Protein AF-0000000074736230 (afdb_homodimer)

Foldseek 3Di:
DPPPPVQDDQPLDPDGDDPVLVVLLVPDLQLVLLVLLLLLLVLQLVLVVCCPDPNVVSSVVSPVVSLVSVLVSLVSQPPVLVVLVVQLVVLVVDPDPVLSVLSVVLNVLVSVLSVLVNVVSCCVNPVDPPPPDDPCSQLVSLVSQLVNLVSQLVSLVVVLVVLVVQCPPPPDDSNSVSVNVLSVLVNLLSVLSNLLSCVSNPPPVRDPVSNSVSSNSNSVSSSSVVSVVSSD/DPPCPPQDDQPLDPDGDDPVLVVLLVPDLQLVLLVLLLLLLVLQLVLVVCCPDPNVVSSVVSPVVSLVSVLVSLVSLPPVLVVLVVQLVVLVPDPDPVLSVLSVVLNVLVSVLSVLVNVVSCCVNPVDPPPPDDPCSQLVSLVSQLVNLVSQLVSLVVVLVVLVVQCPPPPDDSNSVSVNVLSVLVNLLSVLSNLLSCVSNPPPVRDPVSNSVSSNSNSVSSSSVVSVVSSD

InterPro domains:
  IPR008733 Peroxisomal biogenesis factor 11 [PF05648] (21-208)

pLDDT: mean 90.38, std 9.72, range [25.88, 97.12]

Structure (mmCIF, N/CA/C/O backbone):
data_AF-0000000074736230-model_v1
#
loop_
_entity.id
_entity.type
_entity.pdbx_description
1 polymer 'Uncharacterized protein'
#
loop_
_atom_site.group_PDB
_atom_site.id
_atom_site.type_symbol
_atom_site.label_atom_id
_atom_site.label_alt_id
_atom_site.label_comp_id
_atom_site.label_asym_id
_atom_site.label_entity_id
_atom_site.label_seq_id
_atom_site.pdbx_PDB_ins_code
_atom_site.Cartn_x
_atom_site.Cartn_y
_atom_site.Cartn_z
_atom_site.occupancy
_atom_site.B_iso_or_equiv
_atom_site.auth_seq_id
_atom_site.auth_comp_id
_atom_site.auth_asym_id
_atom_site.auth_atom_id
_atom_site.pdbx_PDB_model_num
ATOM 1 N N . MET A 1 1 ? 22.922 1.403 36.688 1 25.89 1 MET A N 1
ATOM 2 C CA . MET A 1 1 ? 23.109 0.538 35.531 1 25.89 1 MET A CA 1
ATOM 3 C C . MET A 1 1 ? 21.938 0.658 34.562 1 25.89 1 MET A C 1
ATOM 5 O O . MET A 1 1 ? 20.797 0.348 34.906 1 25.89 1 MET A O 1
ATOM 9 N N . ALA A 1 2 ? 21.734 1.699 33.688 1 33.97 2 ALA A N 1
ATOM 10 C CA . ALA A 1 2 ? 20.641 2 32.781 1 33.97 2 ALA A CA 1
ATOM 11 C C . ALA A 1 2 ? 20.266 0.776 31.953 1 33.97 2 ALA A C 1
ATOM 13 O O . ALA A 1 2 ? 21.156 0.047 31.484 1 33.97 2 ALA A O 1
ATOM 14 N N . SER A 1 3 ? 19.234 0.049 32.156 1 37.53 3 SER A N 1
ATOM 15 C CA . SER A 1 3 ? 18.703 -1.135 31.484 1 37.53 3 SER A CA 1
ATOM 16 C C . SER A 1 3 ? 18.891 -1.046 29.984 1 37.53 3 SER A C 1
ATOM 18 O O . SER A 1 3 ? 18.516 -0.054 29.359 1 37.53 3 SER A O 1
ATOM 20 N N . ALA A 1 4 ? 20.031 -1.473 29.391 1 40.03 4 ALA A N 1
ATOM 21 C CA . ALA A 1 4 ? 20.406 -1.646 28 1 40.03 4 ALA A CA 1
ATOM 22 C C . ALA A 1 4 ? 19.219 -2.092 27.156 1 40.03 4 ALA A C 1
ATOM 24 O O . ALA A 1 4 ? 18.797 -3.248 27.234 1 40.03 4 ALA A O 1
ATOM 25 N N . ALA A 1 5 ? 18.094 -1.515 27.141 1 43.5 5 ALA A N 1
ATOM 26 C CA . ALA A 1 5 ? 16.984 -1.808 26.25 1 43.5 5 ALA A CA 1
ATOM 27 C C . ALA A 1 5 ? 17.484 -2.338 24.906 1 43.5 5 ALA A C 1
ATOM 29 O O . ALA A 1 5 ? 18.266 -1.664 24.219 1 43.5 5 ALA A O 1
ATOM 30 N N . SER A 1 6 ? 17.891 -3.635 24.781 1 48.5 6 SER A N 1
ATOM 31 C CA . SER A 1 6 ? 18.406 -4.371 23.625 1 48.5 6 SER A CA 1
ATOM 32 C C . SER A 1 6 ? 17.859 -3.812 22.328 1 48.5 6 SER A C 1
ATOM 34 O O . SER A 1 6 ? 16.656 -3.826 22.094 1 48.5 6 SER A O 1
ATOM 36 N N . LYS A 1 7 ? 18.359 -2.699 21.875 1 58.31 7 LYS A N 1
ATOM 37 C CA . LYS A 1 7 ? 18.109 -2.074 20.578 1 58.31 7 LYS A CA 1
ATOM 38 C C . LYS A 1 7 ? 17.906 -3.123 19.5 1 58.31 7 LYS A C 1
ATOM 40 O O . LYS A 1 7 ? 18.797 -3.941 19.234 1 58.31 7 LYS A O 1
ATOM 45 N N . ARG A 1 8 ? 16.719 -3.572 19.266 1 71.25 8 ARG A N 1
ATOM 46 C CA . ARG A 1 8 ? 16.359 -4.488 18.188 1 71.25 8 ARG A CA 1
ATOM 47 C C . ARG A 1 8 ? 16.828 -3.961 16.828 1 71.25 8 ARG A C 1
ATOM 49 O O . ARG A 1 8 ? 16.453 -2.859 16.422 1 71.25 8 ARG A O 1
ATOM 56 N N . ARG A 1 9 ? 17.984 -4.539 16.484 1 80.38 9 ARG A N 1
ATOM 57 C CA . ARG A 1 9 ? 18.547 -4.125 15.195 1 80.38 9 ARG A CA 1
ATOM 58 C C . ARG A 1 9 ? 18.062 -5.031 14.07 1 80.38 9 ARG A C 1
ATOM 60 O O . ARG A 1 9 ? 17.781 -6.215 14.289 1 80.38 9 ARG A O 1
ATOM 67 N N . LEU A 1 10 ? 17.797 -4.402 13 1 79.06 10 LEU A N 1
ATOM 68 C CA . LEU A 1 10 ? 17.531 -5.184 11.797 1 79.06 10 LEU A CA 1
ATOM 69 C C . LEU A 1 10 ? 18.781 -5.918 11.344 1 79.06 10 LEU A C 1
ATOM 71 O O . LEU A 1 10 ? 19.859 -5.332 11.289 1 79.06 10 LEU A O 1
ATOM 75 N N . PRO A 1 11 ? 18.594 -7.266 11.094 1 80.12 11 PRO A N 1
ATOM 76 C CA . PRO A 1 11 ? 19.766 -8.016 10.633 1 80.12 11 PRO A CA 1
ATOM 77 C C . PRO A 1 11 ? 20.391 -7.402 9.383 1 80.12 11 PRO A C 1
ATOM 79 O O . PRO A 1 11 ? 19.688 -6.926 8.492 1 80.12 11 PRO A O 1
ATOM 82 N N . LEU A 1 12 ? 21.703 -7.25 9.305 1 80.31 12 LEU A N 1
ATOM 83 C CA . LEU A 1 12 ? 22.5 -6.754 8.188 1 80.31 12 LEU A CA 1
ATOM 84 C C . LEU A 1 12 ? 22.453 -5.23 8.125 1 80.31 12 LEU A C 1
ATOM 86 O O . LEU A 1 12 ? 22.656 -4.641 7.059 1 80.31 12 LEU A O 1
ATOM 90 N N . SER A 1 13 ? 21.938 -4.566 9.164 1 79.12 13 SER A N 1
ATOM 91 C CA . SER A 1 13 ? 21.953 -3.109 9.242 1 79.12 13 SER A CA 1
ATOM 92 C C . SER A 1 13 ? 22.453 -2.633 10.602 1 79.12 13 SER A C 1
ATOM 94 O O . SER A 1 13 ? 22.469 -3.398 11.562 1 79.12 13 SER A O 1
ATOM 96 N N . ASP A 1 14 ? 22.938 -1.407 10.555 1 76.94 14 ASP A N 1
ATOM 97 C CA . ASP A 1 14 ? 23.391 -0.804 11.805 1 76.94 14 ASP A CA 1
ATOM 98 C C . ASP A 1 14 ? 22.312 0.104 12.391 1 76.94 14 ASP A C 1
ATOM 100 O O . ASP A 1 14 ? 22.547 0.807 13.375 1 76.94 14 ASP A O 1
ATOM 104 N N . LYS A 1 15 ? 21.203 0.001 11.781 1 81.62 15 LYS A N 1
ATOM 105 C CA . LYS A 1 15 ? 20.172 0.922 12.25 1 81.62 15 LYS A CA 1
ATOM 106 C C . LYS A 1 15 ? 19.25 0.251 13.266 1 81.62 15 LYS A C 1
ATOM 108 O O . LYS A 1 15 ? 18.922 -0.925 13.125 1 81.62 15 LYS A O 1
ATOM 113 N N . ASP A 1 16 ? 18.938 1.052 14.258 1 81.25 16 ASP A N 1
ATOM 114 C CA . ASP A 1 16 ? 18.047 0.562 15.305 1 81.25 16 ASP A CA 1
ATOM 115 C C . ASP A 1 16 ? 16.578 0.665 14.867 1 81.25 16 ASP A C 1
ATOM 117 O O . ASP A 1 16 ? 16.219 1.573 14.117 1 81.25 16 ASP A O 1
ATOM 121 N N . LEU A 1 17 ? 15.898 -0.298 15.305 1 83.5 17 LEU A N 1
ATOM 122 C CA . LEU A 1 17 ? 14.461 -0.278 15.047 1 83.5 17 LEU A CA 1
ATOM 123 C C . LEU A 1 17 ? 13.734 0.549 16.094 1 83.5 17 LEU A C 1
ATOM 125 O O . LEU A 1 17 ? 13.266 0.009 17.109 1 83.5 17 LEU A O 1
ATOM 129 N N . ASP A 1 18 ? 13.695 1.773 15.867 1 86.62 18 ASP A N 1
ATOM 130 C CA . ASP A 1 18 ? 12.922 2.672 16.734 1 86.62 18 ASP A CA 1
ATOM 131 C C . ASP A 1 18 ? 11.547 2.957 16.125 1 86.62 18 ASP A C 1
ATOM 133 O O . ASP A 1 18 ? 11.156 2.344 15.133 1 86.62 18 ASP A O 1
ATOM 137 N N . LEU A 1 19 ? 10.812 3.682 16.812 1 86.31 19 LEU A N 1
ATOM 138 C CA . LEU A 1 19 ? 9.453 3.996 16.391 1 86.31 19 LEU A CA 1
ATOM 139 C C . LEU A 1 19 ? 9.445 4.684 15.031 1 86.31 19 LEU A C 1
ATOM 141 O O . LEU A 1 19 ? 8.602 4.395 14.188 1 86.31 19 LEU A O 1
ATOM 145 N N . LYS A 1 20 ? 10.391 5.488 14.82 1 87.25 20 LYS A N 1
ATOM 146 C CA . LYS A 1 20 ? 10.492 6.207 13.555 1 87.25 20 LYS A CA 1
ATOM 147 C C . LYS A 1 20 ? 10.805 5.254 12.406 1 87.25 20 LYS A C 1
ATOM 149 O O . LYS A 1 20 ? 10.227 5.371 11.32 1 87.25 20 LYS A O 1
ATOM 154 N N . ALA A 1 21 ? 11.695 4.367 12.703 1 88.5 21 ALA A N 1
ATOM 155 C CA . ALA A 1 21 ? 12.047 3.365 11.703 1 88.5 21 ALA A CA 1
ATOM 156 C C . ALA A 1 21 ? 10.844 2.488 11.367 1 88.5 21 ALA A C 1
ATOM 158 O O . ALA A 1 21 ? 10.594 2.191 10.195 1 88.5 21 ALA A O 1
ATOM 159 N N . ALA A 1 22 ? 10.141 2.111 12.367 1 88.12 22 ALA A N 1
ATOM 160 C CA . ALA A 1 22 ? 8.961 1.277 12.164 1 88.12 22 ALA A CA 1
ATOM 161 C C . ALA A 1 22 ? 7.918 2.002 11.32 1 88.12 22 ALA A C 1
ATOM 163 O O . ALA A 1 22 ? 7.312 1.406 10.43 1 88.12 22 ALA A O 1
ATOM 164 N N . ASN A 1 23 ? 7.738 3.221 11.555 1 88.38 23 ASN A N 1
ATOM 165 C CA . ASN A 1 23 ? 6.77 4.012 10.805 1 88.38 23 ASN A CA 1
ATOM 166 C C . ASN A 1 23 ? 7.18 4.16 9.344 1 88.38 23 ASN A C 1
ATOM 168 O O . ASN A 1 23 ? 6.332 4.117 8.453 1 88.38 23 ASN A O 1
ATOM 172 N N . LYS A 1 24 ? 8.438 4.301 9.141 1 89.38 24 LYS A N 1
ATOM 173 C CA . LYS A 1 24 ? 8.93 4.414 7.77 1 89.38 24 LYS A CA 1
ATOM 174 C C . LYS A 1 24 ? 8.695 3.127 6.988 1 89.38 24 LYS A C 1
ATOM 176 O O . LYS A 1 24 ? 8.273 3.168 5.828 1 89.38 24 LYS A O 1
ATOM 181 N N . ILE A 1 25 ? 8.922 2.064 7.68 1 89.19 25 ILE A N 1
ATOM 182 C CA . ILE A 1 25 ? 8.75 0.761 7.047 1 89.19 25 ILE A CA 1
ATOM 183 C C . ILE A 1 25 ? 7.27 0.525 6.746 1 89.19 25 ILE A C 1
ATOM 185 O O . ILE A 1 25 ? 6.918 0.081 5.652 1 89.19 25 ILE A O 1
ATOM 189 N N . LEU A 1 26 ? 6.488 0.959 7.625 1 87.69 26 LEU A N 1
ATOM 190 C CA . LEU A 1 26 ? 5.055 0.73 7.488 1 87.69 26 LEU A CA 1
ATOM 191 C C . LEU A 1 26 ? 4.445 1.676 6.457 1 87.69 26 LEU A C 1
ATOM 193 O O . LEU A 1 26 ? 3.396 1.383 5.883 1 87.69 26 LEU A O 1
ATOM 197 N N . SER A 1 27 ? 5.094 2.729 6.203 1 89 27 SER A N 1
ATOM 198 C CA . SER A 1 27 ? 4.562 3.725 5.281 1 89 27 SER A CA 1
ATOM 199 C C . SER A 1 27 ? 5.008 3.445 3.848 1 89 27 SER A C 1
ATOM 201 O O . SER A 1 27 ? 4.574 4.125 2.914 1 89 27 SER A O 1
ATOM 203 N N . SER A 1 28 ? 5.812 2.473 3.705 1 91.81 28 SER A N 1
ATOM 204 C CA . SER A 1 28 ? 6.277 2.09 2.375 1 91.81 28 SER A CA 1
ATOM 205 C C . SER A 1 28 ? 5.34 1.07 1.733 1 91.81 28 SER A C 1
ATOM 207 O O . SER A 1 28 ? 5.094 0.004 2.301 1 91.81 28 SER A O 1
ATOM 209 N N . ALA A 1 29 ? 4.891 1.396 0.531 1 92.88 29 ALA A N 1
ATOM 210 C CA . ALA A 1 29 ? 3.982 0.501 -0.179 1 92.88 29 ALA A CA 1
ATOM 211 C C . ALA A 1 29 ? 4.672 -0.812 -0.537 1 92.88 29 ALA A C 1
ATOM 213 O O . ALA A 1 29 ? 4.055 -1.878 -0.497 1 92.88 29 ALA A O 1
ATOM 214 N N . GLN A 1 30 ? 5.895 -0.756 -0.801 1 92.19 30 GLN A N 1
ATOM 215 C CA . GLN A 1 30 ? 6.633 -1.944 -1.221 1 92.19 30 GLN A CA 1
ATOM 216 C C . GLN A 1 30 ? 6.805 -2.922 -0.063 1 92.19 30 GLN A C 1
ATOM 218 O O . GLN A 1 30 ? 6.582 -4.125 -0.219 1 92.19 30 GLN A O 1
ATOM 223 N N . THR A 1 31 ? 7.172 -2.381 1.035 1 93.75 31 THR A N 1
ATOM 224 C CA . THR A 1 31 ? 7.367 -3.256 2.188 1 93.75 31 THR A CA 1
ATOM 225 C C . THR A 1 31 ? 6.047 -3.889 2.611 1 93.75 31 THR A C 1
ATOM 227 O O . THR A 1 31 ? 5.996 -5.078 2.932 1 93.75 31 THR A O 1
ATOM 230 N N . ARG A 1 32 ? 5.02 -3.111 2.529 1 93.38 32 ARG A N 1
ATOM 231 C CA . ARG A 1 32 ? 3.713 -3.629 2.918 1 93.38 32 ARG A CA 1
ATOM 232 C C . ARG A 1 32 ? 3.25 -4.723 1.963 1 93.38 32 ARG A C 1
ATOM 234 O O . ARG A 1 32 ? 2.701 -5.738 2.393 1 93.38 32 ARG A O 1
ATOM 241 N N . GLU A 1 33 ? 3.449 -4.477 0.768 1 95.12 33 GLU A N 1
ATOM 242 C CA . GLU A 1 33 ? 3.066 -5.465 -0.235 1 95.12 33 GLU A CA 1
ATOM 243 C C . GLU A 1 33 ? 3.793 -6.789 -0.01 1 95.12 33 GLU A C 1
ATOM 245 O O . GLU A 1 33 ? 3.191 -7.859 -0.115 1 95.12 33 GLU A O 1
ATOM 250 N N . LYS A 1 34 ? 5.059 -6.742 0.338 1 94.81 34 LYS A N 1
ATOM 251 C CA . LYS A 1 34 ? 5.832 -7.965 0.534 1 94.81 34 LYS A CA 1
ATOM 252 C C . LYS A 1 34 ? 5.441 -8.664 1.834 1 94.81 34 LYS A C 1
ATOM 254 O O . LYS A 1 34 ? 5.496 -9.891 1.926 1 94.81 34 LYS A O 1
ATOM 259 N N . CYS A 1 35 ? 5.039 -7.902 2.777 1 94.25 35 CYS A N 1
ATOM 260 C CA . CYS A 1 35 ? 4.504 -8.5 3.992 1 94.25 35 CYS A CA 1
ATOM 261 C C . CYS A 1 35 ? 3.221 -9.273 3.701 1 94.25 35 CYS A C 1
ATOM 263 O O . CYS A 1 35 ? 3.018 -10.367 4.219 1 94.25 35 CYS A O 1
ATOM 265 N N . LEU A 1 36 ? 2.42 -8.633 2.93 1 95.44 36 LEU A N 1
ATOM 266 C CA . LEU A 1 36 ? 1.19 -9.312 2.539 1 95.44 36 LEU A CA 1
ATOM 267 C C . LEU A 1 36 ? 1.497 -10.586 1.758 1 95.44 36 LEU A C 1
ATOM 269 O O . LEU A 1 36 ? 0.768 -11.578 1.861 1 95.44 36 LEU A O 1
ATOM 273 N N . LYS A 1 37 ? 2.523 -10.508 1.011 1 96.38 37 LYS A N 1
ATOM 274 C CA . LYS A 1 37 ? 2.934 -11.688 0.257 1 96.38 37 LYS A CA 1
ATOM 275 C C . LYS A 1 37 ? 3.326 -12.828 1.193 1 96.38 37 LYS A C 1
ATOM 277 O O . LYS A 1 37 ? 3.021 -13.992 0.924 1 96.38 37 LYS A O 1
ATOM 282 N N . ILE A 1 38 ? 3.969 -12.492 2.223 1 97.12 38 ILE A N 1
ATOM 283 C CA . ILE A 1 38 ? 4.32 -13.5 3.217 1 97.12 38 ILE A CA 1
ATOM 284 C C . ILE A 1 38 ? 3.049 -14.133 3.779 1 97.12 38 ILE A C 1
ATOM 286 O O . ILE A 1 38 ? 2.945 -15.359 3.861 1 97.12 38 ILE A O 1
ATOM 290 N N . LEU A 1 39 ? 2.137 -13.312 4.145 1 96.19 39 LEU A N 1
ATOM 291 C CA . LEU A 1 39 ? 0.884 -13.797 4.711 1 96.19 39 LEU A CA 1
ATOM 292 C C . LEU A 1 39 ? 0.116 -14.633 3.697 1 96.19 39 LEU A C 1
ATOM 294 O O . LEU A 1 39 ? -0.506 -15.641 4.059 1 96.19 39 LEU A O 1
ATOM 298 N N . GLN A 1 40 ? 0.142 -14.195 2.525 1 96.38 40 GLN A N 1
ATOM 299 C CA . GLN A 1 40 ? -0.541 -14.914 1.459 1 96.38 40 GLN A CA 1
ATOM 300 C C . GLN A 1 40 ? -0.015 -16.344 1.339 1 96.38 40 GLN A C 1
ATOM 302 O O . GLN A 1 40 ? -0.794 -17.297 1.343 1 96.38 40 GLN A O 1
ATOM 307 N N . TYR A 1 41 ? 1.267 -16.453 1.25 1 96.81 41 TYR A N 1
ATOM 308 C CA . TYR A 1 41 ? 1.851 -17.766 1.023 1 96.81 41 TYR A CA 1
ATOM 309 C C . TYR A 1 41 ? 1.817 -18.609 2.297 1 96.81 41 TYR A C 1
ATOM 311 O O . 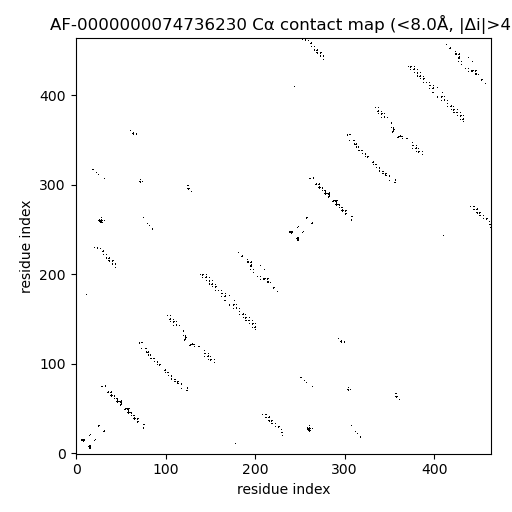TYR A 1 41 ? 1.705 -19.828 2.236 1 96.81 41 TYR A O 1
ATOM 319 N N . ALA A 1 42 ? 1.922 -17.969 3.436 1 97.06 42 ALA A N 1
ATOM 320 C CA . ALA A 1 42 ? 1.712 -18.688 4.688 1 97.06 42 ALA A CA 1
ATOM 321 C C . ALA A 1 42 ? 0.301 -19.266 4.754 1 97.06 42 ALA A C 1
ATOM 323 O O . ALA A 1 42 ? 0.114 -20.422 5.145 1 97.06 42 ALA A O 1
ATOM 324 N N . SER A 1 43 ? -0.624 -18.469 4.402 1 96.81 43 SER A N 1
ATOM 325 C CA . SER A 1 43 ? -2.01 -18.922 4.391 1 96.81 43 SER A CA 1
ATOM 326 C C . SER A 1 43 ? -2.207 -20.062 3.395 1 96.81 43 SER A C 1
ATOM 328 O O . SER A 1 43 ? -2.926 -21.016 3.678 1 96.81 43 SER A O 1
ATOM 330 N N . ARG A 1 44 ? -1.602 -19.875 2.309 1 96.38 44 ARG A N 1
ATOM 331 C CA . ARG A 1 44 ? -1.691 -20.922 1.3 1 96.38 44 ARG A CA 1
ATOM 332 C C . ARG A 1 44 ? -1.079 -22.234 1.809 1 96.38 44 ARG A C 1
ATOM 334 O O . ARG A 1 44 ? -1.596 -23.312 1.533 1 96.38 44 ARG A O 1
ATOM 341 N N . LEU A 1 45 ? 0.024 -22.156 2.475 1 96.81 45 LEU A N 1
ATOM 342 C CA . LEU A 1 45 ? 0.684 -23.328 3.037 1 96.81 45 LEU A CA 1
ATOM 343 C C . LEU A 1 45 ? -0.206 -24 4.074 1 96.81 45 LEU A C 1
ATOM 345 O O . LEU A 1 45 ? -0.38 -25.219 4.043 1 96.81 45 LEU A O 1
ATOM 349 N N . VAL A 1 46 ? -0.759 -23.219 4.961 1 96.44 46 VAL A N 1
ATOM 350 C CA . VAL A 1 46 ? -1.662 -23.766 5.973 1 96.44 46 VAL A CA 1
ATOM 351 C C . VAL A 1 46 ? -2.867 -24.406 5.297 1 96.44 46 VAL A C 1
ATOM 353 O O . VAL A 1 46 ? -3.287 -25.516 5.68 1 96.44 46 VAL A O 1
ATOM 356 N N . GLY A 1 47 ? -3.391 -23.719 4.316 1 95.44 47 GLY A N 1
ATOM 357 C CA . GLY A 1 47 ? -4.488 -24.297 3.561 1 95.44 47 GLY A CA 1
ATOM 358 C C . GLY A 1 47 ? -4.125 -25.625 2.9 1 95.44 47 GLY A C 1
ATOM 359 O O . GLY A 1 47 ? -4.906 -26.578 2.936 1 95.44 47 GLY A O 1
ATOM 360 N N . TYR A 1 48 ? -2.977 -25.656 2.348 1 94.75 48 TYR A N 1
ATOM 361 C CA . TYR A 1 48 ? -2.477 -26.859 1.694 1 94.75 48 TYR A CA 1
ATOM 362 C C . TYR A 1 48 ? -2.42 -28.031 2.672 1 94.75 48 TYR A C 1
ATOM 364 O O . TYR A 1 48 ? -2.836 -29.141 2.342 1 94.75 48 TYR A O 1
ATOM 372 N N . ILE A 1 49 ? -1.985 -27.812 3.836 1 95.38 49 ILE A N 1
ATOM 373 C CA . ILE A 1 49 ? -1.828 -28.844 4.855 1 95.38 49 ILE A CA 1
ATOM 374 C C . ILE A 1 49 ? -3.197 -29.25 5.398 1 95.38 49 ILE A C 1
ATOM 376 O O . ILE A 1 49 ? -3.496 -30.438 5.527 1 95.38 49 ILE A O 1
ATOM 380 N N . LEU A 1 50 ? -4.035 -28.312 5.605 1 95.25 50 LEU A N 1
ATOM 381 C CA . LEU A 1 50 ? -5.316 -28.562 6.25 1 95.25 50 LEU A CA 1
ATOM 382 C C . LEU A 1 50 ? -6.297 -29.203 5.281 1 95.25 50 LEU A C 1
ATOM 384 O O . LEU A 1 50 ? -7.164 -29.984 5.691 1 95.25 50 LEU A O 1
ATOM 388 N N . LEU A 1 51 ? -6.164 -28.875 4.047 1 93.44 51 LEU A N 1
ATOM 389 C CA . LEU A 1 51 ? -7.031 -29.5 3.049 1 93.44 51 LEU A CA 1
ATOM 390 C C . LEU A 1 51 ? -6.75 -30.984 2.932 1 93.44 51 LEU A C 1
ATOM 392 O O . LEU A 1 51 ? -7.609 -31.75 2.484 1 93.44 51 LEU A O 1
ATOM 396 N N . ARG A 1 52 ? -5.586 -31.438 3.295 1 92.62 52 ARG A N 1
ATOM 397 C CA . ARG A 1 52 ? -5.188 -32.844 3.238 1 92.62 52 ARG A CA 1
ATOM 398 C C . ARG A 1 52 ? -5.355 -33.5 4.598 1 92.62 52 ARG A C 1
ATOM 400 O O . ARG A 1 52 ? -4.98 -34.688 4.773 1 92.62 52 ARG A O 1
ATOM 407 N N . SER A 1 53 ? -5.953 -32.75 5.508 1 92.44 53 SER A N 1
ATOM 408 C CA . SER A 1 53 ? -6.234 -33.281 6.844 1 92.44 53 SER A CA 1
ATOM 409 C C . SER A 1 53 ? -7.734 -33.344 7.109 1 92.44 53 SER A C 1
ATOM 411 O O . SER A 1 53 ? -8.539 -33.312 6.176 1 92.44 53 SER A O 1
ATOM 413 N N . SER A 1 54 ? -8.164 -33.469 8.414 1 92 54 SER A N 1
ATOM 414 C CA . SER A 1 54 ? -9.562 -33.594 8.805 1 92 54 SER A CA 1
ATOM 415 C C . SER A 1 54 ? -10.227 -32.25 8.93 1 92 54 SER A C 1
ATOM 417 O O . SER A 1 54 ? -11.445 -32.125 9.055 1 92 54 SER A O 1
ATOM 419 N N . TRP A 1 55 ? -9.438 -31.188 8.852 1 93 55 TRP A N 1
ATOM 420 C CA . TRP A 1 55 ? -9.961 -29.844 9.047 1 93 55 TRP A CA 1
ATOM 421 C C . TRP A 1 55 ? -10.156 -29.141 7.707 1 93 55 TRP A C 1
ATOM 423 O O . TRP A 1 55 ? -9.625 -28.047 7.496 1 93 55 TRP A O 1
ATOM 433 N N . LYS A 1 56 ? -10.961 -29.656 6.871 1 91.94 56 LYS A N 1
ATOM 434 C CA . LYS A 1 56 ? -11.133 -29.203 5.492 1 91.94 56 LYS A CA 1
ATOM 435 C C . LYS A 1 56 ? -11.797 -27.828 5.445 1 91.94 56 LYS A C 1
A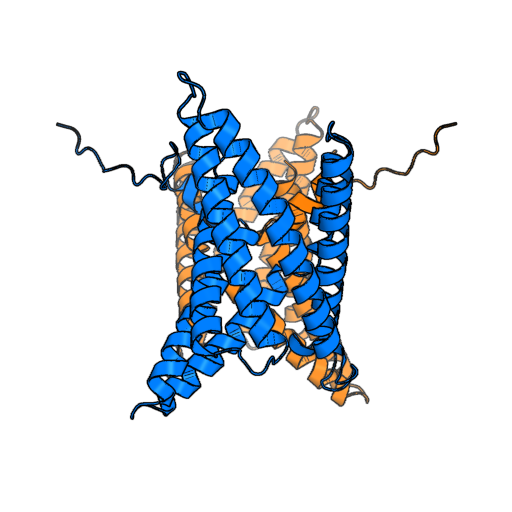TOM 437 O O . LYS A 1 56 ? -11.477 -27 4.586 1 91.94 56 LYS A O 1
ATOM 442 N N . ASP A 1 57 ? -12.648 -27.641 6.375 1 92.06 57 ASP A N 1
ATOM 443 C CA . ASP A 1 57 ? -13.336 -26.344 6.398 1 92.06 57 ASP A CA 1
ATOM 444 C C . ASP A 1 57 ? -12.352 -25.203 6.637 1 92.06 57 ASP A C 1
ATOM 446 O O . ASP A 1 57 ? -12.414 -24.172 5.961 1 92.06 57 ASP A O 1
ATOM 450 N N . TRP A 1 58 ? -11.484 -25.375 7.535 1 93.25 58 TRP A N 1
ATOM 451 C CA . TRP A 1 58 ? -10.445 -24.375 7.797 1 93.25 58 TRP A CA 1
ATOM 452 C C . TRP A 1 58 ? -9.484 -24.266 6.617 1 93.25 58 TRP A C 1
ATOM 454 O O . TRP A 1 58 ? -8.961 -23.188 6.34 1 93.25 58 TRP A O 1
ATOM 464 N N . GLY A 1 59 ? -9.281 -25.359 5.984 1 94.56 59 GLY A N 1
ATOM 465 C CA . GLY A 1 59 ? -8.445 -25.344 4.797 1 94.56 59 GLY A CA 1
ATOM 466 C C . GLY A 1 59 ? -8.992 -24.438 3.701 1 94.56 59 GLY A C 1
ATOM 467 O O . GLY A 1 59 ? -8.258 -23.641 3.123 1 94.56 59 GLY A O 1
ATOM 468 N N . LYS A 1 60 ? -10.258 -24.531 3.5 1 94.38 60 LYS A N 1
ATOM 469 C CA . LYS A 1 60 ? -10.906 -23.703 2.498 1 94.38 60 LYS A CA 1
ATOM 470 C C . LYS A 1 60 ? -10.867 -22.234 2.902 1 94.38 60 LYS A C 1
ATOM 472 O O . LYS A 1 60 ? -10.727 -21.344 2.049 1 94.38 60 LYS A O 1
ATOM 477 N N . HIS A 1 61 ? -10.977 -22.062 4.188 1 95 61 HIS A N 1
ATOM 478 C CA . HIS A 1 61 ? -10.914 -20.703 4.695 1 95 61 HIS A CA 1
ATOM 479 C C . HIS A 1 61 ? -9.555 -20.062 4.395 1 95 61 HIS A C 1
ATOM 481 O O . HIS A 1 61 ? -9.492 -18.938 3.893 1 95 61 HIS A O 1
ATOM 487 N N . PHE A 1 62 ? -8.547 -20.781 4.637 1 95.88 62 PHE A N 1
ATOM 488 C CA . PHE A 1 62 ? -7.207 -20.234 4.43 1 95.88 62 PHE A CA 1
ATOM 489 C C . PHE A 1 62 ? -6.902 -20.109 2.943 1 95.88 62 PHE A C 1
ATOM 491 O O . PHE A 1 62 ? -6.172 -19.203 2.535 1 95.88 62 PHE A O 1
ATOM 498 N N . GLU A 1 63 ? -7.465 -20.891 2.156 1 94.62 63 GLU A N 1
ATOM 499 C CA . GLU A 1 63 ? -7.332 -20.734 0.71 1 94.62 63 GLU A CA 1
ATOM 500 C C . GLU A 1 63 ? -8.016 -19.469 0.225 1 94.62 63 GLU A C 1
ATOM 502 O O . GLU A 1 63 ? -7.469 -18.734 -0.604 1 94.62 63 GLU A O 1
ATOM 507 N N . THR A 1 64 ? -9.148 -19.25 0.77 1 93.19 64 THR A N 1
ATOM 508 C CA . THR A 1 64 ? -9.875 -18.031 0.422 1 93.19 64 THR A CA 1
ATOM 509 C C . THR A 1 64 ? -9.125 -16.797 0.892 1 93.19 64 THR A C 1
ATOM 511 O O . THR A 1 64 ? -9.07 -15.789 0.182 1 93.19 64 THR A O 1
ATOM 514 N N . LEU A 1 65 ? -8.586 -16.906 2.053 1 94.38 65 LEU A N 1
ATOM 515 C CA . LEU A 1 65 ? -7.773 -15.805 2.566 1 94.38 65 LEU A CA 1
ATOM 516 C C . LEU A 1 65 ? -6.586 -15.539 1.65 1 94.38 65 LEU A C 1
ATOM 518 O O . LEU A 1 65 ? -6.277 -14.383 1.352 1 94.38 65 LEU A O 1
ATOM 522 N N . SER A 1 66 ? -5.957 -16.578 1.234 1 95.44 66 SER A N 1
ATOM 523 C CA . SER A 1 66 ? -4.816 -16.438 0.334 1 95.44 66 SER A CA 1
ATOM 524 C C . SER A 1 66 ? -5.215 -15.727 -0.953 1 95.44 66 SER A C 1
ATOM 526 O O . SER A 1 66 ? -4.484 -14.859 -1.437 1 95.44 66 SER A O 1
ATOM 528 N N . LYS A 1 67 ? -6.297 -16 -1.472 1 92.06 67 LYS A N 1
ATOM 529 C CA . LYS A 1 67 ? -6.785 -15.367 -2.693 1 92.06 67 LYS A CA 1
ATOM 530 C C . LYS A 1 67 ? -7.102 -13.898 -2.459 1 92.06 67 LYS A C 1
ATOM 532 O O . LYS A 1 67 ? -6.801 -13.047 -3.303 1 92.06 67 LYS A O 1
ATOM 537 N N . SER A 1 68 ? -7.691 -13.68 -1.372 1 91.19 68 SER A N 1
ATOM 538 C CA . SER A 1 68 ? -8 -12.305 -1.019 1 91.19 68 SER A CA 1
ATOM 539 C C . SER A 1 68 ? -6.73 -11.469 -0.874 1 91.19 68 SER A C 1
ATOM 541 O O . SER A 1 68 ? -6.676 -10.328 -1.329 1 91.19 68 SER A O 1
ATOM 543 N N . LEU A 1 69 ? -5.793 -12.078 -0.238 1 94 69 LEU A N 1
ATOM 544 C CA . LEU A 1 69 ? -4.516 -11.398 -0.054 1 94 69 LEU A CA 1
ATOM 545 C C . LEU A 1 69 ? -3.822 -11.172 -1.393 1 94 69 LEU A C 1
ATOM 547 O O . LEU A 1 69 ? -3.213 -10.117 -1.613 1 94 69 LEU A O 1
ATOM 551 N N . SER A 1 70 ? -3.879 -12.102 -2.281 1 93.81 70 SER A N 1
ATOM 552 C CA . SER A 1 70 ? -3.314 -11.953 -3.619 1 93.81 70 SER A CA 1
ATOM 553 C C . SER A 1 70 ? -3.969 -10.805 -4.375 1 93.81 70 SER A C 1
ATOM 555 O O . SER A 1 70 ? -3.285 -10.023 -5.039 1 93.81 70 SER A O 1
ATOM 557 N N . THR A 1 71 ? -5.211 -10.703 -4.215 1 91.5 71 THR A N 1
ATOM 558 C CA . THR A 1 71 ? -5.945 -9.625 -4.859 1 91.5 71 THR A CA 1
ATOM 559 C C . THR A 1 71 ? -5.551 -8.273 -4.266 1 91.5 71 THR A C 1
ATOM 561 O O . THR A 1 71 ? -5.352 -7.301 -4.996 1 91.5 71 THR A O 1
ATOM 564 N N . ALA A 1 72 ? -5.496 -8.258 -2.982 1 91.94 72 ALA A N 1
ATOM 565 C CA . ALA A 1 72 ? -5.094 -7.031 -2.309 1 91.94 72 ALA A CA 1
ATOM 566 C C . ALA A 1 72 ? -3.715 -6.574 -2.773 1 91.94 72 ALA A C 1
ATOM 568 O O . ALA A 1 72 ? -3.482 -5.383 -2.979 1 91.94 72 ALA A O 1
ATOM 569 N N . ARG A 1 73 ? -2.832 -7.461 -2.93 1 93.12 73 ARG A N 1
ATOM 570 C CA . ARG A 1 73 ? -1.469 -7.148 -3.344 1 93.12 73 ARG A CA 1
ATOM 571 C C . ARG A 1 73 ? -1.453 -6.477 -4.711 1 93.12 73 ARG A C 1
ATOM 573 O O . ARG A 1 73 ? -0.571 -5.664 -5 1 93.12 73 ARG A O 1
ATOM 580 N N . ARG A 1 74 ? -2.363 -6.816 -5.477 1 92.62 74 ARG A N 1
ATOM 581 C CA . ARG A 1 74 ? -2.4 -6.246 -6.82 1 92.62 74 ARG A CA 1
ATOM 582 C C . ARG A 1 74 ? -2.613 -4.734 -6.766 1 92.62 74 ARG A C 1
ATOM 584 O O . ARG A 1 74 ? -2.07 -3.998 -7.594 1 92.62 74 ARG A O 1
ATOM 591 N N . PHE A 1 75 ? -3.299 -4.289 -5.84 1 92.31 75 PHE A N 1
ATOM 592 C CA . PHE A 1 75 ? -3.545 -2.857 -5.703 1 92.31 75 PHE A CA 1
ATOM 593 C C . PHE A 1 75 ? -2.27 -2.123 -5.309 1 92.31 75 PHE A C 1
ATOM 595 O O . PHE A 1 75 ? -2.115 -0.937 -5.602 1 92.31 75 PHE A O 1
ATOM 602 N N . PHE A 1 76 ? -1.397 -2.883 -4.676 1 91.75 76 PHE A N 1
ATOM 603 C CA . PHE A 1 76 ? -0.122 -2.295 -4.285 1 91.75 76 PHE A CA 1
ATOM 604 C C . PHE A 1 76 ? 0.825 -2.215 -5.477 1 91.75 76 PHE A C 1
ATOM 606 O O . PHE A 1 76 ? 1.725 -1.373 -5.504 1 91.75 76 PHE A O 1
ATOM 613 N N . LYS A 1 77 ? 0.526 -2.979 -6.434 1 90.94 77 LYS A N 1
ATOM 614 C CA . LYS A 1 77 ? 1.541 -3.17 -7.465 1 90.94 77 LYS A CA 1
ATOM 615 C C . LYS A 1 77 ? 1.148 -2.465 -8.766 1 90.94 77 LYS A C 1
ATOM 617 O O . LYS A 1 77 ? 1.942 -2.396 -9.703 1 90.94 77 LYS A O 1
ATOM 622 N N . PHE A 1 78 ? 0.01 -1.894 -8.789 1 91.38 78 PHE A N 1
ATOM 623 C CA . PHE A 1 78 ? -0.393 -1.211 -10.016 1 91.38 78 PHE A CA 1
ATOM 624 C C . PHE A 1 78 ? 0.584 -0.093 -10.359 1 91.38 78 PHE A C 1
ATOM 626 O O . PHE A 1 78 ? 1.007 0.661 -9.477 1 91.38 78 PHE A O 1
ATOM 633 N N . PHE A 1 79 ? 1.026 0.01 -11.617 1 89.62 79 PHE A N 1
ATOM 634 C CA . PHE A 1 79 ? 1.863 1.051 -12.203 1 89.62 79 PHE A CA 1
ATOM 635 C C . PHE A 1 79 ? 3.295 0.942 -11.695 1 89.62 79 PHE A C 1
ATOM 637 O O . PHE A 1 79 ? 4.055 1.911 -11.758 1 89.62 79 PHE A O 1
ATOM 644 N N . ARG A 1 80 ? 3.594 -0.137 -11.164 1 89.56 80 ARG A N 1
ATOM 645 C CA . ARG A 1 80 ? 4.949 -0.359 -10.672 1 89.56 80 ARG A CA 1
ATOM 646 C C . ARG A 1 80 ? 5.961 -0.313 -11.812 1 89.56 80 ARG A C 1
ATOM 648 O O . ARG A 1 80 ? 7.16 -0.153 -11.578 1 89.56 80 ARG A O 1
ATOM 655 N N . PHE A 1 81 ? 5.5 -0.457 -13.039 1 91.38 81 PHE A N 1
ATOM 656 C CA . PHE A 1 81 ? 6.406 -0.456 -14.18 1 91.38 81 PHE A CA 1
ATOM 657 C C . PHE A 1 81 ? 7.098 0.895 -14.32 1 91.38 81 PHE A C 1
ATOM 659 O O . PHE A 1 81 ? 8.148 0.997 -14.953 1 91.38 81 PHE A O 1
ATOM 666 N N . ILE A 1 82 ? 6.574 1.917 -13.711 1 89.81 82 ILE A N 1
ATOM 667 C CA . ILE A 1 82 ? 7.129 3.264 -13.805 1 89.81 82 ILE A CA 1
ATOM 668 C C . ILE A 1 82 ? 8.492 3.307 -13.117 1 89.81 82 ILE A C 1
ATOM 670 O O . ILE A 1 82 ? 9.391 4.039 -13.547 1 89.81 82 ILE A O 1
ATOM 674 N N . LYS A 1 83 ? 8.633 2.545 -12.109 1 88.38 83 LYS A N 1
ATOM 675 C CA . LYS A 1 83 ? 9.898 2.52 -11.375 1 88.38 83 LYS A CA 1
ATOM 676 C C . LYS A 1 83 ? 11.047 2.057 -12.273 1 88.38 83 LYS A C 1
ATOM 678 O O . LYS A 1 83 ? 12.188 2.492 -12.102 1 88.38 83 LYS A O 1
ATOM 683 N N . HIS A 1 84 ? 10.781 1.251 -13.258 1 91.06 84 HIS A N 1
ATOM 684 C CA . HIS A 1 84 ? 11.82 0.652 -14.094 1 91.06 84 HIS A CA 1
ATOM 685 C C . HIS A 1 84 ? 12.422 1.68 -15.039 1 91.06 84 HIS A C 1
ATOM 687 O O . HIS A 1 84 ? 13.516 1.471 -15.57 1 91.06 84 HIS A O 1
ATOM 693 N N . PHE A 1 85 ? 11.758 2.773 -15.188 1 89.62 85 PHE A N 1
ATOM 694 C CA . PHE A 1 85 ? 12.32 3.818 -16.031 1 89.62 85 PHE A CA 1
ATOM 695 C C . PHE A 1 85 ? 13.492 4.504 -15.336 1 89.62 85 PHE A C 1
ATOM 697 O O . PHE A 1 85 ? 14.406 4.996 -16 1 89.62 85 PHE A O 1
ATOM 704 N N . GLU A 1 86 ? 13.414 4.5 -14.109 1 88.19 86 GLU A N 1
ATOM 705 C CA . GLU A 1 86 ? 14.578 4.977 -13.375 1 88.19 86 GLU A CA 1
ATOM 706 C C . GLU A 1 86 ? 15.742 3.996 -13.492 1 88.19 86 GLU A C 1
ATOM 708 O O . GLU A 1 86 ? 16.906 4.41 -13.578 1 88.19 86 GLU A O 1
ATOM 713 N N . ASP A 1 87 ? 15.406 2.779 -13.547 1 89.56 87 ASP A N 1
ATOM 714 C CA . ASP A 1 87 ? 16.438 1.75 -13.688 1 89.56 87 ASP A CA 1
ATOM 715 C C . ASP A 1 87 ? 17.109 1.838 -15.055 1 89.56 87 ASP A C 1
ATOM 717 O O . ASP A 1 87 ? 18.281 1.484 -15.195 1 89.56 87 ASP A O 1
ATOM 721 N N . LEU A 1 88 ? 16.359 2.293 -16.016 1 90.25 88 LEU A N 1
ATOM 722 C CA . LEU A 1 88 ? 16.906 2.477 -17.359 1 90.25 88 LEU A CA 1
ATOM 723 C C . LEU A 1 88 ? 18.016 3.512 -17.359 1 90.25 88 LEU A C 1
ATOM 725 O O . LEU A 1 88 ? 19.062 3.316 -18 1 90.25 88 LEU A O 1
ATOM 729 N N . ALA A 1 89 ? 17.812 4.562 -16.656 1 87.12 89 ALA A N 1
ATOM 730 C CA . ALA A 1 89 ? 18.828 5.613 -16.547 1 87.12 89 ALA A CA 1
ATOM 731 C C . ALA A 1 89 ? 20.078 5.09 -15.867 1 87.12 89 ALA A C 1
ATOM 733 O O . ALA A 1 89 ? 21.203 5.414 -16.281 1 87.12 89 ALA A O 1
ATOM 734 N N . GLU A 1 90 ? 19.844 4.281 -14.938 1 87.88 90 GLU A N 1
ATOM 735 C CA . GLU A 1 90 ? 20.969 3.699 -14.234 1 87.88 90 GLU A CA 1
ATOM 736 C C . GLU A 1 90 ? 21.734 2.721 -15.117 1 87.88 90 GLU A C 1
ATOM 738 O O . GLU A 1 90 ? 22.969 2.646 -15.062 1 87.88 90 GLU A O 1
ATOM 743 N N . ALA A 1 91 ? 21.016 1.92 -15.859 1 91.19 91 ALA A N 1
ATOM 744 C CA . ALA A 1 91 ? 21.641 0.981 -16.781 1 91.19 91 ALA A CA 1
ATOM 745 C C . ALA A 1 91 ? 22.531 1.714 -17.797 1 91.19 91 ALA A C 1
ATOM 747 O O . ALA A 1 91 ? 23.547 1.19 -18.234 1 91.19 91 ALA A O 1
ATOM 748 N N . GLY A 1 92 ? 22.109 2.873 -18.156 1 91.12 92 GLY A N 1
ATOM 749 C CA . GLY A 1 92 ? 22.891 3.674 -19.094 1 91.12 92 GLY A CA 1
ATOM 750 C C . GLY A 1 92 ? 24.234 4.102 -18.547 1 91.12 92 GLY A C 1
ATOM 751 O O . GLY A 1 92 ? 25.156 4.383 -19.312 1 91.12 92 GLY A O 1
ATOM 752 N N . GLU A 1 93 ? 24.391 4.109 -17.281 1 91.81 93 GLU A N 1
ATOM 753 C CA . GLU A 1 93 ? 25.625 4.551 -16.625 1 91.81 93 GLU A CA 1
ATOM 754 C C . GLU A 1 93 ? 26.609 3.395 -16.469 1 91.81 93 GLU A C 1
ATOM 756 O O . GLU A 1 93 ? 27.766 3.604 -16.094 1 91.81 93 GLU A O 1
ATOM 761 N N . GLU A 1 94 ? 26.172 2.221 -16.797 1 91.75 94 GLU A N 1
ATOM 762 C CA . GLU A 1 94 ? 27.047 1.053 -16.672 1 91.75 94 GLU A CA 1
ATOM 763 C C . GLU A 1 94 ? 28.188 1.099 -17.688 1 91.75 94 GLU A C 1
ATOM 765 O O . GLU A 1 94 ? 27.953 1.371 -18.859 1 91.75 94 GLU A O 1
ATOM 770 N N . LYS A 1 95 ? 29.391 0.854 -17.312 1 91.94 95 LYS A N 1
ATOM 771 C CA . LYS A 1 95 ? 30.594 0.999 -18.125 1 91.94 95 LYS A CA 1
ATOM 772 C C . LYS A 1 95 ? 30.812 -0.237 -19 1 91.94 95 LYS A C 1
ATOM 774 O O . LYS A 1 95 ? 31.281 -0.128 -20.125 1 91.94 95 LYS A O 1
ATOM 779 N N . ASP A 1 96 ? 30.547 -1.433 -18.484 1 93.44 96 ASP A N 1
ATOM 780 C CA . ASP A 1 96 ? 30.703 -2.666 -19.234 1 93.44 96 ASP A CA 1
ATOM 781 C C . ASP A 1 96 ? 29.594 -2.828 -20.266 1 93.44 96 ASP A C 1
ATOM 783 O O . ASP A 1 96 ? 28.438 -3.021 -19.906 1 93.44 96 ASP A O 1
ATOM 787 N N . PRO A 1 97 ? 29.938 -2.785 -21.516 1 93.94 97 PRO A N 1
ATOM 788 C CA . PRO A 1 97 ? 28.906 -2.824 -22.547 1 93.94 97 PRO A CA 1
ATOM 789 C C . PRO A 1 97 ? 28.094 -4.117 -22.531 1 93.94 97 PRO A C 1
ATOM 791 O O . PRO A 1 97 ? 26.891 -4.102 -22.797 1 93.94 97 PRO A O 1
ATOM 794 N N . THR A 1 98 ? 28.688 -5.227 -22.328 1 93.25 98 THR A N 1
ATOM 795 C CA . THR A 1 98 ? 27.969 -6.496 -22.297 1 93.25 98 THR A CA 1
ATOM 796 C C . THR A 1 98 ? 26.969 -6.527 -21.156 1 93.25 98 THR A C 1
ATOM 798 O O . THR A 1 98 ? 25.812 -6.91 -21.344 1 93.25 98 THR A O 1
ATOM 801 N N . PHE A 1 99 ? 27.453 -6.129 -20.031 1 93.81 99 PHE A N 1
ATOM 802 C CA . PHE A 1 99 ? 26.562 -6.109 -18.875 1 93.81 99 PHE A CA 1
ATOM 803 C C . PHE A 1 99 ? 25.484 -5.043 -19.047 1 93.81 99 PHE A C 1
ATOM 805 O O . PHE A 1 99 ? 24.359 -5.227 -18.609 1 93.81 99 PHE A O 1
ATOM 812 N N . GLN A 1 100 ? 25.781 -3.965 -19.719 1 95 100 GLN A N 1
ATOM 813 C CA . GLN A 1 100 ? 24.797 -2.916 -19.984 1 95 100 GLN A CA 1
ATOM 814 C C . GLN A 1 100 ? 23.641 -3.451 -20.828 1 95 100 GLN A C 1
ATOM 816 O O . GLN A 1 100 ? 22.484 -3.152 -20.547 1 95 100 GLN A O 1
ATOM 821 N N . LYS A 1 101 ? 23.984 -4.215 -21.797 1 95.06 101 LYS A N 1
ATOM 822 C CA . LYS A 1 101 ? 22.938 -4.82 -22.625 1 95.06 101 LYS A CA 1
ATOM 823 C C . LYS A 1 101 ? 22.062 -5.75 -21.812 1 95.06 101 LYS A C 1
ATOM 825 O O . LYS A 1 101 ? 20.844 -5.812 -22.016 1 95.06 101 LYS A O 1
ATOM 830 N N . MET A 1 102 ? 22.672 -6.441 -20.906 1 94.75 102 MET A N 1
ATOM 831 C CA . MET A 1 102 ? 21.922 -7.352 -20.062 1 94.75 102 MET A CA 1
ATOM 832 C C . MET A 1 102 ? 20.984 -6.574 -19.125 1 94.75 102 MET A C 1
ATOM 834 O O . MET A 1 102 ? 19.875 -7.012 -18.859 1 94.75 102 MET A O 1
ATOM 838 N N . LEU A 1 103 ? 21.484 -5.457 -18.703 1 94.56 103 LEU A N 1
ATOM 839 C CA . LEU A 1 103 ? 20.656 -4.621 -17.828 1 94.56 103 LEU A CA 1
ATOM 840 C C . LEU A 1 103 ? 19.469 -4.047 -18.594 1 94.56 103 LEU A C 1
ATOM 842 O O . LEU A 1 103 ? 18.359 -3.969 -18.062 1 94.56 103 LEU A O 1
ATOM 846 N N . TYR A 1 104 ? 19.703 -3.662 -19.828 1 95.56 104 TYR A N 1
ATOM 847 C CA . TYR A 1 104 ? 18.609 -3.184 -20.656 1 95.56 104 TYR A CA 1
ATOM 848 C C . TYR A 1 104 ? 17.578 -4.281 -20.875 1 95.56 104 TYR A C 1
ATOM 850 O O . TYR A 1 104 ? 16.375 -4.023 -20.828 1 95.56 104 TYR A O 1
ATOM 858 N N . LEU A 1 105 ? 18.062 -5.438 -21.078 1 95.38 105 LEU A N 1
ATOM 859 C CA . LEU A 1 105 ? 17.172 -6.574 -21.25 1 95.38 105 LEU A CA 1
ATOM 860 C C . LEU A 1 105 ? 16.359 -6.832 -19.984 1 95.38 105 LEU A C 1
ATOM 862 O O . LEU A 1 105 ? 15.172 -7.145 -20.047 1 95.38 105 LEU A O 1
ATOM 866 N N . ASP A 1 106 ? 17.031 -6.746 -18.938 1 95.5 106 ASP A N 1
ATOM 867 C CA . ASP A 1 106 ? 16.375 -6.926 -17.641 1 95.5 106 ASP A CA 1
ATOM 868 C C . ASP A 1 106 ? 15.25 -5.902 -17.438 1 95.5 106 ASP A C 1
ATOM 870 O O . ASP A 1 106 ? 14.141 -6.258 -17.062 1 95.5 106 ASP A O 1
ATOM 874 N N . VAL A 1 107 ? 15.531 -4.652 -17.75 1 95.5 107 VAL A N 1
ATOM 875 C CA . VAL A 1 107 ? 14.547 -3.584 -17.594 1 95.5 107 VAL A CA 1
ATOM 876 C C . VAL A 1 107 ? 13.375 -3.824 -18.547 1 95.5 107 VAL A C 1
ATOM 878 O O . VAL A 1 107 ? 12.211 -3.703 -18.156 1 95.5 107 VAL A O 1
ATOM 881 N N . ALA A 1 108 ? 13.656 -4.184 -19.734 1 95.81 108 ALA A N 1
ATOM 882 C CA . ALA A 1 108 ? 12.617 -4.457 -20.719 1 95.81 108 ALA A CA 1
ATOM 883 C C . ALA A 1 108 ? 11.719 -5.605 -20.266 1 95.81 108 ALA A C 1
ATOM 885 O O . ALA A 1 108 ? 10.492 -5.512 -20.359 1 95.81 108 ALA A O 1
ATOM 886 N N . ALA A 1 109 ? 12.336 -6.629 -19.812 1 96.06 109 ALA A N 1
ATOM 887 C CA . ALA A 1 109 ? 11.578 -7.789 -19.344 1 96.06 109 ALA A CA 1
ATOM 888 C C . ALA A 1 109 ? 10.695 -7.422 -18.156 1 96.06 109 ALA A C 1
ATOM 890 O O . ALA A 1 109 ? 9.555 -7.887 -18.062 1 96.06 109 ALA A O 1
ATOM 891 N N . ASN A 1 110 ? 11.195 -6.668 -17.344 1 95.38 110 ASN A N 1
ATOM 892 C CA . ASN A 1 110 ? 10.43 -6.238 -16.172 1 95.38 110 ASN A CA 1
ATOM 893 C C . ASN A 1 110 ? 9.227 -5.395 -16.578 1 95.38 110 ASN A C 1
ATOM 895 O O . ASN A 1 110 ? 8.125 -5.594 -16.062 1 95.38 110 ASN A O 1
ATOM 899 N N . VAL A 1 111 ? 9.43 -4.488 -17.438 1 95.88 111 VAL A N 1
ATOM 900 C CA . VAL A 1 111 ? 8.352 -3.619 -17.891 1 95.88 111 VAL A CA 1
ATOM 901 C C . VAL A 1 111 ? 7.254 -4.453 -18.547 1 95.88 111 VAL A C 1
ATOM 903 O O . VAL A 1 111 ? 6.07 -4.305 -18.219 1 95.88 111 VAL A O 1
ATOM 906 N N . VAL A 1 112 ? 7.664 -5.328 -19.375 1 95.75 112 VAL A N 1
ATOM 907 C CA . VAL A 1 112 ? 6.699 -6.152 -20.094 1 95.75 112 VAL A CA 1
ATOM 908 C C . VAL A 1 112 ? 5.93 -7.027 -19.109 1 95.75 112 VAL A C 1
ATOM 910 O O . VAL A 1 112 ? 4.703 -7.129 -19.188 1 95.75 112 VAL A O 1
ATOM 913 N N . ALA A 1 113 ? 6.609 -7.633 -18.25 1 95 113 ALA A N 1
ATOM 914 C CA . ALA A 1 113 ? 5.969 -8.508 -17.281 1 95 113 ALA A CA 1
ATOM 915 C C . ALA A 1 113 ? 5.012 -7.723 -16.391 1 95 113 ALA A C 1
ATOM 917 O O . ALA A 1 113 ? 3.896 -8.172 -16.109 1 95 113 ALA A O 1
ATOM 918 N N . ASP A 1 114 ? 5.422 -6.586 -15.969 1 94.75 114 ASP A N 1
ATOM 919 C CA . ASP A 1 114 ? 4.594 -5.773 -15.086 1 94.75 114 ASP A CA 1
ATOM 920 C C . ASP A 1 114 ? 3.354 -5.262 -15.812 1 94.75 114 ASP A C 1
ATOM 922 O O . ASP A 1 114 ? 2.252 -5.285 -15.266 1 94.75 114 ASP A O 1
ATOM 926 N N . VAL A 1 115 ? 3.52 -4.797 -16.984 1 95.56 115 VAL A N 1
ATOM 927 C CA . VAL A 1 115 ? 2.395 -4.285 -17.766 1 95.56 115 VAL A CA 1
ATOM 928 C C . VAL A 1 115 ? 1.407 -5.414 -18.047 1 95.56 115 VAL A C 1
ATOM 930 O O . VAL A 1 115 ? 0.192 -5.223 -17.953 1 95.56 115 VAL A O 1
ATOM 933 N N . SER A 1 116 ? 1.967 -6.531 -18.406 1 94.88 116 SER A N 1
ATOM 934 C CA . SER A 1 116 ? 1.107 -7.684 -18.656 1 94.88 116 SER A CA 1
ATOM 935 C C . SER A 1 116 ? 0.328 -8.07 -17.406 1 94.88 116 SER A C 1
ATOM 937 O O . SER A 1 116 ? -0.859 -8.398 -17.484 1 94.88 116 SER A O 1
ATOM 939 N N . GLU A 1 117 ? 0.988 -8.078 -16.375 1 92.88 117 GLU A N 1
ATOM 940 C CA . GLU A 1 117 ? 0.325 -8.406 -15.117 1 92.88 117 GLU A CA 1
ATOM 941 C C . GLU A 1 117 ? -0.752 -7.387 -14.773 1 92.88 117 GLU A C 1
ATOM 943 O O . GLU A 1 117 ? -1.826 -7.746 -14.289 1 92.88 117 GLU A O 1
ATOM 948 N N . ASP A 1 118 ? -0.461 -6.121 -14.922 1 94.38 118 ASP A N 1
ATOM 949 C CA . ASP A 1 118 ? -1.453 -5.082 -14.672 1 94.38 118 ASP A CA 1
ATOM 950 C C . ASP A 1 118 ? -2.697 -5.293 -15.531 1 94.38 118 ASP A C 1
ATOM 952 O O . ASP A 1 118 ? -3.822 -5.191 -15.039 1 94.38 118 ASP A O 1
ATOM 956 N N . TRP A 1 119 ? -2.438 -5.664 -16.688 1 94 119 TRP A N 1
ATOM 957 C CA . TRP A 1 119 ? -3.533 -5.871 -17.625 1 94 119 TRP A CA 1
ATOM 958 C C . TRP A 1 119 ? -4.414 -7.035 -17.188 1 94 119 TRP A C 1
ATOM 960 O O . TRP A 1 119 ? -5.641 -6.906 -17.125 1 94 119 TRP A O 1
ATOM 970 N N . THR A 1 120 ? -3.818 -8.055 -16.891 1 92 120 THR A N 1
ATOM 971 C CA . THR A 1 120 ? -4.566 -9.25 -16.531 1 92 120 THR A CA 1
ATOM 972 C C . THR A 1 120 ? -5.262 -9.07 -15.18 1 92 120 THR A C 1
ATOM 974 O O . THR A 1 120 ? -6.309 -9.672 -14.93 1 92 120 THR A O 1
ATOM 977 N N . SER A 1 121 ? -4.73 -8.242 -14.367 1 92.12 121 SER A N 1
ATOM 978 C CA . SER A 1 121 ? -5.266 -8.07 -13.016 1 92.12 121 SER A CA 1
ATOM 979 C C . SER A 1 121 ? -6.516 -7.199 -13.023 1 92.12 121 SER A C 1
ATOM 981 O O . SER A 1 121 ? -7.262 -7.168 -12.047 1 92.12 121 SER A O 1
ATOM 983 N N . LEU A 1 122 ? -6.852 -6.512 -14.062 1 92.06 122 LEU A N 1
ATOM 984 C CA . LEU A 1 122 ? -8 -5.617 -14.133 1 92.06 122 LEU A CA 1
ATOM 985 C C . LEU A 1 122 ? -9.305 -6.387 -13.922 1 92.06 122 LEU A C 1
ATOM 987 O O . LEU A 1 122 ? -10.234 -5.875 -13.305 1 92.06 122 LEU A O 1
ATOM 991 N N . GLU A 1 123 ? -9.336 -7.559 -14.375 1 90.75 123 GLU A N 1
ATOM 992 C CA . GLU A 1 123 ? -10.516 -8.398 -14.18 1 90.75 123 GLU A CA 1
ATOM 993 C C . GLU A 1 123 ? -10.57 -8.945 -12.758 1 90.75 123 GLU A C 1
ATOM 995 O O . GLU A 1 123 ? -11.648 -9.023 -12.164 1 90.75 123 GLU A O 1
ATOM 1000 N N . LYS A 1 124 ? -9.453 -9.297 -12.266 1 87.44 124 LYS A N 1
ATOM 1001 C CA . LYS A 1 124 ? -9.375 -9.883 -10.93 1 87.44 124 LYS A CA 1
ATOM 1002 C C . LYS A 1 124 ? -9.797 -8.875 -9.859 1 87.44 124 LYS A C 1
ATOM 1004 O O . LYS A 1 124 ? -10.461 -9.234 -8.891 1 87.44 124 LYS A O 1
ATOM 1009 N N . VAL A 1 125 ? -9.43 -7.625 -10.07 1 89.5 125 VAL A N 1
ATOM 1010 C CA . VAL A 1 125 ? -9.719 -6.602 -9.07 1 89.5 125 VAL A CA 1
ATOM 1011 C C . VAL A 1 125 ? -11.125 -6.051 -9.289 1 89.5 125 VAL A C 1
ATOM 1013 O O . VAL A 1 125 ? -11.633 -5.277 -8.477 1 89.5 125 VAL A O 1
ATOM 1016 N N . GLY A 1 126 ? -11.758 -6.395 -10.398 1 88.25 126 GLY A N 1
ATOM 1017 C CA . GLY A 1 126 ? -13.156 -6.062 -10.617 1 88.25 126 GLY A CA 1
ATOM 1018 C C . GLY A 1 126 ? -13.336 -4.812 -11.461 1 88.25 126 GLY A C 1
ATOM 1019 O O . GLY A 1 126 ? -14.453 -4.305 -11.594 1 88.25 126 GLY A O 1
ATOM 1020 N N . VAL A 1 127 ? -12.305 -4.266 -11.938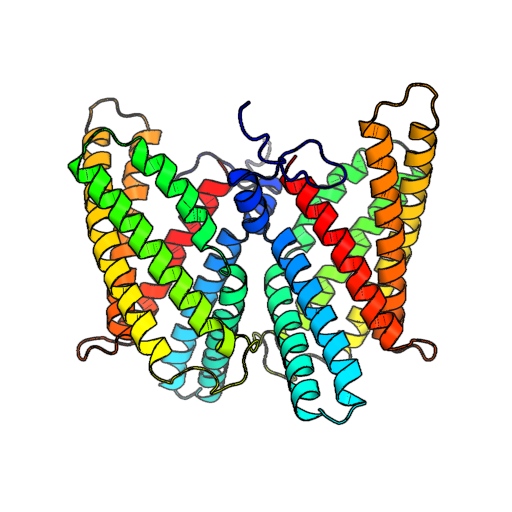 1 89.94 127 VAL A N 1
ATOM 1021 C CA . VAL A 1 127 ? -12.43 -3.104 -12.805 1 89.94 127 VAL A CA 1
ATOM 1022 C C . VAL A 1 127 ? -13.133 -3.504 -14.102 1 89.94 127 VAL A C 1
ATOM 1024 O O . VAL A 1 127 ? -14.023 -2.799 -14.578 1 89.94 127 VAL A O 1
ATOM 1027 N N . LEU A 1 128 ? -12.719 -4.648 -14.555 1 92.75 128 LEU A N 1
ATOM 1028 C CA . LEU A 1 128 ? -13.391 -5.234 -15.711 1 92.75 128 LEU A CA 1
ATOM 1029 C C . LEU A 1 128 ? -14.297 -6.383 -15.289 1 92.75 128 LEU A C 1
ATOM 1031 O O . LEU A 1 128 ? -13.977 -7.121 -14.352 1 92.75 128 LEU A O 1
ATOM 1035 N N . LYS A 1 129 ? -15.336 -6.488 -16 1 90.88 129 LYS A N 1
ATOM 1036 C CA . LYS A 1 129 ? -16.234 -7.609 -15.734 1 90.88 129 LYS A CA 1
ATOM 1037 C C . LYS A 1 129 ? -15.562 -8.938 -16.047 1 90.88 129 LYS A C 1
ATOM 1039 O O . LYS A 1 129 ? -14.719 -9.016 -16.953 1 90.88 129 LYS A O 1
ATOM 1044 N N . LYS A 1 130 ? -16 -9.859 -15.266 1 86.56 130 LYS A N 1
ATOM 1045 C CA . LYS A 1 130 ? -15.469 -11.203 -15.492 1 86.56 130 LYS A CA 1
ATOM 1046 C C . LYS A 1 130 ? -15.75 -11.672 -16.922 1 86.56 130 LYS A C 1
ATOM 1048 O O . LYS A 1 130 ? -16.859 -11.531 -17.422 1 86.56 130 LYS A O 1
ATOM 1053 N N . GLY A 1 131 ? -14.758 -12.109 -17.625 1 87.5 131 GLY A N 1
ATOM 1054 C CA . GLY A 1 131 ? -14.93 -12.625 -18.984 1 87.5 131 GLY A CA 1
ATOM 1055 C C . GLY A 1 131 ? -14.625 -11.594 -20.047 1 87.5 131 GLY A C 1
ATOM 1056 O O . GLY A 1 131 ? -14.742 -11.883 -21.25 1 87.5 131 GLY A O 1
ATOM 1057 N N . SER A 1 132 ? -14.297 -10.398 -19.734 1 89.5 132 SER A N 1
ATOM 1058 C CA . SER A 1 132 ? -13.992 -9.359 -20.703 1 89.5 132 SER A CA 1
ATOM 1059 C C . SER A 1 132 ? -12.68 -9.641 -21.422 1 89.5 132 SER A C 1
ATOM 1061 O O . SER A 1 132 ? -12.523 -9.305 -22.609 1 89.5 132 SER A O 1
ATOM 1063 N N . LEU A 1 133 ? -11.766 -10.25 -20.703 1 90.38 133 LEU A N 1
ATOM 1064 C CA . LEU A 1 133 ? -10.469 -10.555 -21.297 1 90.38 133 LEU A CA 1
ATOM 1065 C C . LEU A 1 133 ? -10.438 -11.984 -21.828 1 90.38 133 LEU A C 1
ATOM 1067 O O . LEU A 1 133 ? -11.117 -12.867 -21.297 1 90.38 133 LEU A O 1
ATOM 1071 N N . HIS A 1 134 ? -9.648 -12.164 -22.844 1 89.88 134 HIS A N 1
ATOM 1072 C CA . HIS A 1 134 ? -9.492 -13.492 -23.422 1 89.88 134 HIS A CA 1
ATOM 1073 C C . HIS A 1 134 ? -8.93 -14.469 -22.406 1 89.88 134 HIS A C 1
ATOM 1075 O O . HIS A 1 134 ? -8.047 -14.109 -21.625 1 89.88 134 HIS A O 1
ATOM 1081 N N . PRO A 1 135 ? -9.414 -15.664 -22.375 1 84.56 135 PRO A N 1
ATOM 1082 C CA . PRO A 1 135 ? -9.008 -16.656 -21.375 1 84.56 135 PRO A CA 1
ATOM 1083 C C . PRO A 1 135 ? -7.508 -16.953 -21.422 1 84.56 135 PRO A C 1
ATOM 1085 O O . PRO A 1 135 ? -6.93 -17.391 -20.438 1 84.56 135 PRO A O 1
ATOM 1088 N N . ARG A 1 136 ? -6.773 -16.609 -22.484 1 87.88 136 ARG A N 1
ATOM 1089 C CA . ARG A 1 136 ? -5.359 -16.938 -22.609 1 87.88 136 ARG A CA 1
ATOM 1090 C C . ARG A 1 136 ? -4.484 -15.781 -22.141 1 87.88 136 ARG A C 1
ATOM 1092 O O . ARG A 1 136 ? -3.256 -15.883 -22.156 1 87.88 136 ARG A O 1
ATOM 1099 N N . THR A 1 137 ? -5.121 -14.734 -21.766 1 89.25 137 THR A N 1
ATOM 1100 C CA . THR A 1 137 ? -4.352 -13.57 -21.344 1 89.25 137 THR A CA 1
ATOM 1101 C C . THR A 1 137 ? -3.492 -13.898 -20.125 1 89.25 137 THR A C 1
ATOM 1103 O O . THR A 1 137 ? -2.338 -13.477 -20.047 1 89.25 137 THR A O 1
ATOM 1106 N N . GLU A 1 138 ? -4.047 -14.633 -19.266 1 88 138 GLU A N 1
ATOM 1107 C CA . GLU A 1 138 ? -3.303 -15.016 -18.062 1 88 138 GLU A CA 1
ATOM 1108 C C . GLU A 1 138 ? -2.148 -15.953 -18.422 1 88 138 GLU A C 1
ATOM 1110 O O . GLU A 1 138 ? -1.081 -15.891 -17.797 1 88 138 GLU A O 1
ATOM 1115 N N . TYR A 1 139 ? -2.428 -16.734 -19.344 1 88.81 139 TYR A N 1
ATOM 1116 C CA . TYR A 1 139 ? -1.4 -17.656 -19.812 1 88.81 139 TYR A CA 1
ATOM 1117 C C . TYR A 1 139 ? -0.197 -16.906 -20.359 1 88.81 139 TYR A C 1
ATOM 1119 O O . TYR A 1 139 ? 0.946 -17.203 -20 1 88.81 139 TYR A O 1
ATOM 1127 N N . TYR A 1 140 ? -0.395 -15.984 -21.172 1 90.25 140 TYR A N 1
ATOM 1128 C CA . TYR A 1 140 ? 0.682 -15.203 -21.766 1 90.25 140 TYR A CA 1
ATOM 1129 C C . TYR A 1 140 ? 1.409 -14.383 -20.703 1 90.25 140 TYR A C 1
ATOM 1131 O O . TYR A 1 140 ? 2.627 -14.203 -20.781 1 90.25 140 TYR A O 1
ATOM 1139 N N . ALA A 1 141 ? 0.655 -13.883 -19.766 1 92.75 141 ALA A N 1
ATOM 1140 C CA . ALA A 1 141 ? 1.283 -13.125 -18.688 1 92.75 141 ALA A CA 1
ATOM 1141 C C . ALA A 1 141 ? 2.232 -14.008 -17.891 1 92.75 141 ALA A C 1
ATOM 1143 O O . ALA A 1 141 ? 3.307 -13.562 -17.469 1 92.75 141 ALA A O 1
ATOM 1144 N N . ASN A 1 142 ? 1.887 -15.227 -17.688 1 92.81 142 ASN A N 1
ATOM 1145 C CA . ASN A 1 142 ? 2.734 -16.172 -16.969 1 92.81 142 ASN A CA 1
ATOM 1146 C C . ASN A 1 142 ? 4.016 -16.484 -17.734 1 92.81 142 ASN A C 1
ATOM 1148 O O . ASN A 1 142 ? 5.078 -16.656 -17.125 1 92.81 142 ASN A O 1
ATOM 1152 N N . TRP A 1 143 ? 3.875 -16.5 -19 1 93.69 143 TRP A N 1
ATOM 1153 C CA . TRP A 1 143 ? 5.062 -16.75 -19.812 1 93.69 143 TRP A CA 1
ATOM 1154 C C . TRP A 1 143 ? 6.004 -15.547 -19.766 1 93.69 143 TRP A C 1
ATOM 1156 O O . TRP A 1 143 ? 7.227 -15.703 -19.766 1 93.69 143 TRP A O 1
ATOM 1166 N N . CYS A 1 144 ? 5.438 -14.422 -19.781 1 94.5 144 CYS A N 1
ATOM 1167 C CA . CYS A 1 144 ? 6.266 -13.234 -19.625 1 94.5 144 CYS A CA 1
ATOM 1168 C C . CYS A 1 144 ? 7 -13.25 -18.281 1 94.5 144 CYS A C 1
ATOM 1170 O O . CYS A 1 144 ? 8.164 -12.867 -18.203 1 94.5 144 CYS A O 1
ATOM 1172 N N . GLN A 1 145 ? 6.363 -13.719 -17.312 1 94.38 145 GLN A N 1
ATOM 1173 C CA . GLN A 1 145 ? 6.973 -13.812 -15.992 1 94.38 145 GLN A CA 1
ATOM 1174 C C . GLN A 1 145 ? 8.094 -14.844 -15.977 1 94.38 145 GLN A C 1
ATOM 1176 O O . GLN A 1 145 ? 9.086 -14.68 -15.266 1 94.38 145 GLN A O 1
ATOM 1181 N N . LEU A 1 146 ? 7.895 -15.883 -16.672 1 95.38 146 LEU A N 1
ATOM 1182 C CA . LEU A 1 146 ? 8.93 -16.906 -16.75 1 95.38 146 LEU A CA 1
ATOM 1183 C C . LEU A 1 146 ? 10.18 -16.359 -17.438 1 95.38 146 LEU A C 1
ATOM 1185 O O . LEU A 1 146 ? 11.297 -16.547 -16.938 1 95.38 146 LEU A O 1
ATOM 1189 N N . VAL A 1 147 ? 9.992 -15.703 -18.516 1 95.81 147 VAL A N 1
ATOM 1190 C CA . VAL A 1 147 ? 11.109 -15.086 -19.219 1 95.81 147 VAL A CA 1
ATOM 1191 C C . VAL A 1 147 ? 11.836 -14.117 -18.297 1 95.81 147 VAL A C 1
ATOM 1193 O O . VAL A 1 147 ? 13.062 -14.117 -18.234 1 95.81 147 VAL A O 1
ATOM 1196 N N . LEU A 1 148 ? 11.062 -13.352 -17.609 1 96.25 148 LEU A N 1
ATOM 1197 C CA . LEU A 1 148 ? 11.633 -12.398 -16.672 1 96.25 148 LEU A CA 1
ATOM 1198 C C . LEU A 1 148 ? 12.453 -13.125 -15.609 1 96.25 148 LEU A C 1
ATOM 1200 O O . LEU A 1 148 ? 13.562 -12.695 -15.273 1 96.25 148 LEU A O 1
ATOM 1204 N N . ALA A 1 149 ? 11.906 -14.188 -15.125 1 95.75 149 ALA A N 1
ATOM 1205 C CA . ALA A 1 149 ? 12.594 -14.938 -14.07 1 95.75 149 ALA A CA 1
ATOM 1206 C C . ALA A 1 149 ? 13.945 -15.453 -14.555 1 95.75 149 ALA A C 1
ATOM 1208 O O . ALA A 1 149 ? 14.93 -15.414 -13.812 1 95.75 149 ALA A O 1
ATOM 1209 N N . VAL A 1 150 ? 13.992 -15.898 -15.719 1 96.38 150 VAL A N 1
ATOM 1210 C CA . VAL A 1 150 ? 15.234 -16.406 -16.281 1 96.38 150 VAL A CA 1
ATOM 1211 C C . VAL A 1 150 ? 16.25 -15.273 -16.422 1 96.38 150 VAL A C 1
ATOM 1213 O O . VAL A 1 150 ? 17.406 -15.414 -16 1 96.38 150 VAL A O 1
ATOM 1216 N N . VAL A 1 151 ? 15.828 -14.211 -16.953 1 96.31 151 VAL A N 1
ATOM 1217 C CA . VAL A 1 151 ? 16.719 -13.062 -17.172 1 96.31 151 VAL A CA 1
ATOM 1218 C C . VAL A 1 151 ? 17.234 -12.562 -15.82 1 96.31 151 VAL A C 1
ATOM 1220 O O . VAL A 1 151 ? 18.422 -12.273 -15.68 1 96.31 151 VAL A O 1
ATOM 1223 N N . GLU A 1 152 ? 16.344 -12.508 -14.875 1 95.62 152 GLU A N 1
ATOM 1224 C CA . GLU A 1 152 ? 16.719 -12.008 -13.562 1 95.62 152 GLU A CA 1
ATOM 1225 C C . GLU A 1 152 ? 17.75 -12.922 -12.891 1 95.62 152 GLU A C 1
ATOM 1227 O O . GLU A 1 152 ? 18.656 -12.445 -12.203 1 95.62 152 GLU A O 1
ATOM 1232 N N . VAL A 1 153 ? 17.562 -14.148 -13.094 1 96.06 153 VAL A N 1
ATOM 1233 C CA . VAL A 1 153 ? 18.5 -15.102 -12.5 1 96.06 153 VAL A CA 1
ATOM 1234 C C . VAL A 1 153 ? 19.891 -14.898 -13.102 1 96.06 153 VAL A C 1
ATOM 1236 O O . VAL A 1 153 ? 20.891 -14.875 -12.375 1 96.06 153 VAL A O 1
ATOM 1239 N N . VAL A 1 154 ? 20.016 -14.695 -14.344 1 95.94 154 VAL A N 1
ATOM 1240 C CA . VAL A 1 154 ? 21.281 -14.531 -15.023 1 95.94 154 VAL A CA 1
ATOM 1241 C C . VAL A 1 154 ? 21.938 -13.219 -14.594 1 95.94 154 VAL A C 1
ATOM 1243 O O . VAL A 1 154 ? 23.109 -13.203 -14.219 1 95.94 154 VAL A O 1
ATOM 1246 N N . VAL A 1 155 ? 21.188 -12.203 -14.594 1 95.38 155 VAL A N 1
ATOM 1247 C CA . VAL A 1 155 ? 21.719 -10.883 -14.266 1 95.38 155 VAL A CA 1
ATOM 1248 C C . VAL A 1 155 ? 22.156 -10.852 -12.805 1 95.38 155 VAL A C 1
ATOM 1250 O O . VAL A 1 155 ? 23.219 -10.312 -12.484 1 95.38 155 VAL A O 1
ATOM 1253 N N . THR A 1 156 ? 21.375 -11.445 -11.953 1 94.69 156 THR A N 1
ATOM 1254 C CA . THR A 1 156 ? 21.688 -11.398 -10.531 1 94.69 156 THR A CA 1
ATOM 1255 C C . THR A 1 156 ? 22.875 -12.297 -10.211 1 94.69 156 THR A C 1
ATOM 1257 O O . THR A 1 156 ? 23.641 -12.016 -9.281 1 94.69 156 THR A O 1
ATOM 1260 N N . LYS A 1 157 ? 23.016 -13.344 -10.969 1 95.81 157 LYS A N 1
ATOM 1261 C CA . LYS A 1 157 ? 24.203 -14.164 -10.789 1 95.81 157 LYS A CA 1
ATOM 1262 C C . LYS A 1 157 ? 25.469 -13.367 -11.086 1 95.81 157 LYS A C 1
ATOM 1264 O O . LYS A 1 157 ? 26.453 -13.438 -10.336 1 95.81 157 LYS A O 1
ATOM 1269 N N . ILE A 1 158 ? 25.453 -12.648 -12.109 1 94.56 158 ILE A N 1
ATOM 1270 C CA . ILE A 1 158 ? 26.594 -11.828 -12.484 1 94.56 158 ILE A CA 1
ATOM 1271 C C . ILE A 1 158 ? 26.844 -10.781 -11.398 1 94.56 158 ILE A C 1
ATOM 1273 O O . ILE A 1 158 ? 28 -10.555 -11.008 1 94.56 158 ILE A O 1
ATOM 1277 N N . LYS A 1 159 ? 25.781 -10.156 -10.914 1 93.25 159 LYS A N 1
ATOM 1278 C CA . LYS A 1 159 ? 25.906 -9.156 -9.859 1 93.25 159 LYS A CA 1
ATOM 1279 C C . LYS A 1 159 ? 26.5 -9.773 -8.586 1 93.25 159 LYS A C 1
ATOM 1281 O O . LYS A 1 159 ? 27.328 -9.156 -7.922 1 93.25 159 LYS A O 1
ATOM 1286 N N . ALA A 1 160 ? 26.016 -10.938 -8.273 1 94.69 160 ALA A N 1
ATOM 1287 C CA . ALA A 1 160 ? 26.516 -11.625 -7.082 1 94.69 160 ALA A CA 1
ATOM 1288 C C . ALA A 1 160 ? 27.984 -11.977 -7.223 1 94.69 160 ALA A C 1
ATOM 1290 O O . ALA A 1 160 ? 28.75 -11.859 -6.262 1 94.69 160 ALA A O 1
ATOM 1291 N N . ASP A 1 161 ? 28.422 -12.391 -8.391 1 95 161 ASP A N 1
ATOM 1292 C CA . ASP A 1 161 ? 29.812 -12.727 -8.641 1 95 161 ASP A CA 1
ATOM 1293 C C . ASP A 1 161 ? 30.703 -11.484 -8.555 1 95 161 ASP A C 1
ATOM 1295 O O . ASP A 1 161 ? 31.797 -11.531 -7.977 1 95 161 ASP A O 1
ATOM 1299 N N . ARG A 1 162 ? 30.219 -10.445 -9.07 1 92.25 162 ARG A N 1
ATOM 1300 C CA . ARG A 1 162 ? 30.969 -9.188 -9 1 92.25 162 ARG A CA 1
ATOM 1301 C C . ARG A 1 162 ? 31.109 -8.711 -7.562 1 92.25 162 ARG A C 1
ATOM 1303 O O . ARG A 1 162 ? 32.156 -8.203 -7.168 1 92.25 162 ARG A O 1
ATOM 1310 N N . ALA A 1 163 ? 30.062 -8.836 -6.816 1 92.62 163 ALA A N 1
ATOM 1311 C CA . ALA A 1 163 ? 30.094 -8.43 -5.414 1 92.62 163 ALA A CA 1
ATOM 1312 C C . ALA A 1 163 ? 31.031 -9.312 -4.609 1 92.62 163 ALA A C 1
ATOM 1314 O O . ALA A 1 163 ? 31.734 -8.836 -3.709 1 92.62 163 ALA A O 1
ATOM 1315 N N . SER A 1 164 ? 31.062 -10.57 -4.922 1 93.5 164 SER A N 1
ATOM 1316 C CA . SER A 1 164 ? 31.969 -11.5 -4.242 1 93.5 164 SER A CA 1
ATOM 1317 C C . SER A 1 164 ? 33.438 -11.18 -4.535 1 93.5 164 SER A C 1
ATOM 1319 O O . SER A 1 164 ? 34.281 -11.297 -3.658 1 93.5 164 SER A O 1
ATOM 1321 N N . GLU A 1 165 ? 33.688 -10.789 -5.695 1 93.25 165 GLU A N 1
ATOM 1322 C CA . GLU A 1 165 ? 35.031 -10.414 -6.078 1 93.25 165 GLU A CA 1
ATOM 1323 C C . GLU A 1 165 ? 35.5 -9.172 -5.324 1 93.25 165 GLU A C 1
ATOM 1325 O O . GLU A 1 165 ? 36.656 -9.094 -4.883 1 93.25 165 GLU A O 1
ATOM 1330 N N . LYS A 1 166 ? 34.625 -8.242 -5.207 1 91.12 166 LYS A N 1
ATOM 1331 C CA . LYS A 1 166 ? 34.969 -7.016 -4.48 1 91.12 166 LYS A CA 1
ATOM 1332 C C . LYS A 1 166 ? 35.188 -7.301 -2.994 1 91.12 166 LYS A C 1
ATOM 1334 O O . LYS A 1 166 ? 36 -6.66 -2.348 1 91.12 166 LYS A O 1
ATOM 1339 N N . ALA A 1 167 ? 34.438 -8.219 -2.475 1 92.56 167 ALA A N 1
ATOM 1340 C CA . ALA A 1 167 ? 34.469 -8.539 -1.05 1 92.56 167 ALA A CA 1
ATOM 1341 C C . ALA A 1 167 ? 35.688 -9.391 -0.723 1 92.56 167 ALA A C 1
ATOM 1343 O O . ALA A 1 167 ? 36.094 -9.477 0.437 1 92.56 167 ALA A O 1
ATOM 1344 N N . SER A 1 168 ? 36.281 -10.102 -1.618 1 91.06 168 SER A N 1
ATOM 1345 C CA . SER A 1 168 ? 37.438 -10.977 -1.413 1 91.06 168 SER A CA 1
ATOM 1346 C C . SER A 1 168 ? 38.719 -10.172 -1.243 1 91.06 168 SER A C 1
ATOM 1348 O O . SER A 1 168 ? 39.75 -10.703 -0.819 1 91.06 168 SER A O 1
ATOM 1350 N N . LYS A 1 169 ? 38.656 -8.922 -1.319 1 90.88 169 LYS A N 1
ATOM 1351 C CA . LYS A 1 169 ? 39.844 -8.094 -1.102 1 90.88 169 LYS A CA 1
ATOM 1352 C C . LYS A 1 169 ? 40.156 -7.984 0.385 1 90.88 169 LYS A C 1
ATOM 1354 O O . LYS A 1 169 ? 39.25 -7.945 1.223 1 90.88 169 LYS A O 1
ATOM 1359 N N . PRO A 1 170 ? 41.406 -8.164 0.933 1 86 170 PRO A N 1
ATOM 1360 C CA . PRO A 1 170 ? 41.812 -8.281 2.332 1 86 170 PRO A CA 1
ATOM 1361 C C . PRO A 1 170 ? 41.281 -7.16 3.209 1 86 170 PRO A C 1
ATOM 1363 O O . PRO A 1 170 ? 40.875 -7.398 4.352 1 86 170 PRO A O 1
ATOM 1366 N N . ASP A 1 171 ? 40.969 -5.98 2.838 1 87.94 171 ASP A N 1
ATOM 1367 C CA . ASP A 1 171 ? 40.531 -4.871 3.672 1 87.94 171 ASP A CA 1
ATOM 1368 C C . ASP A 1 171 ? 39.125 -4.406 3.26 1 87.94 171 ASP A C 1
ATOM 1370 O O . ASP A 1 171 ? 38.844 -3.211 3.305 1 87.94 171 ASP A O 1
ATOM 1374 N N . ALA A 1 172 ? 38.375 -5.461 3.072 1 88.38 172 ALA A N 1
ATOM 1375 C CA . ALA A 1 172 ? 37.031 -5.02 2.631 1 88.38 172 ALA A CA 1
ATOM 1376 C C . ALA A 1 172 ? 36.188 -4.562 3.812 1 88.38 172 ALA A C 1
ATOM 1378 O O . ALA A 1 172 ? 36.094 -5.262 4.82 1 88.38 172 ALA A O 1
ATOM 1379 N N . PRO A 1 173 ? 35.688 -3.385 3.791 1 91.44 173 PRO A N 1
ATOM 1380 C CA . PRO A 1 173 ? 34.844 -2.863 4.859 1 91.44 173 PRO A CA 1
ATOM 1381 C C . PRO A 1 173 ? 33.594 -3.705 5.07 1 91.44 173 PRO A C 1
ATOM 1383 O O . PRO A 1 173 ? 33.219 -4.492 4.195 1 91.44 173 PRO A O 1
ATOM 1386 N N . VAL A 1 174 ? 33.031 -3.695 6.203 1 89.88 174 VAL A N 1
ATOM 1387 C CA . VAL A 1 174 ? 31.844 -4.457 6.602 1 89.88 174 VAL A CA 1
ATOM 1388 C C . VAL A 1 174 ? 30.688 -4.168 5.637 1 89.88 174 VAL A C 1
ATOM 1390 O O . VAL A 1 174 ? 29.891 -5.055 5.328 1 89.88 174 VAL A O 1
ATOM 1393 N N . GLU A 1 175 ? 30.672 -3.016 5.168 1 88.62 175 GLU A N 1
ATOM 1394 C CA . GLU A 1 175 ? 29.594 -2.623 4.246 1 88.62 175 GLU A CA 1
ATOM 1395 C C . GLU A 1 175 ? 29.672 -3.426 2.951 1 88.62 175 GLU A C 1
ATOM 1397 O O . GLU A 1 175 ? 28.641 -3.805 2.396 1 88.62 175 GLU A O 1
ATOM 1402 N N . VAL A 1 176 ? 30.859 -3.717 2.553 1 91.38 176 VAL A N 1
ATOM 1403 C CA . VAL A 1 176 ? 31.047 -4.473 1.32 1 91.38 176 VAL A CA 1
ATOM 1404 C C . VAL A 1 176 ? 30.656 -5.934 1.546 1 91.38 176 VAL A C 1
ATOM 1406 O O . VAL A 1 176 ? 30.078 -6.57 0.664 1 91.38 176 VAL A O 1
ATOM 1409 N N . GLN A 1 177 ? 30.906 -6.434 2.68 1 90.94 177 GLN A N 1
ATOM 1410 C CA . GLN A 1 177 ? 30.516 -7.801 3.02 1 90.94 177 GLN A CA 1
ATOM 1411 C C . GLN A 1 177 ? 29 -7.934 3.096 1 90.94 177 GLN A C 1
ATOM 1413 O O . GLN A 1 177 ? 28.438 -8.953 2.689 1 90.94 177 GLN A O 1
ATOM 1418 N N . ARG A 1 178 ? 28.391 -6.918 3.662 1 90.81 178 ARG A N 1
ATOM 1419 C CA . ARG A 1 178 ? 26.938 -6.926 3.74 1 90.81 178 ARG A CA 1
ATOM 1420 C C . ARG A 1 178 ? 26.312 -6.879 2.348 1 90.81 178 ARG A C 1
ATOM 1422 O O . ARG A 1 178 ? 25.281 -7.52 2.098 1 90.81 178 ARG A O 1
ATOM 1429 N N . LYS A 1 179 ? 26.953 -6.188 1.538 1 90.5 179 LYS A N 1
ATOM 1430 C CA . LYS A 1 179 ? 26.453 -6.105 0.168 1 90.5 179 LYS A CA 1
ATOM 1431 C C . LYS A 1 179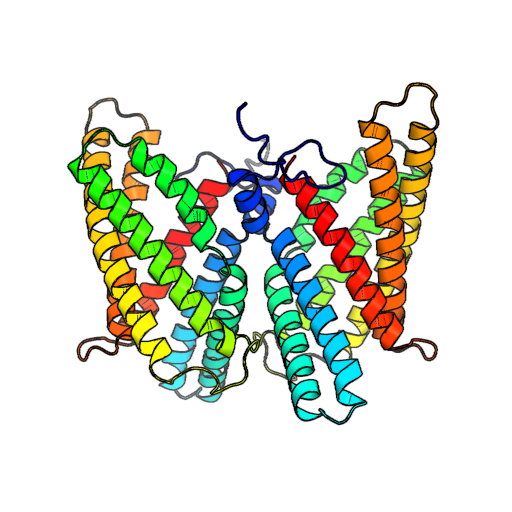 ? 26.578 -7.449 -0.543 1 90.5 179 LYS A C 1
ATOM 1433 O O . LYS A 1 179 ? 25.703 -7.82 -1.332 1 90.5 179 LYS A O 1
ATOM 1438 N N . LYS A 1 180 ? 27.625 -8.109 -0.287 1 93.25 180 LYS A N 1
ATOM 1439 C CA . LYS A 1 180 ? 27.797 -9.445 -0.848 1 93.25 180 LYS A CA 1
ATOM 1440 C C . LYS A 1 180 ? 26.719 -10.398 -0.351 1 93.25 180 LYS A C 1
ATOM 1442 O O . LYS A 1 180 ? 26.109 -11.109 -1.144 1 93.25 180 LYS A O 1
ATOM 1447 N N . THR A 1 181 ? 26.453 -10.414 0.917 1 93.81 181 THR A N 1
ATOM 1448 C CA . THR A 1 181 ? 25.438 -11.289 1.498 1 93.81 181 THR A CA 1
ATOM 1449 C C . THR A 1 181 ? 24.062 -10.969 0.922 1 93.81 181 THR A C 1
ATOM 1451 O O . THR A 1 181 ? 23.297 -11.883 0.594 1 93.81 181 THR A O 1
ATOM 1454 N N . MET A 1 182 ? 23.844 -9.711 0.785 1 93.31 182 MET A N 1
ATOM 1455 C CA . MET A 1 182 ? 22.547 -9.32 0.229 1 93.31 182 MET A CA 1
ATOM 1456 C C . MET A 1 182 ? 22.422 -9.758 -1.226 1 93.31 182 MET A C 1
ATOM 1458 O O . MET A 1 182 ? 21.344 -10.164 -1.669 1 93.31 182 MET A O 1
ATOM 1462 N N . ALA A 1 183 ? 23.453 -9.68 -1.939 1 93.88 183 ALA A N 1
ATOM 1463 C CA . ALA A 1 183 ? 23.438 -10.117 -3.334 1 93.88 183 ALA A CA 1
ATOM 1464 C C . ALA A 1 183 ? 23.203 -11.617 -3.441 1 93.88 183 ALA A C 1
ATOM 1466 O O . ALA A 1 183 ? 22.5 -12.078 -4.344 1 93.88 183 ALA A O 1
ATOM 1467 N N . GLN A 1 184 ? 23.734 -12.375 -2.564 1 95.06 184 GLN A N 1
ATOM 1468 C CA . GLN A 1 184 ? 23.531 -13.82 -2.545 1 95.06 184 GLN A CA 1
ATOM 1469 C C . GLN A 1 184 ? 22.094 -14.172 -2.174 1 95.06 184 GLN A C 1
ATOM 1471 O O . GLN A 1 184 ? 21.5 -15.094 -2.742 1 95.06 184 GLN A O 1
ATOM 1476 N N . LEU A 1 185 ? 21.641 -13.461 -1.263 1 95.06 185 LEU A N 1
ATOM 1477 C CA . LEU A 1 185 ? 20.25 -13.68 -0.878 1 95.06 185 LEU A CA 1
ATOM 1478 C C . LEU A 1 185 ? 19.297 -13.328 -2.025 1 95.06 185 LEU A C 1
ATOM 1480 O O . LEU A 1 185 ? 18.297 -14.016 -2.246 1 95.06 185 LEU A O 1
ATOM 1484 N N . GLU A 1 186 ? 19.641 -12.344 -2.699 1 94.81 186 GLU A N 1
ATOM 1485 C CA . GLU A 1 186 ? 18.828 -11.961 -3.852 1 94.81 186 GLU A CA 1
ATOM 1486 C C . GLU A 1 186 ? 18.875 -13.023 -4.941 1 94.81 186 GLU A C 1
ATOM 1488 O O . GLU A 1 186 ? 17.875 -13.281 -5.609 1 94.81 186 GLU A O 1
ATOM 1493 N N . PHE A 1 187 ? 20.078 -13.562 -5.113 1 95.94 187 PHE A N 1
ATOM 1494 C CA . PHE A 1 187 ? 20.203 -14.648 -6.078 1 95.94 187 PHE A CA 1
ATOM 1495 C C . PHE A 1 187 ? 19.297 -15.812 -5.707 1 95.94 187 PHE A C 1
ATOM 1497 O O . PHE A 1 187 ? 18.578 -16.359 -6.559 1 95.94 187 PHE A O 1
ATOM 1504 N N . SER A 1 188 ? 19.297 -16.156 -4.508 1 96.38 188 SER A N 1
ATOM 1505 C CA . SER A 1 188 ? 18.453 -17.25 -4.035 1 96.38 188 SER A CA 1
ATOM 1506 C C . SER A 1 188 ? 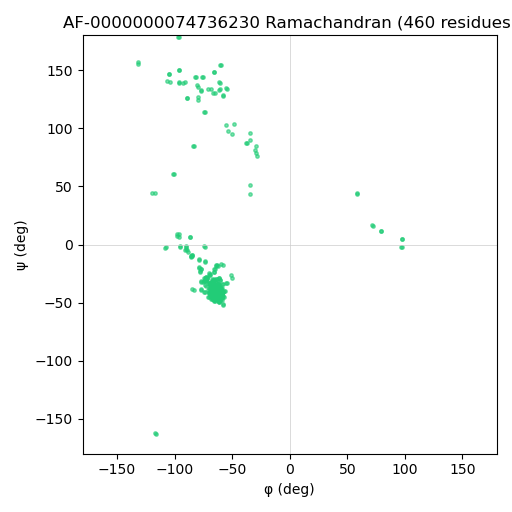16.969 -16.906 -4.219 1 96.38 188 SER A C 1
ATOM 1508 O O . SER A 1 188 ? 16.172 -17.781 -4.52 1 96.38 188 SER A O 1
ATOM 1510 N N . LYS A 1 189 ? 16.688 -15.695 -4.012 1 96.06 189 LYS A N 1
ATOM 1511 C CA . LYS A 1 189 ? 15.312 -15.25 -4.199 1 96.06 189 LYS A CA 1
ATOM 1512 C C . LYS A 1 189 ? 14.867 -15.43 -5.648 1 96.06 189 LYS A C 1
ATOM 1514 O O . LYS A 1 189 ? 13.758 -15.898 -5.906 1 96.06 189 LYS A O 1
ATOM 1519 N N . PHE A 1 190 ? 15.695 -15.07 -6.555 1 96.25 190 PHE A N 1
ATOM 1520 C CA . PHE A 1 190 ? 15.32 -15.133 -7.961 1 96.25 190 PHE A CA 1
ATOM 1521 C C . PHE A 1 190 ? 15.281 -16.578 -8.445 1 96.25 190 PHE A C 1
ATOM 1523 O O . PHE A 1 190 ? 14.5 -16.922 -9.336 1 96.25 190 PHE A O 1
ATOM 1530 N N . VAL A 1 191 ? 16.062 -17.406 -7.848 1 96 191 VAL A N 1
ATOM 1531 C CA . VAL A 1 191 ? 15.953 -18.844 -8.133 1 96 191 VAL A CA 1
ATOM 1532 C C . VAL A 1 191 ? 14.594 -19.359 -7.668 1 96 191 VAL A C 1
ATOM 1534 O O . VAL A 1 191 ? 13.945 -20.141 -8.367 1 96 191 VAL A O 1
ATOM 1537 N N . ALA A 1 192 ? 14.234 -18.938 -6.562 1 95.75 192 ALA A N 1
ATOM 1538 C CA . ALA A 1 192 ? 12.914 -19.312 -6.062 1 95.75 192 ALA A CA 1
ATOM 1539 C C . ALA A 1 192 ? 11.812 -18.781 -6.98 1 95.75 192 ALA A C 1
ATOM 1541 O O . ALA A 1 192 ? 10.812 -19.469 -7.203 1 95.75 192 ALA A O 1
ATOM 1542 N N . ASP A 1 193 ? 12 -17.594 -7.461 1 94.94 193 ASP A N 1
ATOM 1543 C CA . ASP A 1 193 ? 11.016 -17.031 -8.383 1 94.94 193 ASP A CA 1
ATOM 1544 C C . ASP A 1 193 ? 10.914 -17.859 -9.656 1 94.94 193 ASP A C 1
ATOM 1546 O O . ASP A 1 193 ? 9.844 -17.969 -10.25 1 94.94 193 ASP A O 1
ATOM 1550 N N . LEU A 1 194 ? 12.008 -18.375 -10.023 1 94.25 194 LEU A N 1
ATOM 1551 C CA . LEU A 1 194 ? 12.016 -19.234 -11.203 1 94.25 194 LEU A CA 1
ATOM 1552 C C . LEU A 1 194 ? 11.219 -20.516 -10.945 1 94.25 194 LEU A C 1
ATOM 1554 O O . LEU A 1 194 ? 10.43 -20.938 -11.789 1 94.25 194 LEU A O 1
ATOM 1558 N N . ILE A 1 195 ? 11.391 -21.125 -9.836 1 93.94 195 ILE A N 1
ATOM 1559 C CA . ILE A 1 195 ? 10.641 -22.312 -9.461 1 93.94 195 ILE A CA 1
ATOM 1560 C C . ILE A 1 195 ? 9.148 -22 -9.445 1 93.94 195 ILE A C 1
ATOM 1562 O O . ILE A 1 195 ? 8.336 -22.781 -9.961 1 93.94 195 ILE A O 1
ATOM 1566 N N . LYS A 1 196 ? 8.852 -20.875 -8.883 1 93.31 196 LYS A N 1
ATOM 1567 C CA . LYS A 1 196 ? 7.457 -20.453 -8.852 1 93.31 196 LYS A CA 1
ATOM 1568 C C . LYS A 1 196 ? 6.895 -20.312 -10.258 1 93.31 196 LYS A C 1
ATOM 1570 O O . LYS A 1 196 ? 5.742 -20.672 -10.516 1 93.31 196 LYS A O 1
ATOM 1575 N N . ALA A 1 197 ? 7.719 -19.75 -11.141 1 92 197 ALA A N 1
ATOM 1576 C CA . ALA A 1 197 ? 7.273 -19.5 -12.508 1 92 197 ALA A CA 1
ATOM 1577 C C . ALA A 1 197 ? 7 -20.812 -13.242 1 92 197 ALA A C 1
ATOM 1579 O O . ALA A 1 197 ? 6.125 -20.875 -14.109 1 92 197 ALA A O 1
ATOM 1580 N N . PHE A 1 198 ? 7.688 -21.859 -12.922 1 92 198 PHE A N 1
ATOM 1581 C CA . PHE A 1 198 ? 7.445 -23.172 -13.516 1 92 198 PHE A CA 1
ATOM 1582 C C . PHE A 1 198 ? 6.055 -23.688 -13.156 1 92 198 PHE A C 1
ATOM 1584 O O . PHE A 1 198 ? 5.367 -24.266 -14 1 92 198 PHE A O 1
ATOM 1591 N N . TRP A 1 199 ? 5.742 -23.438 -11.992 1 90 199 TRP A N 1
ATOM 1592 C CA . TRP A 1 199 ? 4.426 -23.875 -11.539 1 90 199 TRP A CA 1
ATOM 1593 C C . TRP A 1 199 ? 3.32 -23.062 -12.195 1 90 199 TRP A C 1
ATOM 1595 O O . TRP A 1 199 ? 2.307 -23.609 -12.625 1 90 199 TRP A O 1
ATOM 1605 N N . ASP A 1 200 ? 3.539 -21.781 -12.297 1 88.69 200 ASP A N 1
ATOM 1606 C CA . ASP A 1 200 ? 2.525 -20.891 -12.859 1 88.69 200 ASP A CA 1
ATOM 1607 C C . ASP A 1 200 ? 2.287 -21.188 -14.336 1 88.69 200 ASP A C 1
ATOM 1609 O O . ASP A 1 200 ? 1.175 -21.016 -14.836 1 88.69 200 ASP A O 1
ATOM 1613 N N . CYS A 1 201 ? 3.324 -21.656 -14.977 1 87.56 201 CYS A N 1
ATOM 1614 C CA . CYS A 1 201 ? 3.193 -22.016 -16.391 1 87.56 201 CYS A CA 1
ATOM 1615 C C . CYS A 1 201 ? 2.705 -23.453 -16.547 1 87.56 201 CYS A C 1
ATOM 1617 O O . CYS A 1 201 ? 2.674 -23.984 -17.656 1 87.56 201 CYS A O 1
ATOM 1619 N N . GLU A 1 202 ? 2.361 -24.094 -15.508 1 87.38 202 GLU A N 1
ATOM 1620 C CA . GLU A 1 202 ? 1.775 -25.422 -15.477 1 87.38 202 GLU A CA 1
ATOM 1621 C C . GLU A 1 202 ? 2.691 -26.453 -16.141 1 87.38 202 GLU A C 1
ATOM 1623 O O . GLU A 1 202 ? 2.24 -27.25 -16.969 1 87.38 202 GLU A O 1
ATOM 1628 N N . LEU A 1 203 ? 3.867 -26.312 -15.805 1 85.31 203 LEU A N 1
ATOM 1629 C CA . LEU A 1 203 ? 4.789 -27.312 -16.312 1 85.31 203 LEU A CA 1
ATOM 1630 C C . LEU A 1 203 ? 4.648 -28.625 -15.555 1 85.31 203 LEU A C 1
ATOM 1632 O O . LEU A 1 203 ? 4.375 -28.625 -14.352 1 85.31 203 LEU A O 1
ATOM 1636 N N . SER A 1 204 ? 4.777 -29.719 -16.172 1 86.69 204 SER A N 1
ATOM 1637 C CA . SER A 1 204 ? 4.43 -31.047 -15.672 1 86.69 204 SER A CA 1
ATOM 1638 C C . SER A 1 204 ? 5.285 -31.422 -14.469 1 86.69 204 SER A C 1
ATOM 1640 O O . SER A 1 204 ? 4.832 -32.156 -13.578 1 86.69 204 SER A O 1
ATOM 1642 N N . PHE A 1 205 ? 6.434 -30.953 -14.383 1 86.5 205 PHE A N 1
ATOM 1643 C CA . PHE A 1 205 ? 7.32 -31.359 -13.297 1 86.5 205 PHE A CA 1
ATOM 1644 C C . PHE A 1 205 ? 7.16 -30.453 -12.086 1 86.5 205 PHE A C 1
ATOM 1646 O O . PHE A 1 205 ? 7.742 -30.703 -11.031 1 86.5 205 PHE A O 1
ATOM 1653 N N . ALA A 1 206 ? 6.344 -29.5 -12.18 1 83.44 206 ALA A N 1
ATOM 1654 C CA . ALA A 1 206 ? 6.242 -28.5 -11.117 1 83.44 206 ALA A CA 1
ATOM 1655 C C . ALA A 1 206 ? 5.383 -29.016 -9.969 1 83.44 206 ALA A C 1
ATOM 1657 O O . ALA A 1 206 ? 4.391 -29.719 -10.188 1 83.44 206 ALA A O 1
ATOM 1658 N N . SER A 1 207 ? 5.82 -28.781 -8.727 1 90.56 207 SER A N 1
ATOM 1659 C CA . SER A 1 207 ? 5.133 -29.188 -7.5 1 90.56 207 SER A CA 1
ATOM 1660 C C . SER A 1 207 ? 4.488 -27.984 -6.809 1 90.56 207 SER A C 1
ATOM 1662 O O . SER A 1 207 ? 5.078 -26.906 -6.754 1 90.56 207 SER A O 1
ATOM 1664 N N . GLU A 1 208 ? 3.297 -28.25 -6.297 1 90.69 208 GLU A N 1
ATOM 1665 C CA . GLU A 1 208 ? 2.566 -27.172 -5.617 1 90.69 208 GLU A CA 1
ATOM 1666 C C . GLU A 1 208 ? 3.271 -26.766 -4.328 1 90.69 208 GLU A C 1
ATOM 1668 O O . GLU A 1 208 ? 3.354 -25.578 -4.012 1 90.69 208 GLU A O 1
ATOM 1673 N N . LEU A 1 209 ? 3.709 -27.75 -3.635 1 92.25 209 LEU A N 1
ATOM 1674 C CA . LEU A 1 209 ? 4.402 -27.453 -2.385 1 92.25 209 LEU A CA 1
ATOM 1675 C C . LEU A 1 209 ? 5.672 -26.656 -2.645 1 92.25 209 LEU A C 1
ATOM 1677 O O . LEU A 1 209 ? 5.973 -25.703 -1.915 1 92.25 209 LEU A O 1
ATOM 1681 N N . ALA A 1 210 ? 6.391 -27.016 -3.68 1 92.94 210 ALA A N 1
ATOM 1682 C CA . ALA A 1 210 ? 7.594 -26.281 -4.051 1 92.94 210 ALA A CA 1
ATOM 1683 C C . ALA A 1 210 ? 7.262 -24.844 -4.422 1 92.94 210 ALA A C 1
ATOM 1685 O O . ALA A 1 210 ? 8.016 -23.922 -4.094 1 92.94 210 ALA A O 1
ATOM 1686 N N . PHE A 1 211 ? 6.195 -24.703 -5.094 1 93.62 211 PHE A N 1
ATOM 1687 C CA . PHE A 1 211 ? 5.711 -23.375 -5.457 1 93.62 211 PHE A CA 1
ATOM 1688 C C . PHE A 1 211 ? 5.461 -22.531 -4.211 1 93.62 211 PHE A C 1
ATOM 1690 O O . PHE A 1 211 ? 5.934 -21.391 -4.121 1 93.62 211 PHE A O 1
ATOM 1697 N N . ILE A 1 212 ? 4.777 -23.078 -3.205 1 95.62 212 ILE A N 1
ATOM 1698 C CA . ILE A 1 212 ? 4.398 -22.359 -1.998 1 95.62 212 ILE A CA 1
ATOM 1699 C C . ILE A 1 212 ? 5.648 -22 -1.192 1 95.62 212 ILE A C 1
ATOM 1701 O O . ILE A 1 212 ? 5.816 -20.859 -0.767 1 95.62 212 ILE A O 1
ATOM 1705 N N . LEU A 1 213 ? 6.496 -22.922 -1.022 1 95.88 213 LEU A N 1
ATOM 1706 C CA . LEU A 1 213 ? 7.695 -22.703 -0.219 1 95.88 213 LEU A CA 1
ATOM 1707 C C . LEU A 1 213 ? 8.633 -21.719 -0.9 1 95.88 213 LEU A C 1
ATOM 1709 O O . LEU A 1 213 ? 9.273 -20.891 -0.233 1 95.88 213 LEU A O 1
ATOM 1713 N N . SER A 1 214 ? 8.734 -21.844 -2.203 1 96.06 214 SER A N 1
ATOM 1714 C CA . SER A 1 214 ? 9.547 -20.875 -2.943 1 96.06 214 SER A CA 1
ATOM 1715 C C . SER A 1 214 ? 8.969 -19.469 -2.838 1 96.06 214 SER A C 1
ATOM 1717 O O . SER A 1 214 ? 9.719 -18.5 -2.725 1 96.06 214 SER A O 1
ATOM 1719 N N . GLY A 1 215 ? 7.668 -19.375 -2.895 1 95.5 215 GLY A N 1
ATOM 1720 C CA . GLY A 1 215 ? 7.02 -18.078 -2.729 1 95.5 215 GLY A CA 1
ATOM 1721 C C . GLY A 1 215 ? 7.262 -17.469 -1.364 1 95.5 215 GLY A C 1
ATOM 1722 O O . GLY A 1 215 ? 7.527 -16.266 -1.257 1 95.5 215 GLY A O 1
ATOM 1723 N N . LEU A 1 216 ? 7.191 -18.297 -0.383 1 96.5 216 LEU A N 1
ATOM 1724 C CA . LEU A 1 216 ? 7.426 -17.828 0.979 1 96.5 216 LEU A CA 1
ATOM 1725 C C . LEU A 1 216 ? 8.867 -17.375 1.16 1 96.5 216 LEU A C 1
ATOM 1727 O O . LEU A 1 216 ? 9.125 -16.328 1.751 1 96.5 216 LEU A O 1
ATOM 1731 N N . TRP A 1 217 ? 9.727 -18.141 0.649 1 96.81 217 TRP A N 1
ATOM 1732 C CA . TRP A 1 217 ? 11.148 -17.797 0.731 1 96.81 217 TRP A CA 1
ATOM 1733 C C . TRP A 1 217 ? 11.43 -16.484 0.03 1 96.81 217 TRP A C 1
ATOM 1735 O O . TRP A 1 217 ? 12.07 -15.594 0.6 1 96.81 217 TRP A O 1
ATOM 1745 N N . ALA A 1 218 ? 10.984 -16.328 -1.135 1 96.5 218 ALA A N 1
ATOM 1746 C CA . ALA A 1 218 ? 11.195 -15.109 -1.906 1 96.5 218 ALA A CA 1
ATOM 1747 C C . ALA A 1 218 ? 10.602 -13.898 -1.194 1 96.5 218 ALA A C 1
ATOM 1749 O O . ALA A 1 218 ? 11.203 -12.82 -1.183 1 96.5 218 ALA A O 1
ATOM 1750 N N . ALA A 1 219 ? 9.469 -14.117 -0.599 1 96.31 219 ALA A N 1
ATOM 1751 C CA . ALA A 1 219 ? 8.797 -13.031 0.1 1 96.31 219 ALA A CA 1
ATOM 1752 C C . ALA A 1 219 ? 9.594 -12.586 1.323 1 96.31 219 ALA A C 1
ATOM 1754 O O . ALA A 1 219 ? 9.695 -11.391 1.604 1 96.31 219 ALA A O 1
ATOM 1755 N N . LEU A 1 220 ? 10.141 -13.492 2 1 95.88 220 LEU A N 1
ATOM 1756 C CA . LEU A 1 220 ? 10.914 -13.188 3.199 1 95.88 220 LEU A CA 1
ATOM 1757 C C . LEU A 1 220 ? 12.156 -12.375 2.854 1 95.88 220 LEU A C 1
ATOM 1759 O O . LEU A 1 220 ? 12.43 -11.359 3.492 1 95.88 220 LEU A O 1
ATOM 1763 N N . ILE A 1 221 ? 12.781 -12.773 1.87 1 95.62 221 ILE A N 1
ATOM 1764 C CA . ILE A 1 221 ? 14.008 -12.094 1.464 1 95.62 221 ILE A CA 1
ATOM 1765 C C . ILE A 1 221 ? 13.664 -10.703 0.927 1 95.62 221 ILE A C 1
ATOM 1767 O O . ILE A 1 221 ? 14.344 -9.727 1.251 1 95.62 221 ILE A O 1
ATOM 1771 N N . SER A 1 222 ? 12.672 -10.664 0.14 1 94.5 222 SER A N 1
ATOM 1772 C CA . SER A 1 222 ? 12.289 -9.383 -0.448 1 94.5 222 SER A CA 1
ATOM 1773 C C . SER A 1 222 ? 11.852 -8.391 0.623 1 94.5 222 SER A C 1
ATOM 1775 O O . SER A 1 222 ? 12.117 -7.191 0.517 1 94.5 222 SER A O 1
ATOM 1777 N N . THR A 1 223 ? 11.141 -8.859 1.57 1 93.69 223 THR A N 1
ATOM 1778 C CA . THR A 1 223 ? 10.711 -7.98 2.65 1 93.69 223 THR A CA 1
ATOM 1779 C C . THR A 1 223 ? 11.906 -7.41 3.396 1 93.69 223 THR A C 1
ATOM 1781 O O . THR A 1 223 ? 11.945 -6.215 3.695 1 93.69 223 THR A O 1
ATOM 1784 N N . HIS A 1 224 ? 12.805 -8.266 3.658 1 92.62 224 HIS A N 1
ATOM 1785 C CA . HIS A 1 224 ? 14.008 -7.812 4.344 1 92.62 224 HIS A CA 1
ATOM 1786 C C . HIS A 1 224 ? 14.773 -6.793 3.506 1 92.62 224 HIS A C 1
ATOM 1788 O O . HIS A 1 224 ? 15.242 -5.777 4.023 1 92.62 224 HIS A O 1
ATOM 1794 N N . LYS A 1 225 ? 14.859 -7.031 2.303 1 92.88 225 LYS A N 1
ATOM 1795 C CA . LYS A 1 225 ? 15.578 -6.141 1.394 1 92.88 225 LYS A CA 1
ATOM 1796 C C . LYS A 1 225 ? 14.938 -4.758 1.355 1 92.88 225 LYS A C 1
ATOM 1798 O O . LYS A 1 225 ? 15.625 -3.742 1.482 1 92.88 225 LYS A O 1
ATOM 1803 N N . TYR A 1 226 ? 13.648 -4.727 1.236 1 91.94 226 TYR A N 1
ATOM 1804 C CA . TYR A 1 226 ? 12.961 -3.443 1.121 1 91.94 226 TYR A CA 1
ATOM 1805 C C . TYR A 1 226 ? 12.945 -2.711 2.457 1 91.94 226 TYR A C 1
ATOM 1807 O O . TYR A 1 226 ? 12.992 -1.479 2.496 1 91.94 226 TYR A O 1
ATOM 1815 N N . ALA A 1 227 ? 12.906 -3.494 3.514 1 91.25 227 ALA A N 1
ATOM 1816 C CA . ALA A 1 227 ? 13.008 -2.865 4.828 1 91.25 227 ALA A CA 1
ATOM 1817 C C . ALA A 1 227 ? 14.352 -2.164 5 1 91.25 227 ALA A C 1
ATOM 1819 O O . ALA A 1 227 ? 14.414 -1.047 5.516 1 91.25 227 ALA A O 1
ATOM 1820 N N . LEU A 1 228 ? 15.383 -2.787 4.504 1 91.12 228 LEU A N 1
ATOM 1821 C CA . LEU A 1 228 ? 16.719 -2.199 4.582 1 91.12 228 LEU A CA 1
ATOM 1822 C C . LEU A 1 228 ? 16.828 -0.965 3.691 1 91.12 228 LEU A C 1
ATOM 1824 O O . LEU A 1 228 ? 17.469 0.02 4.062 1 91.12 228 LEU A O 1
ATOM 1828 N N . ARG A 1 229 ? 16.172 -1.023 2.615 1 89.12 229 ARG A N 1
ATOM 1829 C CA . ARG A 1 229 ? 16.234 0.084 1.666 1 89.12 229 ARG A CA 1
ATOM 1830 C C . ARG A 1 229 ? 15.516 1.315 2.217 1 89.12 229 ARG A C 1
ATOM 1832 O O . ARG A 1 229 ? 15.984 2.443 2.029 1 89.12 229 ARG A O 1
ATOM 1839 N N . VAL A 1 230 ? 14.477 1.125 2.871 1 88.38 230 VAL A N 1
ATOM 1840 C CA . VAL A 1 230 ? 13.688 2.23 3.402 1 88.38 230 VAL A CA 1
ATOM 1841 C C . VAL A 1 230 ? 14.43 2.889 4.562 1 88.38 230 VAL A C 1
ATOM 1843 O O . VAL A 1 230 ? 14.289 4.09 4.793 1 88.38 230 VAL A O 1
ATOM 1846 N N . LEU A 1 231 ? 15.258 2.117 5.277 1 87.69 231 LEU A N 1
ATOM 1847 C CA . LEU A 1 231 ? 15.961 2.637 6.449 1 87.69 231 LEU A CA 1
ATOM 1848 C C . LEU A 1 231 ? 17.25 3.334 6.047 1 87.69 231 LEU A C 1
ATOM 1850 O O . LEU A 1 231 ? 17.906 3.967 6.879 1 87.69 231 LEU A O 1
ATOM 1854 N N . LYS A 1 232 ? 17.656 3.227 4.883 1 81.75 232 LYS A N 1
ATOM 1855 C CA . LYS A 1 232 ? 18.844 3.955 4.426 1 81.75 232 LYS A CA 1
ATOM 1856 C C . LYS A 1 232 ? 18.531 5.438 4.238 1 81.75 232 LYS A C 1
ATOM 1858 O O . LYS A 1 232 ? 17.438 5.801 3.814 1 81.75 232 LYS A O 1
ATOM 1863 N N . MET B 1 1 ? 15.641 27.484 -29.422 1 25.88 1 MET B N 1
ATOM 1864 C CA . MET B 1 1 ? 14.578 27.766 -28.453 1 25.88 1 MET B CA 1
ATOM 1865 C C . MET B 1 1 ? 14.117 26.5 -27.766 1 25.88 1 MET B C 1
ATOM 1867 O O . MET B 1 1 ? 13.633 25.562 -28.422 1 25.88 1 MET B O 1
ATOM 1871 N N . ALA B 1 2 ? 14.828 25.922 -26.766 1 35.16 2 ALA B N 1
ATOM 1872 C CA . ALA B 1 2 ? 14.609 24.641 -26.078 1 35.16 2 ALA B CA 1
ATOM 1873 C C . ALA B 1 2 ? 13.156 24.516 -25.609 1 35.16 2 ALA B C 1
ATOM 1875 O O . ALA B 1 2 ? 12.602 25.453 -25.031 1 35.16 2 ALA B O 1
ATOM 1876 N N . SER B 1 3 ? 12.258 23.922 -26.297 1 38.44 3 SER B N 1
ATOM 1877 C CA . SER B 1 3 ? 10.836 23.734 -26.031 1 38.44 3 SER B CA 1
ATOM 1878 C C . SER B 1 3 ? 10.57 23.562 -24.531 1 38.44 3 SER B C 1
ATOM 1880 O O . SER B 1 3 ? 11.234 22.781 -23.859 1 38.44 3 SER B O 1
ATOM 1882 N N . ALA B 1 4 ? 10.203 24.625 -23.766 1 37.88 4 ALA B N 1
ATOM 1883 C CA . ALA B 1 4 ? 9.719 24.766 -22.391 1 37.88 4 ALA B CA 1
ATOM 1884 C C . ALA B 1 4 ? 8.844 23.578 -22 1 37.88 4 ALA B C 1
ATOM 1886 O O . ALA B 1 4 ? 7.66 23.531 -22.328 1 37.88 4 ALA B O 1
ATOM 1887 N N . ALA B 1 5 ? 9.094 22.375 -22.25 1 44.19 5 ALA B N 1
ATOM 1888 C CA . ALA B 1 5 ? 8.281 21.281 -21.734 1 44.19 5 ALA B CA 1
ATOM 1889 C C . ALA B 1 5 ? 7.672 21.641 -20.391 1 44.19 5 ALA B C 1
ATOM 1891 O O . ALA B 1 5 ? 8.391 21.906 -19.422 1 44.19 5 ALA B O 1
ATOM 1892 N N . SER B 1 6 ? 6.582 22.375 -20.375 1 50.5 6 SER B N 1
ATOM 1893 C CA . SER B 1 6 ? 5.793 22.875 -19.25 1 50.5 6 SER B CA 1
ATOM 1894 C C . SER B 1 6 ? 5.883 21.922 -18.047 1 50.5 6 SER B C 1
ATOM 1896 O O . SER B 1 6 ? 5.562 20.75 -18.156 1 50.5 6 SER B O 1
ATOM 1898 N N . LYS B 1 7 ? 6.84 22.031 -17.266 1 58.44 7 LYS B N 1
ATOM 1899 C CA . LYS B 1 7 ? 7.062 21.438 -15.953 1 58.44 7 LYS B CA 1
ATOM 1900 C C . LYS B 1 7 ? 5.762 21.375 -15.156 1 58.44 7 LYS B C 1
ATOM 1902 O O . LYS B 1 7 ? 5.148 22.406 -14.867 1 58.44 7 LYS B O 1
ATOM 1907 N N . ARG B 1 8 ? 4.977 20.328 -15.305 1 69.94 8 ARG B N 1
ATOM 1908 C CA . ARG B 1 8 ? 3.777 20.125 -14.5 1 69.94 8 ARG B CA 1
ATOM 1909 C C . ARG B 1 8 ? 4.105 20.156 -13.008 1 69.94 8 ARG B C 1
ATOM 1911 O O . ARG B 1 8 ? 4.969 19.406 -12.539 1 69.94 8 ARG B O 1
ATOM 1918 N N . ARG B 1 9 ? 3.77 21.266 -12.453 1 78.88 9 ARG B N 1
ATOM 1919 C CA . ARG B 1 9 ? 3.994 21.422 -11.016 1 78.88 9 ARG B CA 1
ATOM 1920 C C . ARG B 1 9 ? 2.76 21.016 -10.219 1 78.88 9 ARG B C 1
ATOM 1922 O O . ARG B 1 9 ? 1.633 21.141 -10.703 1 78.88 9 ARG B O 1
ATOM 1929 N N . LEU B 1 10 ? 3.062 20.359 -9.18 1 78.38 10 LEU B N 1
ATOM 1930 C CA . LEU B 1 10 ? 1.977 20.109 -8.234 1 78.38 10 LEU B CA 1
ATOM 1931 C C . LEU B 1 10 ? 1.469 21.406 -7.633 1 78.38 10 LEU B C 1
ATOM 1933 O O . LEU B 1 10 ? 2.262 22.266 -7.23 1 78.38 10 LEU B O 1
ATOM 1937 N N . PRO B 1 11 ? 0.07 21.562 -7.68 1 80.12 11 PRO B N 1
ATOM 1938 C CA . PRO B 1 11 ? -0.468 22.781 -7.086 1 80.12 11 PRO B CA 1
ATOM 1939 C C . PRO B 1 11 ? -0.036 22.984 -5.633 1 80.12 11 PRO B C 1
ATOM 1941 O O . PRO B 1 11 ? 0.034 22 -4.875 1 80.12 11 PRO B O 1
ATOM 1944 N N . LEU B 1 12 ? 0.399 24.156 -5.215 1 80 12 LEU B N 1
ATOM 1945 C CA . LEU B 1 12 ? 0.798 24.562 -3.869 1 80 12 LEU B CA 1
ATOM 1946 C C . LEU B 1 12 ? 2.211 24.078 -3.555 1 80 12 LEU B C 1
ATOM 1948 O O . LEU B 1 12 ? 2.564 23.891 -2.387 1 80 12 LEU B O 1
ATOM 1952 N N . SER B 1 13 ? 2.945 23.594 -4.566 1 78.56 13 SER B N 1
ATOM 1953 C CA . SER B 1 13 ? 4.344 23.219 -4.383 1 78.56 13 SER B CA 1
ATOM 1954 C C . SER B 1 13 ? 5.227 23.812 -5.469 1 78.56 13 SER B C 1
ATOM 1956 O O . SER B 1 13 ? 4.73 24.219 -6.523 1 78.56 13 SER B O 1
ATOM 1958 N N . ASP B 1 14 ? 6.488 23.953 -5.105 1 76.62 14 ASP B N 1
ATOM 1959 C CA . ASP B 1 14 ? 7.457 24.438 -6.086 1 76.62 14 ASP B CA 1
ATOM 1960 C C . ASP B 1 14 ? 8.195 23.266 -6.742 1 76.62 14 ASP B C 1
ATOM 1962 O O . ASP B 1 14 ? 9.133 23.484 -7.516 1 76.62 14 ASP B O 1
ATOM 1966 N N . LYS B 1 15 ? 7.699 22.141 -6.453 1 81 15 LYS B N 1
ATOM 1967 C CA . LYS B 1 15 ? 8.438 20.984 -6.98 1 81 15 LYS B CA 1
ATOM 1968 C C . LYS B 1 15 ? 7.828 20.5 -8.289 1 81 15 LYS B C 1
ATOM 1970 O O . LYS B 1 15 ? 6.602 20.484 -8.438 1 81 15 LYS B O 1
ATOM 1975 N N . ASP B 1 16 ? 8.758 20.172 -9.164 1 81.31 16 ASP B N 1
ATOM 1976 C CA . ASP B 1 16 ? 8.328 19.656 -10.461 1 81.31 16 ASP B CA 1
ATOM 1977 C C . ASP B 1 16 ? 8 18.156 -10.367 1 81.31 16 ASP B C 1
ATOM 1979 O O . ASP B 1 16 ? 8.602 17.438 -9.578 1 81.31 16 ASP B O 1
ATOM 1983 N N . LEU B 1 17 ? 7.035 17.859 -11.102 1 83.56 17 LEU B N 1
ATOM 1984 C CA . LEU B 1 17 ? 6.676 16.438 -11.195 1 83.56 17 LEU B CA 1
ATOM 1985 C C . LEU B 1 17 ? 7.547 15.727 -12.219 1 83.56 17 LEU B C 1
ATOM 1987 O O . LEU B 1 17 ? 7.172 15.617 -13.391 1 83.56 17 LEU B O 1
ATOM 1991 N N . ASP B 1 18 ? 8.648 15.328 -11.789 1 86.25 18 ASP B N 1
ATOM 1992 C CA . ASP B 1 18 ? 9.531 14.516 -12.617 1 86.25 18 ASP B CA 1
ATOM 1993 C C . ASP B 1 18 ? 9.344 13.023 -12.32 1 86.25 18 ASP B C 1
ATOM 1995 O O . ASP B 1 18 ? 8.438 12.648 -11.578 1 86.25 18 ASP B O 1
ATOM 1999 N N . LEU B 1 19 ? 10.039 12.266 -13.008 1 86.12 19 LEU B N 1
ATOM 2000 C CA . LEU B 1 19 ? 9.93 10.82 -12.875 1 86.12 19 LEU B CA 1
ATOM 2001 C C . LEU B 1 19 ? 10.25 10.375 -11.453 1 86.12 19 LEU B C 1
ATOM 2003 O O . LEU B 1 19 ? 9.586 9.492 -10.906 1 86.12 19 LEU B O 1
ATOM 2007 N N . LYS B 1 20 ? 11.172 11.008 -10.891 1 87.12 20 LYS B N 1
ATOM 2008 C CA . LYS B 1 20 ? 11.57 10.68 -9.523 1 87.12 20 LYS B CA 1
ATOM 2009 C C . LYS B 1 20 ? 10.461 11.023 -8.531 1 87.12 20 LYS B C 1
ATOM 2011 O O . LYS B 1 20 ? 10.188 10.25 -7.613 1 87.12 20 LYS B O 1
ATOM 2016 N N . ALA B 1 21 ? 9.898 12.156 -8.766 1 88.31 21 ALA B N 1
ATOM 2017 C CA . ALA B 1 21 ? 8.789 12.57 -7.91 1 88.31 21 ALA B CA 1
ATOM 2018 C C . ALA B 1 21 ? 7.605 11.609 -8.039 1 88.31 21 ALA B C 1
ATOM 2020 O O . ALA B 1 21 ? 6.988 11.242 -7.039 1 88.31 21 ALA B O 1
ATOM 2021 N N . ALA B 1 22 ? 7.34 11.242 -9.242 1 88 22 ALA B N 1
ATOM 2022 C CA . ALA B 1 22 ? 6.238 10.312 -9.484 1 88 22 ALA B CA 1
ATOM 2023 C C . ALA B 1 22 ? 6.484 8.969 -8.797 1 88 22 ALA B C 1
ATOM 2025 O O . ALA B 1 22 ? 5.574 8.398 -8.195 1 88 22 ALA B O 1
ATOM 2026 N N . ASN B 1 23 ? 7.641 8.516 -8.836 1 88.19 23 ASN B N 1
ATOM 2027 C CA . ASN B 1 23 ? 7.992 7.25 -8.203 1 88.19 23 ASN B CA 1
ATOM 2028 C C . ASN B 1 23 ? 7.871 7.328 -6.684 1 88.19 23 ASN B C 1
ATOM 2030 O O . ASN B 1 23 ? 7.422 6.375 -6.043 1 88.19 23 ASN B O 1
ATOM 2034 N N . LYS B 1 24 ? 8.25 8.43 -6.156 1 89.31 24 LYS B N 1
ATOM 2035 C CA . LYS B 1 24 ? 8.141 8.617 -4.715 1 89.31 24 LYS B CA 1
ATOM 2036 C C . LYS B 1 24 ? 6.684 8.602 -4.266 1 89.31 24 LYS B C 1
ATOM 2038 O O . LYS B 1 24 ? 6.348 7.977 -3.254 1 89.31 24 LYS B O 1
ATOM 2043 N N . ILE B 1 25 ? 5.895 9.227 -5.07 1 89.06 25 ILE B N 1
ATOM 2044 C CA . ILE B 1 25 ? 4.473 9.305 -4.754 1 89.06 25 ILE B CA 1
ATOM 2045 C C . ILE B 1 25 ? 3.846 7.918 -4.867 1 89.06 25 ILE B C 1
ATOM 2047 O O . ILE B 1 25 ? 3.086 7.5 -3.99 1 89.06 25 ILE B O 1
ATOM 2051 N N . LEU B 1 26 ? 4.293 7.227 -5.805 1 87.62 26 LEU B N 1
ATOM 2052 C CA . LEU B 1 26 ? 3.721 5.91 -6.07 1 87.62 26 LEU B CA 1
ATOM 2053 C C . LEU B 1 26 ? 4.227 4.887 -5.059 1 87.62 26 LEU B C 1
ATOM 2055 O O . LEU B 1 26 ? 3.574 3.865 -4.824 1 87.62 26 LEU B O 1
ATOM 2059 N N . SER B 1 27 ? 5.293 5.164 -4.461 1 89 27 SER B N 1
ATOM 2060 C CA . SER B 1 27 ? 5.891 4.215 -3.527 1 89 27 SER B CA 1
ATOM 2061 C C . SER B 1 27 ? 5.387 4.449 -2.107 1 89 27 SER B C 1
ATOM 2063 O O . SER B 1 27 ? 5.711 3.686 -1.195 1 89 27 SER B O 1
ATOM 2065 N N . SER B 1 28 ? 4.625 5.453 -1.953 1 91.88 28 SER B N 1
ATOM 2066 C CA . SER B 1 28 ? 4.059 5.754 -0.643 1 91.88 28 SER B CA 1
ATOM 2067 C C . SER B 1 28 ? 2.727 5.035 -0.439 1 91.88 28 SER B C 1
ATOM 2069 O O . SER B 1 28 ? 1.796 5.207 -1.229 1 91.88 28 SER B O 1
ATOM 2071 N N . ALA B 1 29 ? 2.643 4.297 0.661 1 92.81 29 ALA B N 1
ATOM 2072 C CA . ALA B 1 29 ? 1.42 3.553 0.958 1 92.81 29 ALA B CA 1
ATOM 2073 C C . ALA B 1 29 ? 0.254 4.5 1.222 1 92.81 29 ALA B C 1
ATOM 2075 O O . ALA B 1 29 ? -0.882 4.219 0.833 1 92.81 29 ALA B O 1
ATOM 2076 N N . GLN B 1 30 ? 0.513 5.59 1.787 1 92.19 30 GLN B N 1
ATOM 2077 C CA . GLN B 1 30 ? -0.542 6.531 2.145 1 92.19 30 GLN B CA 1
ATOM 2078 C C . GLN B 1 30 ? -1.145 7.18 0.901 1 92.19 30 GLN B C 1
ATOM 2080 O O . GLN B 1 30 ? -2.367 7.27 0.772 1 92.19 30 GLN B O 1
ATOM 2085 N N . THR B 1 31 ? -0.284 7.574 0.038 1 93.56 31 THR B N 1
ATOM 2086 C CA . THR B 1 31 ? -0.787 8.211 -1.174 1 93.56 31 THR B CA 1
ATOM 2087 C C . THR B 1 31 ? -1.583 7.219 -2.016 1 93.56 31 THR B C 1
ATOM 2089 O O . THR B 1 31 ? -2.635 7.562 -2.561 1 93.56 31 THR B O 1
ATOM 2092 N N . ARG B 1 32 ? -1.105 6.027 -2.033 1 93.44 32 ARG B N 1
ATOM 2093 C CA . ARG B 1 32 ? -1.799 5.012 -2.814 1 93.44 32 ARG B CA 1
ATOM 2094 C C . ARG B 1 32 ? -3.166 4.699 -2.217 1 93.44 32 ARG B C 1
ATOM 2096 O O . ARG B 1 32 ? -4.148 4.539 -2.947 1 93.44 32 ARG B O 1
ATOM 2103 N N . GLU B 1 33 ? -3.178 4.59 -0.996 1 95.06 33 GLU B N 1
ATOM 2104 C CA . GLU B 1 33 ? -4.441 4.32 -0.315 1 95.06 33 GLU B CA 1
ATOM 2105 C C . GLU B 1 33 ? -5.465 5.414 -0.6 1 95.06 33 GLU B C 1
ATOM 2107 O O . GLU B 1 33 ? -6.641 5.129 -0.838 1 95.06 33 GLU B O 1
ATOM 2112 N N . LYS B 1 34 ? -5.039 6.66 -0.613 1 94.81 34 LYS B N 1
ATOM 2113 C CA . LYS B 1 34 ? -5.961 7.77 -0.843 1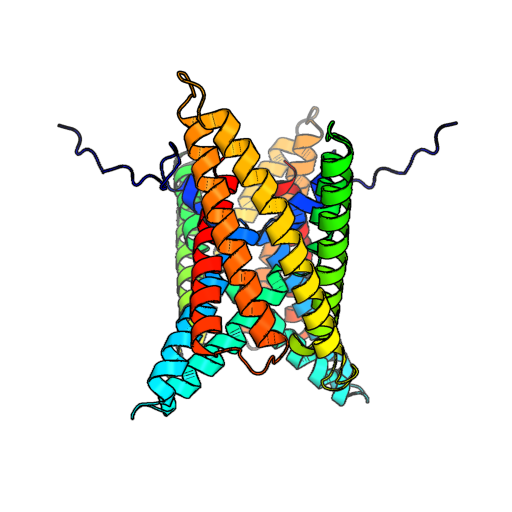 94.81 34 LYS B CA 1
ATOM 2114 C C . LYS B 1 34 ? -6.398 7.824 -2.303 1 94.81 34 LYS B C 1
ATOM 2116 O O . LYS B 1 34 ? -7.523 8.234 -2.604 1 94.81 34 LYS B O 1
ATOM 2121 N N . CYS B 1 35 ? -5.562 7.398 -3.156 1 94.19 35 CYS B N 1
ATOM 2122 C CA . CYS B 1 35 ? -5.961 7.281 -4.555 1 94.19 35 CYS B CA 1
ATOM 2123 C C . CYS B 1 35 ? -7.051 6.227 -4.723 1 94.19 35 CYS B C 1
ATOM 2125 O O . CYS B 1 35 ? -8.008 6.434 -5.465 1 94.19 35 CYS B O 1
ATOM 2127 N N . LEU B 1 36 ? -6.824 5.152 -4.051 1 95.44 36 LEU B N 1
ATOM 2128 C CA . LEU B 1 36 ? -7.844 4.109 -4.098 1 95.44 36 LEU B CA 1
ATOM 2129 C C . LEU B 1 36 ? -9.164 4.609 -3.514 1 95.44 36 LEU B C 1
ATOM 2131 O O . LEU B 1 36 ? -10.234 4.215 -3.967 1 95.44 36 LEU B O 1
ATOM 2135 N N . LYS B 1 37 ? -9.031 5.422 -2.547 1 96.31 37 LYS B N 1
ATOM 2136 C CA . LYS B 1 37 ? -10.227 6.004 -1.946 1 96.31 37 LYS B CA 1
ATOM 2137 C C . LYS B 1 37 ? -10.984 6.859 -2.953 1 96.31 37 LYS B C 1
ATOM 2139 O O . LYS B 1 37 ? -12.219 6.844 -2.982 1 96.31 37 LYS B O 1
ATOM 2144 N N . ILE B 1 38 ? -10.281 7.555 -3.725 1 97.06 38 ILE B N 1
ATOM 2145 C CA . ILE B 1 38 ? -10.914 8.352 -4.773 1 97.06 38 ILE B CA 1
ATOM 2146 C C . ILE B 1 38 ? -11.672 7.43 -5.73 1 97.06 38 ILE B C 1
ATOM 2148 O O . ILE B 1 38 ? -12.836 7.684 -6.059 1 97.06 38 ILE B O 1
ATOM 2152 N N . LEU B 1 39 ? -11.023 6.402 -6.145 1 96.06 39 LEU B N 1
ATOM 2153 C CA . LEU B 1 39 ? -11.633 5.461 -7.074 1 96.06 39 LEU B CA 1
ATOM 2154 C C . LEU B 1 39 ? -12.844 4.781 -6.441 1 96.06 39 LEU B C 1
ATOM 2156 O O . LEU B 1 39 ? -13.844 4.535 -7.117 1 96.06 39 LEU B O 1
ATOM 2160 N N . GLN B 1 40 ? -12.695 4.473 -5.238 1 96.38 40 GLN B N 1
ATOM 2161 C CA . GLN B 1 40 ? -13.789 3.836 -4.512 1 96.38 40 GLN B CA 1
ATOM 2162 C C . GLN B 1 40 ? -15.047 4.703 -4.539 1 96.38 40 GLN B C 1
ATOM 2164 O O . GLN B 1 40 ? -16.125 4.23 -4.898 1 96.38 40 GLN B O 1
ATOM 2169 N N . TYR B 1 41 ? -14.875 5.934 -4.156 1 96.69 41 TYR B N 1
ATOM 2170 C CA . TYR B 1 41 ? -16.047 6.809 -4.043 1 96.69 41 TYR B CA 1
ATOM 2171 C C . TYR B 1 41 ? -16.531 7.234 -5.422 1 96.69 41 TYR B C 1
ATOM 2173 O O . TYR B 1 41 ? -17.734 7.449 -5.617 1 96.69 41 TYR B O 1
ATOM 2181 N N . ALA B 1 42 ? -15.633 7.359 -6.371 1 96.88 42 ALA B N 1
ATOM 2182 C CA . ALA B 1 42 ? -16.062 7.586 -7.746 1 96.88 42 ALA B CA 1
ATOM 2183 C C . ALA B 1 42 ? -16.922 6.426 -8.25 1 96.88 42 ALA B C 1
ATOM 2185 O O . ALA B 1 42 ? -17.953 6.641 -8.883 1 96.88 42 ALA B O 1
ATOM 2186 N N . SER B 1 43 ? -16.453 5.273 -7.98 1 96.75 43 SER B N 1
ATOM 2187 C CA . SER B 1 43 ? -17.203 4.086 -8.383 1 96.75 43 SER B CA 1
ATOM 2188 C C . SER B 1 43 ? -18.562 4.031 -7.691 1 96.75 43 SER B C 1
ATOM 2190 O O . SER B 1 43 ? -19.562 3.664 -8.312 1 96.75 43 SER B O 1
ATOM 2192 N N . ARG B 1 44 ? -18.516 4.355 -6.48 1 96.31 44 ARG B N 1
ATOM 2193 C CA . ARG B 1 44 ? -19.766 4.375 -5.738 1 96.31 44 ARG B CA 1
ATOM 2194 C C . ARG B 1 44 ? -20.734 5.402 -6.316 1 96.31 44 ARG B C 1
ATOM 2196 O O . ARG B 1 44 ? -21.953 5.164 -6.379 1 96.31 44 ARG B O 1
ATOM 2203 N N . LEU B 1 45 ? -20.25 6.543 -6.668 1 96.62 45 LEU B N 1
ATOM 2204 C CA . LEU B 1 45 ? -21.062 7.59 -7.266 1 96.62 45 LEU B CA 1
ATOM 2205 C C . LEU B 1 45 ? -21.656 7.125 -8.594 1 96.62 45 LEU B C 1
ATOM 2207 O O . LEU B 1 45 ? -22.859 7.293 -8.828 1 96.62 45 LEU B O 1
ATOM 2211 N N . VAL B 1 46 ? -20.844 6.547 -9.43 1 96.31 46 VAL B N 1
ATOM 2212 C CA . VAL B 1 46 ? -21.312 6.027 -10.703 1 96.31 46 VAL B CA 1
ATOM 2213 C C . VAL B 1 46 ? -22.359 4.941 -10.469 1 96.31 46 VAL B C 1
ATOM 2215 O O . VAL B 1 46 ? -23.406 4.918 -11.141 1 96.31 46 VAL B O 1
ATOM 2218 N N . GLY B 1 47 ? -22.062 4.082 -9.531 1 95.31 47 GLY B N 1
ATOM 2219 C CA . GLY B 1 47 ? -23.047 3.068 -9.18 1 95.31 47 GLY B CA 1
ATOM 2220 C C . GLY B 1 47 ? -24.375 3.652 -8.719 1 95.31 47 GLY B C 1
ATOM 2221 O O . GLY B 1 47 ? -25.438 3.182 -9.117 1 95.31 47 GLY B O 1
ATOM 2222 N N . TYR B 1 48 ? -24.281 4.652 -7.918 1 94.5 48 TYR B N 1
ATOM 2223 C CA . TYR B 1 48 ? -25.453 5.336 -7.398 1 94.5 48 TYR B CA 1
ATOM 2224 C C . TYR B 1 48 ? -26.312 5.891 -8.531 1 94.5 48 TYR B C 1
ATOM 2226 O O . TYR B 1 48 ? -27.531 5.742 -8.531 1 94.5 48 TYR B O 1
ATOM 2234 N N . ILE B 1 49 ? -25.734 6.449 -9.5 1 95.25 49 ILE B N 1
ATOM 2235 C CA . ILE B 1 49 ? -26.422 7.07 -10.625 1 95.25 49 ILE B CA 1
ATOM 2236 C C . ILE B 1 49 ? -26.984 5.988 -11.547 1 95.25 49 ILE B C 1
ATOM 2238 O O . ILE B 1 49 ? -28.141 6.059 -11.961 1 95.25 49 ILE B O 1
ATOM 2242 N N . LEU B 1 50 ? -26.234 4.977 -11.758 1 95.12 50 LEU B N 1
ATOM 2243 C CA . LEU B 1 50 ? -26.609 3.953 -12.727 1 95.12 50 LEU B CA 1
ATOM 2244 C C . LEU B 1 50 ? -27.688 3.033 -12.156 1 95.12 50 LEU B C 1
ATOM 2246 O O . LEU B 1 50 ? -28.516 2.506 -12.898 1 95.12 50 LEU B O 1
ATOM 2250 N N . LEU B 1 51 ? -27.641 2.838 -10.891 1 93.25 51 LEU B N 1
ATOM 2251 C CA . LEU B 1 51 ? -28.656 2.008 -10.266 1 93.25 51 LEU B CA 1
ATOM 2252 C C . LEU B 1 51 ? -30.031 2.664 -10.367 1 93.25 51 LEU B C 1
ATOM 2254 O O . LEU B 1 51 ? -31.062 1.982 -10.289 1 93.25 51 LEU B O 1
ATOM 2258 N N . ARG B 1 52 ? -30.109 3.947 -10.508 1 92.44 52 ARG B N 1
ATOM 2259 C CA . ARG B 1 52 ? -31.344 4.703 -10.625 1 92.44 52 ARG B CA 1
ATOM 2260 C C . ARG B 1 52 ? -31.688 4.973 -12.086 1 92.44 52 ARG B C 1
ATOM 2262 O O . ARG B 1 52 ? -32.656 5.668 -12.383 1 92.44 52 ARG B O 1
ATOM 2269 N N . SER B 1 53 ? -30.906 4.367 -12.961 1 92.25 53 SER B N 1
ATOM 2270 C CA . SER B 1 53 ? -31.141 4.488 -14.398 1 92.25 53 SER B CA 1
ATOM 2271 C C . SER B 1 53 ? -31.469 3.135 -15.016 1 92.25 53 SER B C 1
ATOM 2273 O O . SER B 1 53 ? -31.844 2.197 -14.312 1 92.25 53 SER B O 1
ATOM 2275 N N . SER B 1 54 ? -31.359 2.99 -16.406 1 91.69 54 SER B N 1
ATOM 2276 C CA . SER B 1 54 ? -31.703 1.771 -17.125 1 91.69 54 SER B CA 1
ATOM 2277 C C . SER B 1 54 ? -30.531 0.795 -17.141 1 91.69 54 SER B C 1
ATOM 2279 O O . SER B 1 54 ? -30.688 -0.365 -17.531 1 91.69 54 SER B O 1
ATOM 2281 N N . TRP B 1 55 ? -29.391 1.241 -16.703 1 92.81 55 TRP B N 1
ATOM 2282 C CA . TRP B 1 55 ? -28.203 0.408 -16.75 1 92.81 55 TRP B CA 1
ATOM 2283 C C . TRP B 1 55 ? -27.906 -0.208 -15.383 1 92.81 55 TRP B C 1
ATOM 2285 O O . TRP B 1 55 ? -26.797 -0.049 -14.852 1 92.81 55 TRP B O 1
ATOM 2295 N N . LYS B 1 56 ? -28.781 -0.973 -14.875 1 91.44 56 LYS B N 1
ATOM 2296 C CA . LYS B 1 56 ? -28.734 -1.51 -13.523 1 91.44 56 LYS B CA 1
ATOM 2297 C C . LYS B 1 56 ? -27.609 -2.523 -13.375 1 91.44 56 LYS B C 1
ATOM 2299 O O . LYS B 1 56 ? -26.969 -2.594 -12.32 1 91.44 56 LYS B O 1
ATOM 2304 N N . ASP B 1 57 ? -27.375 -3.219 -14.422 1 92 57 ASP B N 1
ATOM 2305 C CA . ASP B 1 57 ? -26.312 -4.219 -14.367 1 92 57 ASP B CA 1
ATOM 2306 C C . ASP B 1 57 ? -24.953 -3.561 -14.148 1 92 57 ASP B C 1
ATOM 2308 O O . ASP B 1 57 ? -24.156 -4.02 -13.328 1 92 57 ASP B O 1
ATOM 2312 N N . TRP B 1 58 ? -24.688 -2.521 -14.82 1 93.12 58 TRP B N 1
ATOM 2313 C CA . TRP B 1 58 ? -23.453 -1.769 -14.641 1 93.12 58 TRP B CA 1
ATOM 2314 C C . TRP B 1 58 ? -23.422 -1.105 -13.266 1 93.12 58 TRP B C 1
ATOM 2316 O O . TRP B 1 58 ? -22.344 -0.949 -12.68 1 93.12 58 TRP B O 1
ATOM 2326 N N . GLY B 1 59 ? -24.562 -0.736 -12.82 1 94.38 59 GLY B N 1
ATOM 2327 C CA . GLY B 1 59 ? -24.641 -0.17 -11.484 1 94.38 59 GLY B CA 1
ATOM 2328 C C . GLY B 1 59 ? -24.188 -1.132 -10.406 1 94.38 59 GLY B C 1
ATOM 2329 O O . GLY B 1 59 ? -23.391 -0.761 -9.531 1 94.38 59 GLY B O 1
ATOM 2330 N N . LYS B 1 60 ? -24.609 -2.32 -10.539 1 94.31 60 LYS B N 1
ATOM 2331 C CA . LYS B 1 60 ? -24.203 -3.346 -9.578 1 94.31 60 LYS B CA 1
ATOM 2332 C C . LYS B 1 60 ? -22.703 -3.641 -9.68 1 94.31 60 LYS B C 1
ATOM 2334 O O . LYS B 1 60 ? -22.062 -3.906 -8.672 1 94.31 60 LYS B O 1
ATOM 2339 N N . HIS B 1 61 ? -22.266 -3.553 -10.906 1 94.94 61 HIS B N 1
ATOM 2340 C CA . HIS B 1 61 ? -20.844 -3.779 -11.117 1 94.94 61 HIS B CA 1
ATOM 2341 C C . HIS B 1 61 ? -20 -2.732 -10.391 1 94.94 61 HIS B C 1
ATOM 2343 O O . HIS B 1 61 ? -19.047 -3.074 -9.695 1 94.94 61 HIS B O 1
ATOM 2349 N N . PHE B 1 62 ? -20.391 -1.541 -10.516 1 95.75 62 PHE B N 1
ATOM 2350 C CA . PHE B 1 62 ? -19.625 -0.462 -9.898 1 95.75 62 PHE B CA 1
ATOM 2351 C C . PHE B 1 62 ? -19.781 -0.481 -8.383 1 95.75 62 PHE B C 1
ATOM 2353 O O . PHE B 1 62 ? -18.859 -0.111 -7.652 1 95.75 62 PHE B O 1
ATOM 2360 N N . GLU B 1 63 ? -20.844 -0.939 -7.914 1 94.5 63 GLU B N 1
ATOM 2361 C CA . GLU B 1 63 ? -21.016 -1.118 -6.473 1 94.5 63 GLU B CA 1
ATOM 2362 C C . GLU B 1 63 ? -20.094 -2.205 -5.938 1 94.5 63 GLU B C 1
ATOM 2364 O O . GLU B 1 63 ? -19.484 -2.039 -4.883 1 94.5 63 GLU B O 1
ATOM 2369 N N . THR B 1 64 ? -20.016 -3.227 -6.684 1 93.25 64 THR B N 1
ATOM 2370 C CA . THR B 1 64 ? -19.125 -4.316 -6.305 1 93.25 64 THR B CA 1
ATOM 2371 C C . THR B 1 64 ? -17.656 -3.861 -6.348 1 93.25 64 THR B C 1
ATOM 2373 O O . THR B 1 64 ? -16.875 -4.219 -5.473 1 93.25 64 THR B O 1
ATOM 2376 N N . LEU B 1 65 ? -17.375 -3.111 -7.344 1 94.31 65 LEU B N 1
ATOM 2377 C CA . LEU B 1 65 ? -16.031 -2.553 -7.438 1 94.31 65 LEU B CA 1
ATOM 2378 C C . LEU B 1 65 ? -15.719 -1.673 -6.23 1 94.31 65 LEU B C 1
ATOM 2380 O O . LEU B 1 65 ? -14.625 -1.756 -5.66 1 94.31 65 LEU B O 1
ATOM 2384 N N . SER B 1 66 ? -16.672 -0.863 -5.883 1 95.38 66 SER B N 1
ATOM 2385 C CA . SER B 1 66 ? -16.484 0.012 -4.73 1 95.38 66 SER B CA 1
ATOM 2386 C C . SER B 1 66 ? -16.219 -0.792 -3.465 1 95.38 66 SER B C 1
ATOM 2388 O O . SER B 1 66 ? -15.344 -0.429 -2.67 1 95.38 66 SER B O 1
ATOM 2390 N N . LYS B 1 67 ? -16.828 -1.838 -3.281 1 92.06 67 LYS B N 1
ATOM 2391 C CA . LYS B 1 67 ? -16.641 -2.691 -2.113 1 92.06 67 LYS B CA 1
ATOM 2392 C C . LYS B 1 67 ? -15.266 -3.355 -2.143 1 92.06 67 LYS B C 1
ATOM 2394 O O . LYS B 1 67 ? -14.602 -3.465 -1.109 1 92.06 67 LYS B O 1
ATOM 2399 N N . SER B 1 68 ? -14.938 -3.775 -3.281 1 91.25 68 SER B N 1
ATOM 2400 C CA . SER B 1 68 ? -13.617 -4.383 -3.438 1 91.25 68 SER B CA 1
ATOM 2401 C C . SER B 1 68 ? -12.508 -3.385 -3.117 1 91.25 68 SER B C 1
ATOM 2403 O O . SER B 1 68 ? -11.523 -3.73 -2.461 1 91.25 68 SER B O 1
ATOM 2405 N N . LEU B 1 69 ? -12.719 -2.219 -3.611 1 94.06 69 LEU B N 1
ATOM 2406 C CA . LEU B 1 69 ? -11.734 -1.167 -3.357 1 94.06 69 LEU B CA 1
ATOM 2407 C C . LEU B 1 69 ? -11.688 -0.818 -1.873 1 94.06 69 LEU B C 1
ATOM 2409 O O . LEU B 1 69 ? -10.609 -0.571 -1.325 1 94.06 69 LEU B O 1
ATOM 2413 N N . SER B 1 70 ? -12.797 -0.775 -1.212 1 93.88 70 SER B N 1
ATOM 2414 C CA . SER B 1 70 ? -12.852 -0.528 0.225 1 93.88 70 SER B CA 1
ATOM 2415 C C . SER B 1 70 ? -12.094 -1.604 1 1 93.88 70 SER B C 1
ATOM 2417 O O . SER B 1 70 ? -11.359 -1.297 1.938 1 93.88 70 SER B O 1
ATOM 2419 N N . THR B 1 71 ? -12.242 -2.777 0.559 1 91.69 71 THR B N 1
ATOM 2420 C CA . THR B 1 71 ? -11.539 -3.885 1.198 1 91.69 71 THR B CA 1
ATOM 2421 C C . THR B 1 71 ? -10.031 -3.777 0.972 1 91.69 71 THR B C 1
ATOM 2423 O O . THR B 1 71 ? -9.242 -3.994 1.895 1 91.69 71 THR B O 1
ATOM 2426 N N . ALA B 1 72 ? -9.695 -3.496 -0.237 1 92 72 ALA B N 1
ATOM 2427 C CA . ALA B 1 72 ? -8.281 -3.33 -0.56 1 92 72 ALA B CA 1
ATOM 2428 C C . ALA B 1 72 ? -7.652 -2.236 0.297 1 92 72 ALA B C 1
ATOM 2430 O O . ALA B 1 72 ? -6.52 -2.383 0.766 1 92 72 ALA B O 1
ATOM 2431 N N . ARG B 1 73 ? -8.328 -1.19 0.494 1 93.19 73 ARG B N 1
ATOM 2432 C CA . ARG B 1 73 ? -7.82 -0.065 1.271 1 93.19 73 ARG B CA 1
ATOM 2433 C C . ARG B 1 73 ? -7.504 -0.487 2.703 1 93.19 73 ARG B C 1
ATOM 2435 O O . ARG B 1 73 ? -6.609 0.074 3.338 1 93.19 73 ARG B O 1
ATOM 2442 N N . ARG B 1 74 ? -8.211 -1.404 3.156 1 92.75 74 ARG B N 1
ATOM 2443 C CA . ARG B 1 74 ? -8 -1.844 4.531 1 92.75 74 ARG B CA 1
ATOM 2444 C C . ARG B 1 74 ? -6.617 -2.453 4.707 1 92.75 74 ARG B C 1
ATOM 2446 O O . ARG B 1 74 ? -5.992 -2.297 5.758 1 92.75 74 ARG B O 1
ATOM 2453 N N . PHE B 1 75 ? -6.125 -3.045 3.738 1 92.44 75 PHE B N 1
ATOM 2454 C CA . PHE B 1 75 ? -4.797 -3.646 3.812 1 92.44 75 PHE B CA 1
ATOM 2455 C C . PHE B 1 75 ? -3.719 -2.572 3.879 1 92.44 75 PHE B C 1
ATOM 2457 O O . PHE B 1 75 ? -2.631 -2.811 4.406 1 92.44 75 PHE B O 1
ATOM 2464 N N . PHE B 1 76 ? -4.086 -1.427 3.357 1 91.81 76 PHE B N 1
ATOM 2465 C CA . PHE B 1 76 ? -3.146 -0.312 3.396 1 91.81 76 PHE B CA 1
ATOM 2466 C C . PHE B 1 76 ? -3.143 0.343 4.773 1 91.81 76 PHE B C 1
ATOM 2468 O O . PHE B 1 76 ? -2.15 0.956 5.172 1 91.81 76 PHE B O 1
ATOM 2475 N N . LYS B 1 77 ? -4.184 0.097 5.473 1 90.88 77 LYS B N 1
ATOM 2476 C CA . LYS B 1 77 ? -4.379 0.917 6.664 1 90.88 77 LYS B CA 1
ATOM 2477 C C . LYS B 1 77 ? -4.113 0.115 7.934 1 90.88 77 LYS B C 1
ATOM 2479 O O . LYS B 1 77 ? -4.09 0.672 9.031 1 90.88 77 LYS B O 1
ATOM 2484 N N . PHE B 1 78 ? -3.818 -1.12 7.793 1 91.44 78 PHE B N 1
ATOM 2485 C CA . PHE B 1 78 ? -3.561 -1.914 8.992 1 91.44 78 PHE B CA 1
ATOM 2486 C C . PHE B 1 78 ? -2.361 -1.366 9.758 1 91.44 78 PHE B C 1
ATOM 2488 O O . PHE B 1 78 ? -1.342 -1.018 9.156 1 91.44 78 PHE B O 1
ATOM 2495 N N . PHE B 1 79 ? -2.471 -1.196 11.078 1 89.62 79 PHE B N 1
ATOM 2496 C CA . PHE B 1 79 ? -1.435 -0.804 12.023 1 89.62 79 PHE B CA 1
ATOM 2497 C C . PHE B 1 79 ? -1.08 0.669 11.859 1 89.62 79 PHE B C 1
ATOM 2499 O O . PHE B 1 79 ? -0.012 1.108 12.289 1 89.62 79 PHE B O 1
ATOM 2506 N N . ARG B 1 80 ? -1.895 1.343 11.211 1 89.56 80 ARG B N 1
ATOM 2507 C CA . ARG B 1 80 ? -1.667 2.771 11.023 1 89.56 80 ARG B CA 1
ATOM 2508 C C . ARG B 1 80 ? -1.673 3.51 12.359 1 89.56 80 ARG B C 1
ATOM 2510 O O . ARG B 1 80 ? -1.188 4.637 12.453 1 89.56 80 ARG B O 1
ATOM 2517 N N . PHE B 1 81 ? -2.229 2.896 13.406 1 91.56 81 PHE B N 1
ATOM 2518 C CA . PHE B 1 81 ? -2.301 3.551 14.711 1 91.56 81 PHE B CA 1
ATOM 2519 C C . PHE B 1 81 ? -0.904 3.803 15.266 1 91.56 81 PHE B C 1
ATOM 2521 O O . PHE B 1 81 ? -0.722 4.652 16.141 1 91.56 81 PHE B O 1
ATOM 2528 N N . ILE B 1 82 ? 0.084 3.139 14.742 1 90.06 82 ILE B N 1
ATOM 2529 C CA . ILE B 1 82 ? 1.456 3.275 15.219 1 90.06 82 ILE B CA 1
ATOM 2530 C C . ILE B 1 82 ? 1.978 4.676 14.891 1 90.06 82 ILE B C 1
ATOM 2532 O O . ILE B 1 82 ? 2.768 5.238 15.656 1 90.06 82 ILE B O 1
ATOM 2536 N N . LYS B 1 83 ? 1.538 5.199 13.836 1 88.62 83 LYS B N 1
ATOM 2537 C CA . LYS B 1 83 ? 1.98 6.531 13.43 1 88.62 83 LYS B CA 1
ATOM 2538 C C . LYS B 1 83 ? 1.593 7.578 14.469 1 88.62 83 LYS B C 1
ATOM 2540 O O . LYS B 1 83 ? 2.305 8.562 14.664 1 88.62 83 LYS B O 1
ATOM 2545 N N . HIS B 1 84 ? 0.515 7.379 15.211 1 91.25 84 HIS B N 1
ATOM 2546 C CA . HIS B 1 84 ? -0.01 8.375 16.141 1 91.25 84 HIS B CA 1
ATOM 2547 C C . HIS B 1 84 ? 0.867 8.484 17.375 1 91.25 84 HIS B C 1
ATOM 2549 O O . HIS B 1 84 ? 0.791 9.469 18.109 1 91.25 84 HIS B O 1
ATOM 2555 N N . PHE B 1 85 ? 1.72 7.52 17.547 1 89.94 85 PHE B N 1
ATOM 2556 C CA . PHE B 1 85 ? 2.629 7.602 18.688 1 89.94 85 PHE B CA 1
ATOM 2557 C C . PHE B 1 85 ? 3.715 8.641 18.438 1 89.94 85 PHE B C 1
ATOM 2559 O O . PHE B 1 85 ? 4.227 9.25 19.375 1 89.94 85 PHE B O 1
ATOM 2566 N N . GLU B 1 86 ? 3.982 8.789 17.25 1 88.75 86 GLU B N 1
ATOM 2567 C CA . GLU B 1 86 ? 4.875 9.898 16.922 1 88.75 86 GLU B CA 1
ATOM 2568 C C . GLU B 1 86 ? 4.188 11.242 17.141 1 88.75 86 GLU B C 1
ATOM 2570 O O . GLU B 1 86 ? 4.824 12.203 17.578 1 88.75 86 GLU B O 1
ATOM 2575 N N . ASP B 1 87 ? 2.947 11.258 16.891 1 89.75 87 ASP B N 1
ATOM 2576 C CA . ASP B 1 87 ? 2.174 12.477 17.094 1 89.75 87 ASP B CA 1
ATOM 2577 C C . ASP B 1 87 ? 2.086 12.836 18.578 1 89.75 87 ASP B C 1
ATOM 2579 O O . ASP B 1 87 ? 1.986 14.016 18.922 1 89.75 87 ASP B O 1
ATOM 2583 N N . LEU B 1 88 ? 2.111 11.82 19.391 1 90.31 88 LEU B N 1
ATOM 2584 C CA . LEU B 1 88 ? 2.092 12.039 20.828 1 90.31 88 LEU B CA 1
ATOM 2585 C C . LEU B 1 88 ? 3.33 12.805 21.281 1 90.31 88 LEU B C 1
ATOM 2587 O O . LEU B 1 88 ? 3.232 13.719 22.109 1 90.31 88 LEU B O 1
ATOM 2591 N N . ALA B 1 89 ? 4.43 12.438 20.75 1 87.44 89 ALA B N 1
ATOM 2592 C CA . ALA B 1 89 ? 5.676 13.117 21.094 1 87.44 89 ALA B CA 1
ATOM 2593 C C . ALA B 1 89 ? 5.641 14.578 20.656 1 87.44 89 ALA B C 1
ATOM 2595 O O . ALA B 1 89 ? 6.098 15.461 21.375 1 87.44 89 ALA B O 1
ATOM 2596 N N . GLU B 1 90 ? 5.047 14.742 19.562 1 87.88 90 GLU B N 1
ATOM 2597 C CA . GLU B 1 90 ? 4.93 16.109 19.047 1 87.88 90 GLU B CA 1
ATOM 2598 C C . GLU B 1 90 ? 3.967 16.938 19.906 1 87.88 90 GLU B C 1
ATOM 2600 O O . GLU B 1 90 ? 4.195 18.125 20.125 1 87.88 90 GLU B O 1
ATOM 2605 N N . ALA B 1 91 ? 2.873 16.359 20.312 1 91.06 91 ALA B N 1
ATOM 2606 C CA . ALA B 1 91 ? 1.907 17.031 21.172 1 91.06 91 ALA B CA 1
ATOM 2607 C C . ALA B 1 91 ? 2.553 17.469 22.484 1 91.06 91 ALA B C 1
ATOM 2609 O O . ALA B 1 91 ? 2.189 18.5 23.047 1 91.06 91 ALA B O 1
ATOM 2610 N N . GLY B 1 92 ? 3.459 16.688 22.922 1 91.06 92 GLY B N 1
ATOM 2611 C CA . GLY B 1 92 ? 4.164 17.031 24.156 1 91.06 92 GLY B CA 1
ATOM 2612 C C . GLY B 1 92 ? 5.004 18.281 24.031 1 91.06 92 GLY B C 1
ATOM 2613 O O . GLY B 1 92 ? 5.285 18.938 25.047 1 91.06 92 GLY B O 1
ATOM 2614 N N . GLU B 1 93 ? 5.352 18.672 22.859 1 91.88 93 GLU B N 1
ATOM 2615 C CA . GLU B 1 93 ? 6.203 19.844 22.625 1 91.88 93 GLU B CA 1
ATOM 2616 C C . GLU B 1 93 ? 5.371 21.109 22.484 1 91.88 93 GLU B C 1
ATOM 2618 O O . GLU B 1 93 ? 5.922 22.219 22.453 1 91.88 93 GLU B O 1
ATOM 2623 N N . GLU B 1 94 ? 4.078 20.969 22.5 1 91.75 94 GLU B N 1
ATOM 2624 C CA . GLU B 1 94 ? 3.203 22.141 22.359 1 91.75 94 GLU B CA 1
ATOM 2625 C C . GLU B 1 94 ? 3.256 23 23.609 1 91.75 94 GLU B C 1
ATOM 2627 O O . GLU B 1 94 ? 3.176 22.5 24.734 1 91.75 94 GLU B O 1
ATOM 2632 N N . LYS B 1 95 ? 3.383 24.281 23.516 1 91.94 95 LYS B N 1
ATOM 2633 C CA . LYS B 1 95 ? 3.59 25.219 24.609 1 91.94 95 LYS B CA 1
ATOM 2634 C C . LYS B 1 95 ? 2.264 25.625 25.25 1 91.94 95 LYS B C 1
ATOM 2636 O O . LYS B 1 95 ? 2.193 25.812 26.469 1 91.94 95 LYS B O 1
ATOM 2641 N N . ASP B 1 96 ? 1.211 25.797 24.453 1 93.44 96 ASP B N 1
ATOM 2642 C CA . ASP B 1 96 ? -0.103 26.156 24.984 1 93.44 96 ASP B CA 1
ATOM 2643 C C . ASP B 1 96 ? -0.758 24.953 25.672 1 93.44 96 ASP B C 1
ATOM 2645 O O . ASP B 1 96 ? -1.109 23.969 25.016 1 93.44 96 ASP B O 1
ATOM 2649 N N . PRO B 1 97 ? -0.941 25.031 26.938 1 93.94 97 PRO B N 1
ATOM 2650 C CA . PRO B 1 97 ? -1.464 23.875 27.672 1 93.94 97 PRO B CA 1
ATOM 2651 C C . PRO B 1 97 ? -2.859 23.469 27.219 1 93.94 97 PRO B C 1
ATOM 2653 O O . PRO B 1 97 ? -3.178 22.266 27.188 1 93.94 97 PRO B O 1
ATOM 2656 N N . THR B 1 98 ? -3.73 24.375 26.969 1 93.12 98 THR B N 1
ATOM 2657 C CA . THR B 1 98 ? -5.082 24.047 26.531 1 93.12 98 THR B CA 1
ATOM 2658 C C . THR B 1 98 ? -5.051 23.328 25.188 1 93.12 98 THR B C 1
ATOM 2660 O O . THR B 1 98 ? -5.719 22.297 25.016 1 93.12 98 THR B O 1
ATOM 2663 N N . PHE B 1 99 ? -4.289 23.859 24.312 1 93.75 99 PHE B N 1
ATOM 2664 C CA . PHE B 1 99 ? -4.188 23.234 23 1 93.75 99 PHE B CA 1
ATOM 2665 C C . PHE B 1 99 ? -3.463 21.891 23.109 1 93.75 99 PHE B C 1
ATOM 2667 O O . PHE B 1 99 ? -3.783 20.953 22.375 1 93.75 99 PHE B O 1
ATOM 2674 N N . GLN B 1 100 ? -2.545 21.75 24 1 95.06 100 GLN B N 1
ATOM 2675 C CA . GLN B 1 100 ? -1.846 20.484 24.234 1 95.06 100 GLN B CA 1
ATOM 2676 C C . GLN B 1 100 ? -2.816 19.391 24.656 1 95.06 100 GLN B C 1
ATOM 2678 O O . GLN B 1 100 ? -2.73 18.25 24.156 1 95.06 100 GLN B O 1
ATOM 2683 N N . LYS B 1 101 ? -3.695 19.734 25.531 1 95.06 101 LYS B N 1
ATOM 2684 C CA . LYS B 1 101 ? -4.699 18.766 25.953 1 95.06 101 LYS B CA 1
ATOM 2685 C C . LYS B 1 101 ? -5.582 18.344 24.781 1 95.06 101 LYS B C 1
ATOM 2687 O O . LYS B 1 101 ? -5.969 17.172 24.672 1 95.06 101 LYS B O 1
ATOM 2692 N N . MET B 1 102 ? -5.871 19.281 23.953 1 94.62 102 MET B N 1
ATOM 2693 C CA . MET B 1 102 ? -6.691 18.969 22.781 1 94.62 102 MET B CA 1
ATOM 2694 C C . MET B 1 102 ? -5.949 18.047 21.828 1 94.62 102 MET B C 1
ATOM 2696 O O . MET B 1 102 ? -6.551 17.156 21.219 1 94.62 102 MET B O 1
ATOM 2700 N N . LEU B 1 103 ? -4.684 18.281 21.734 1 94.5 103 LEU B N 1
ATOM 2701 C CA . LEU B 1 103 ? -3.873 17.438 20.875 1 94.5 103 LEU B CA 1
ATOM 2702 C C . LEU B 1 103 ? -3.791 16.016 21.406 1 94.5 103 LEU B C 1
ATOM 2704 O O . LEU B 1 103 ? -3.84 15.047 20.656 1 94.5 103 LEU B O 1
ATOM 2708 N N . TYR B 1 104 ? -3.664 15.906 22.703 1 95.62 104 TYR B N 1
ATOM 2709 C CA . TYR B 1 104 ? -3.67 14.586 23.312 1 95.62 104 TYR B CA 1
ATOM 2710 C C . TYR B 1 104 ? -4.996 13.875 23.078 1 95.62 104 TYR B C 1
ATOM 2712 O O . TYR B 1 104 ? -5.02 12.68 22.781 1 95.62 104 TYR B O 1
ATOM 2720 N N . LEU B 1 105 ? -6.027 14.617 23.172 1 95.31 105 LEU B N 1
ATOM 2721 C CA . LEU B 1 105 ? -7.348 14.055 22.906 1 95.31 105 LEU B CA 1
ATOM 2722 C C . LEU B 1 105 ? -7.465 13.609 21.453 1 95.31 105 LEU B C 1
ATOM 2724 O O . LEU B 1 105 ? -8.055 12.562 21.172 1 95.31 105 LEU B O 1
ATOM 2728 N N . ASP B 1 106 ? -6.969 14.398 20.641 1 95.44 106 ASP B N 1
ATOM 2729 C CA . ASP B 1 106 ? -6.977 14.078 19.219 1 95.44 106 ASP B CA 1
ATOM 2730 C C . ASP B 1 106 ? -6.219 12.773 18.938 1 95.44 106 ASP B C 1
ATOM 2732 O O . ASP B 1 106 ? -6.719 11.898 18.234 1 95.44 106 ASP B O 1
ATOM 2736 N N . VAL B 1 107 ? -5.062 12.633 19.531 1 95.5 107 VAL B N 1
ATOM 2737 C CA . VAL B 1 107 ? -4.246 11.438 19.344 1 95.5 107 VAL B CA 1
ATOM 2738 C C . VAL B 1 107 ? -4.969 10.227 19.922 1 95.5 107 VAL B C 1
ATOM 2740 O O . VAL B 1 107 ? -5.027 9.172 19.297 1 95.5 107 VAL B O 1
ATOM 2743 N N . ALA B 1 108 ? -5.512 10.375 21.062 1 95.81 108 ALA B N 1
ATOM 2744 C CA . ALA B 1 108 ? -6.246 9.289 21.703 1 95.81 108 ALA B CA 1
ATOM 2745 C C . ALA B 1 108 ? -7.43 8.844 20.844 1 95.81 108 ALA B C 1
ATOM 2747 O O . ALA B 1 108 ? -7.645 7.648 20.641 1 95.81 108 ALA B O 1
ATOM 2748 N N . ALA B 1 109 ? -8.148 9.781 20.375 1 95.94 109 ALA B N 1
ATOM 2749 C CA . ALA B 1 109 ? -9.305 9.477 19.531 1 95.94 109 ALA B CA 1
ATOM 2750 C C . ALA B 1 109 ? -8.875 8.766 18.25 1 95.94 109 ALA B C 1
ATOM 2752 O O . ALA B 1 109 ? -9.547 7.836 17.797 1 95.94 109 ALA B O 1
ATOM 2753 N N . ASN B 1 110 ? -7.844 9.188 17.719 1 95.38 110 ASN B N 1
ATOM 2754 C CA . ASN B 1 110 ? -7.332 8.562 16.516 1 95.38 110 ASN B CA 1
ATOM 2755 C C . ASN B 1 110 ? -6.914 7.117 16.766 1 95.38 110 ASN B C 1
ATOM 2757 O O . ASN B 1 110 ? -7.23 6.23 15.969 1 95.38 110 ASN B O 1
ATOM 2761 N N . VAL B 1 111 ? -6.219 6.906 17.797 1 95.88 111 VAL B N 1
ATOM 2762 C CA . VAL B 1 111 ? -5.754 5.562 18.125 1 95.88 111 VAL B CA 1
ATOM 2763 C C . VAL B 1 111 ? -6.953 4.637 18.328 1 95.88 111 VAL B C 1
ATOM 2765 O O . VAL B 1 111 ? -7.004 3.541 17.766 1 95.88 111 VAL B O 1
ATOM 2768 N N . VAL B 1 112 ? -7.883 5.102 19.062 1 95.75 112 VAL B N 1
ATOM 2769 C CA . VAL B 1 112 ? -9.055 4.285 19.375 1 95.75 112 VAL B CA 1
ATOM 2770 C C . VAL B 1 112 ? -9.82 3.986 18.078 1 95.75 112 VAL B C 1
ATOM 2772 O O . VAL B 1 112 ? -10.219 2.844 17.844 1 95.75 112 VAL B O 1
ATOM 2775 N N . ALA B 1 113 ? -10.016 4.945 17.328 1 95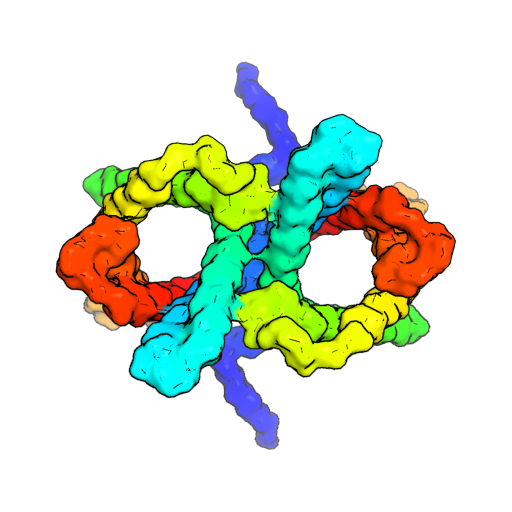.06 113 ALA B N 1
ATOM 2776 C CA . ALA B 1 113 ? -10.75 4.77 16.078 1 95.06 113 ALA B CA 1
ATOM 2777 C C . ALA B 1 113 ? -10.023 3.816 15.141 1 95.06 113 ALA B C 1
ATOM 2779 O O . ALA B 1 113 ? -10.641 2.938 14.531 1 95.06 113 ALA B O 1
ATOM 2780 N N . ASP B 1 114 ? -8.75 3.969 15.047 1 94.81 114 ASP B N 1
ATOM 2781 C CA . ASP B 1 114 ? -7.961 3.123 14.156 1 94.81 114 ASP B CA 1
ATOM 2782 C C . ASP B 1 114 ? -7.938 1.679 14.648 1 94.81 114 ASP B C 1
ATOM 2784 O O . ASP B 1 114 ? -8.078 0.745 13.859 1 94.81 114 ASP B O 1
ATOM 2788 N N . VAL B 1 115 ? -7.758 1.489 15.891 1 95.62 115 VAL B N 1
ATOM 2789 C CA . VAL B 1 115 ? -7.723 0.145 16.453 1 95.62 115 VAL B CA 1
ATOM 2790 C C . VAL B 1 115 ? -9.086 -0.525 16.281 1 95.62 115 VAL B C 1
ATOM 2792 O O . VAL B 1 115 ? -9.156 -1.707 15.938 1 95.62 115 VAL B O 1
ATOM 2795 N N . SER B 1 116 ? -10.086 0.242 16.547 1 94.88 116 SER B N 1
ATOM 2796 C CA . SER B 1 116 ? -11.43 -0.295 16.359 1 94.88 116 SER B CA 1
ATOM 2797 C C . SER B 1 116 ? -11.68 -0.691 14.906 1 94.88 116 SER B C 1
ATOM 2799 O O . SER B 1 116 ? -12.273 -1.734 14.633 1 94.88 116 SER B O 1
ATOM 2801 N N . GLU B 1 117 ? -11.281 0.117 14.086 1 92.88 117 GLU B N 1
ATOM 2802 C CA . GLU B 1 117 ? -11.445 -0.188 12.664 1 92.88 117 GLU B CA 1
ATOM 2803 C C . GLU B 1 117 ? -10.641 -1.427 12.273 1 92.88 117 GLU B C 1
ATOM 2805 O O . GLU B 1 117 ? -11.109 -2.254 11.492 1 92.88 117 GLU B O 1
ATOM 2810 N N . ASP B 1 118 ? -9.422 -1.525 12.719 1 94.44 118 ASP B N 1
ATOM 2811 C CA . ASP B 1 118 ? -8.602 -2.703 12.438 1 94.44 118 ASP B CA 1
ATOM 2812 C C . ASP B 1 118 ? -9.297 -3.977 12.922 1 94.44 118 ASP B C 1
ATOM 2814 O O . ASP B 1 118 ? -9.344 -4.977 12.211 1 94.44 118 ASP B O 1
ATOM 2818 N N . TRP B 1 119 ? -9.859 -3.826 14.008 1 94.12 119 TRP B N 1
ATOM 2819 C CA . TRP B 1 119 ? -10.531 -4.977 14.609 1 94.12 119 TRP B CA 1
ATOM 2820 C C . TRP B 1 119 ? -11.727 -5.41 13.773 1 94.12 119 TRP B C 1
ATOM 2822 O O . TRP B 1 119 ? -11.867 -6.59 13.445 1 94.12 119 TRP B O 1
ATOM 2832 N N . THR B 1 120 ? -12.477 -4.52 13.43 1 92.06 120 THR B N 1
ATOM 2833 C CA . THR B 1 120 ? -13.688 -4.828 12.688 1 92.06 120 THR B CA 1
ATOM 2834 C C . THR B 1 120 ? -13.352 -5.289 11.266 1 92.06 120 THR B C 1
ATOM 2836 O O . THR B 1 120 ? -14.094 -6.074 10.672 1 92.06 120 THR B O 1
ATOM 2839 N N . SER B 1 121 ? -12.25 -4.867 10.773 1 92.19 121 SER B N 1
ATOM 2840 C CA . SER B 1 121 ? -11.883 -5.176 9.398 1 92.19 121 SER B CA 1
ATOM 2841 C C . SER B 1 121 ? -11.344 -6.598 9.266 1 92.19 121 SER B C 1
ATOM 2843 O O . SER B 1 121 ? -11.242 -7.133 8.164 1 92.19 121 SER B O 1
ATOM 2845 N N . LEU B 1 122 ? -11.023 -7.281 10.32 1 92.19 122 LEU B N 1
ATOM 2846 C CA . LEU B 1 122 ? -10.461 -8.625 10.281 1 92.19 122 LEU B CA 1
ATOM 2847 C C . LEU B 1 122 ? -11.43 -9.602 9.625 1 92.19 122 LEU B C 1
ATOM 2849 O O . LEU B 1 122 ? -11.016 -10.516 8.906 1 92.19 122 LEU B O 1
ATOM 2853 N N . GLU B 1 123 ? -12.656 -9.391 9.828 1 90.81 123 GLU B N 1
ATOM 2854 C CA . GLU B 1 123 ? -13.672 -10.242 9.211 1 90.81 123 GLU B CA 1
ATOM 2855 C C . GLU B 1 123 ? -13.859 -9.891 7.742 1 90.81 123 GLU B C 1
ATOM 2857 O O . GLU B 1 123 ? -14.039 -10.773 6.902 1 90.81 123 GLU B O 1
ATOM 2862 N N . LYS B 1 124 ? -13.805 -8.648 7.477 1 87.56 124 LYS B N 1
ATOM 2863 C CA . LYS B 1 124 ? -14.023 -8.172 6.113 1 87.56 124 LYS B CA 1
ATOM 2864 C C . LYS B 1 124 ? -12.914 -8.648 5.18 1 87.56 124 LYS B C 1
ATOM 2866 O O . LYS B 1 124 ? -13.18 -9 4.027 1 87.56 124 LYS B O 1
ATOM 2871 N N . VAL B 1 125 ? -11.703 -8.68 5.703 1 89.75 125 VAL B N 1
ATOM 2872 C CA . VAL B 1 125 ? -10.57 -9.055 4.867 1 89.75 125 VAL B CA 1
ATOM 2873 C C . VAL B 1 125 ? -10.422 -10.57 4.84 1 89.75 125 VAL B C 1
ATOM 2875 O O . VAL B 1 125 ? -9.609 -11.109 4.086 1 89.75 125 VAL B O 1
ATOM 2878 N N . GLY B 1 126 ? -11.148 -11.273 5.676 1 88.56 126 GLY B N 1
ATOM 2879 C CA . GLY B 1 126 ? -11.203 -12.719 5.617 1 88.56 126 GLY B CA 1
ATOM 2880 C C . GLY B 1 126 ? -10.266 -13.398 6.602 1 88.56 126 GLY B C 1
ATOM 2881 O O . GLY B 1 126 ? -10.07 -14.609 6.547 1 88.56 126 GLY B O 1
ATOM 2882 N N . VAL B 1 127 ? -9.625 -12.656 7.406 1 90.19 127 VAL B N 1
ATOM 2883 C CA . VAL B 1 127 ? -8.766 -13.266 8.422 1 90.19 127 VAL B CA 1
ATOM 2884 C C . VAL B 1 127 ? -9.617 -14.047 9.414 1 90.19 127 VAL B C 1
ATOM 2886 O O . VAL B 1 127 ? -9.273 -15.172 9.789 1 90.19 127 VAL B O 1
ATOM 2889 N N . LEU B 1 128 ? -10.719 -13.422 9.727 1 92.94 128 LEU B N 1
ATOM 2890 C CA . LEU B 1 128 ? -11.703 -14.109 10.57 1 92.94 128 LEU B CA 1
ATOM 2891 C C . LEU B 1 128 ? -12.898 -14.57 9.734 1 92.94 128 LEU B C 1
ATOM 2893 O O . LEU B 1 128 ? -13.289 -13.898 8.781 1 92.94 128 LEU B O 1
ATOM 2897 N N . LYS B 1 129 ? -13.406 -15.656 10.148 1 91.06 129 LYS B N 1
ATOM 2898 C CA . LYS B 1 129 ? -14.602 -16.141 9.469 1 91.06 129 LYS B CA 1
ATOM 2899 C C . LYS B 1 129 ? -15.781 -15.203 9.688 1 91.06 129 LYS B C 1
ATOM 2901 O O . LYS B 1 129 ? -15.875 -14.547 10.727 1 91.06 129 LYS B O 1
ATOM 2906 N N . LYS B 1 130 ? -16.547 -15.219 8.68 1 86.56 130 LYS B N 1
ATOM 2907 C CA . LYS B 1 130 ? -17.75 -14.391 8.773 1 86.56 130 LYS B CA 1
ATOM 2908 C C . LYS B 1 130 ? -18.594 -14.789 9.977 1 86.56 130 LYS B C 1
ATOM 2910 O O . LYS B 1 130 ? -18.844 -15.977 10.203 1 86.56 130 LYS B O 1
ATOM 2915 N N . GLY B 1 131 ? -18.969 -13.867 10.797 1 87.62 131 GLY B N 1
ATOM 2916 C CA . GLY B 1 131 ? -19.812 -14.141 11.945 1 87.62 131 GLY B CA 1
ATOM 2917 C C . GLY B 1 131 ? -19.031 -14.336 13.234 1 87.62 131 GLY B C 1
ATOM 2918 O O . GLY B 1 131 ? -19.609 -14.594 14.289 1 87.62 131 GLY B O 1
ATOM 2919 N N . SER B 1 132 ? -17.75 -14.289 13.227 1 89.75 132 SER B N 1
ATOM 2920 C CA . SER B 1 132 ? -16.922 -14.469 14.422 1 89.75 132 SER B CA 1
ATOM 2921 C C . SER B 1 132 ? -17.062 -13.281 15.367 1 89.75 132 SER B C 1
ATOM 2923 O O . SER B 1 132 ? -16.984 -13.438 16.594 1 89.75 132 SER B O 1
ATOM 2925 N N . LEU B 1 133 ? -17.266 -12.109 14.789 1 90.56 133 LEU B N 1
ATOM 2926 C CA . LEU B 1 133 ? -17.406 -10.914 15.617 1 90.56 133 LEU B CA 1
ATOM 2927 C C . LEU B 1 133 ? -18.875 -10.586 15.859 1 90.56 133 LEU B C 1
ATOM 2929 O O . LEU B 1 133 ? -19.719 -10.891 15.023 1 90.56 133 LEU B O 1
ATOM 2933 N N . HIS B 1 134 ? -19.109 -9.984 16.984 1 90.12 134 HIS B N 1
ATOM 2934 C CA . HIS B 1 134 ? -20.469 -9.578 17.328 1 90.12 134 HIS B CA 1
ATOM 2935 C C . HIS B 1 134 ? -21.016 -8.594 16.297 1 90.12 134 HIS B C 1
ATOM 2937 O O . HIS B 1 134 ? -20.297 -7.711 15.828 1 90.12 134 HIS B O 1
ATOM 2943 N N . PRO B 1 135 ? -22.234 -8.734 15.93 1 84.62 135 PRO B N 1
ATOM 2944 C CA . PRO B 1 135 ? -22.859 -7.891 14.906 1 84.62 135 PRO B CA 1
ATOM 2945 C C . PRO B 1 135 ? -22.812 -6.406 15.25 1 84.62 135 PRO B C 1
ATOM 2947 O O . PRO B 1 135 ? -22.844 -5.555 14.359 1 84.62 135 PRO B O 1
ATOM 2950 N N . ARG B 1 136 ? -22.578 -5.98 16.5 1 87.81 136 ARG B N 1
ATOM 2951 C CA . ARG B 1 136 ? -22.594 -4.574 16.891 1 87.81 136 ARG B CA 1
ATOM 2952 C C . ARG B 1 136 ? -21.188 -3.984 16.875 1 87.81 136 ARG B C 1
ATOM 2954 O O . ARG B 1 136 ? -21 -2.805 17.188 1 87.81 136 ARG B O 1
ATOM 2961 N N . THR B 1 137 ? -20.25 -4.809 16.547 1 89.31 137 THR B N 1
ATOM 2962 C CA . THR B 1 137 ? -18.875 -4.328 16.547 1 89.31 137 THR B CA 1
ATOM 2963 C C . THR B 1 137 ? -18.688 -3.203 15.539 1 89.31 137 THR B C 1
ATOM 2965 O O . THR B 1 137 ? -18.016 -2.217 15.812 1 89.31 137 THR B O 1
ATOM 2968 N N . GLU B 1 138 ? -19.297 -3.359 14.453 1 88.25 138 GLU B N 1
ATOM 2969 C CA . GLU B 1 138 ? -19.203 -2.332 13.422 1 88.25 138 GLU B CA 1
ATOM 2970 C C . GLU B 1 138 ? -19.906 -1.047 13.852 1 88.25 138 GLU B C 1
ATOM 2972 O O . GLU B 1 138 ? -19.453 0.053 13.539 1 88.25 138 GLU B O 1
ATOM 2977 N N . TYR B 1 139 ? -20.938 -1.263 14.516 1 88.81 139 TYR B N 1
ATOM 2978 C CA . TYR B 1 139 ? -21.688 -0.118 15.023 1 88.81 139 TYR B CA 1
ATOM 2979 C C . TYR B 1 139 ? -20.844 0.702 15.992 1 88.81 139 TYR B C 1
ATOM 2981 O O . TYR B 1 139 ? -20.766 1.928 15.875 1 88.81 139 TYR B O 1
ATOM 2989 N N . TYR B 1 140 ? -20.234 0.116 16.891 1 90.19 140 TYR B N 1
ATOM 2990 C CA . TYR B 1 140 ? -19.391 0.8 17.859 1 90.19 140 TYR B CA 1
ATOM 2991 C C . TYR B 1 140 ? -18.188 1.459 17.188 1 90.19 140 TYR B C 1
ATOM 2993 O O . TYR B 1 140 ? -17.766 2.545 17.594 1 90.19 140 TYR B O 1
ATOM 3001 N N . ALA B 1 141 ? -17.656 0.777 16.203 1 92.62 141 ALA B N 1
ATOM 3002 C CA . ALA B 1 141 ? -16.531 1.359 15.477 1 92.62 141 ALA B CA 1
ATOM 3003 C C . ALA B 1 141 ? -16.953 2.646 14.773 1 92.62 141 ALA B C 1
ATOM 3005 O O . ALA B 1 141 ? -16.188 3.611 14.727 1 92.62 141 ALA B O 1
ATOM 3006 N N . ASN B 1 142 ? -18.141 2.691 14.281 1 92.69 142 ASN B N 1
ATOM 3007 C CA . ASN B 1 142 ? -18.641 3.885 13.617 1 92.69 142 ASN B CA 1
ATOM 3008 C C . ASN B 1 142 ? -18.828 5.039 14.594 1 92.69 142 ASN B C 1
ATOM 3010 O O . ASN B 1 142 ? -18.594 6.199 14.242 1 92.69 142 ASN B O 1
ATOM 3014 N N . TRP B 1 143 ? -19.203 4.688 15.758 1 93.69 143 TRP B N 1
ATOM 3015 C CA . TRP B 1 143 ? -19.344 5.727 16.766 1 93.69 143 TRP B CA 1
ATOM 3016 C C . TRP B 1 143 ? -18 6.289 17.172 1 93.69 143 TRP B C 1
ATOM 3018 O O . TRP B 1 143 ? -17.859 7.488 17.438 1 93.69 143 TRP B O 1
ATOM 3028 N N . CYS B 1 144 ? -17.062 5.438 17.25 1 94.38 144 CYS B N 1
ATOM 3029 C CA . CYS B 1 144 ? -15.711 5.918 17.516 1 94.38 144 CYS B CA 1
ATOM 3030 C C . CYS B 1 144 ? -15.242 6.859 16.422 1 94.38 144 CYS B C 1
ATOM 3032 O O . CYS B 1 144 ? -14.586 7.871 16.688 1 94.38 144 CYS B O 1
ATOM 3034 N N . GLN B 1 145 ? -15.594 6.574 15.266 1 94.25 145 GLN B N 1
ATOM 3035 C CA . GLN B 1 145 ? -15.227 7.422 14.133 1 94.25 145 GLN B CA 1
ATOM 3036 C C . GLN B 1 145 ? -15.938 8.766 14.195 1 94.25 145 GLN B C 1
ATOM 3038 O O . GLN B 1 145 ? -15.391 9.789 13.789 1 94.25 145 GLN B O 1
ATOM 3043 N N . LEU B 1 146 ? -17.141 8.742 14.633 1 95.19 146 LEU B N 1
ATOM 3044 C CA . LEU B 1 146 ? -17.875 9.992 14.766 1 95.19 146 LEU B CA 1
ATOM 3045 C C . LEU B 1 146 ? -17.234 10.891 15.812 1 95.19 146 LEU B C 1
ATOM 3047 O O . LEU B 1 146 ? -17.047 12.086 15.578 1 95.19 146 LEU B O 1
ATOM 3051 N N . VAL B 1 147 ? -16.938 10.32 16.906 1 95.69 147 VAL B N 1
ATOM 3052 C CA . VAL B 1 147 ? -16.266 11.078 17.969 1 95.69 147 VAL B CA 1
ATOM 3053 C C . VAL B 1 147 ? -14.969 11.664 17.438 1 95.69 147 VAL B C 1
ATOM 3055 O O . VAL B 1 147 ? -14.672 12.836 17.656 1 95.69 147 VAL B O 1
ATOM 3058 N N . LEU B 1 148 ? -14.25 10.844 16.734 1 96.06 148 LEU B N 1
ATOM 3059 C CA . LEU B 1 148 ? -13 11.297 16.141 1 96.06 148 LEU B CA 1
ATOM 3060 C C . LEU B 1 148 ? -13.242 12.469 15.195 1 96.06 148 LEU B C 1
ATOM 3062 O O . LEU B 1 148 ? -12.5 13.453 15.219 1 96.06 148 LEU B O 1
ATOM 3066 N N . ALA B 1 149 ? -14.25 12.336 14.414 1 95.62 149 ALA B N 1
ATOM 3067 C 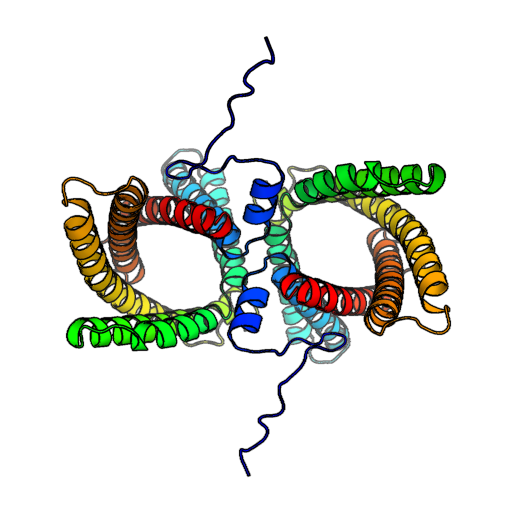CA . ALA B 1 149 ? -14.547 13.375 13.438 1 95.62 149 ALA B CA 1
ATOM 3068 C C . ALA B 1 149 ? -14.844 14.711 14.125 1 95.62 149 ALA B C 1
ATOM 3070 O O . ALA B 1 149 ? -14.406 15.766 13.656 1 95.62 149 ALA B O 1
ATOM 3071 N N . VAL B 1 150 ? -15.531 14.672 15.172 1 96.19 150 VAL B N 1
ATOM 3072 C CA . VAL B 1 150 ? -15.859 15.883 15.914 1 96.19 150 VAL B CA 1
ATOM 3073 C C . VAL B 1 150 ? -14.586 16.5 16.484 1 96.19 150 VAL B C 1
ATOM 3075 O O . VAL B 1 150 ? -14.352 17.703 16.344 1 96.19 150 VAL B O 1
ATOM 3078 N N . VAL B 1 151 ? -13.812 15.703 17.094 1 96.12 151 VAL B N 1
ATOM 3079 C CA . VAL B 1 151 ? -12.578 16.188 17.719 1 96.12 151 VAL B CA 1
ATOM 3080 C C . VAL B 1 151 ? -11.664 16.781 16.656 1 96.12 151 VAL B C 1
ATOM 3082 O O . VAL B 1 151 ? -11.086 17.859 16.859 1 96.12 151 VAL B O 1
ATOM 3085 N N . GLU B 1 152 ? -11.594 16.094 15.547 1 95.44 152 GLU B N 1
ATOM 3086 C CA . GLU B 1 152 ? -10.711 16.547 14.477 1 95.44 152 GLU B CA 1
ATOM 3087 C C . GLU B 1 152 ? -11.18 17.891 13.914 1 95.44 152 GLU B C 1
ATOM 3089 O O . GLU B 1 152 ? -10.352 18.75 13.562 1 95.44 152 GLU B O 1
ATOM 3094 N N . VAL B 1 153 ? -12.414 18.031 13.844 1 95.69 153 VAL B N 1
ATOM 3095 C CA . VAL B 1 153 ? -12.953 19.281 13.32 1 95.69 153 VAL B CA 1
ATOM 3096 C C . VAL B 1 153 ? -12.594 20.422 14.266 1 95.69 153 VAL B C 1
ATOM 3098 O O . VAL B 1 153 ? -12.164 21.5 13.82 1 95.69 153 VAL B O 1
ATOM 3101 N N . VAL B 1 154 ? -12.688 20.25 15.516 1 95.69 154 VAL B N 1
ATOM 3102 C CA . VAL B 1 154 ? -12.406 21.297 16.516 1 95.69 154 VAL B CA 1
ATOM 3103 C C . VAL B 1 154 ? -10.922 21.625 16.5 1 95.69 154 VAL B C 1
ATOM 3105 O O . VAL B 1 154 ? -10.547 22.797 16.422 1 95.69 154 VAL B O 1
ATOM 3108 N N . VAL B 1 155 ? -10.117 20.641 16.5 1 95.25 155 VAL B N 1
ATOM 3109 C CA . VAL B 1 155 ? -8.672 20.828 16.562 1 95.25 155 VAL B CA 1
ATOM 3110 C C . VAL B 1 155 ? -8.188 21.516 15.289 1 95.25 155 VAL B C 1
ATOM 3112 O O . VAL B 1 155 ? -7.359 22.422 15.336 1 95.25 155 VAL B O 1
ATOM 3115 N N . THR B 1 156 ? -8.727 21.078 14.172 1 94.56 156 THR B N 1
ATOM 3116 C CA . THR B 1 156 ? -8.266 21.625 12.898 1 94.56 156 THR B CA 1
ATOM 3117 C C . THR B 1 156 ? -8.758 23.047 12.719 1 94.56 156 THR B C 1
ATOM 3119 O O . THR B 1 156 ? -8.094 23.859 12.07 1 94.56 156 THR B O 1
ATOM 3122 N N . LYS B 1 157 ? -9.914 23.328 13.266 1 95.56 157 LYS B N 1
ATOM 3123 C CA . LYS B 1 157 ? -10.367 24.719 13.219 1 95.56 157 LYS B CA 1
ATOM 3124 C C . LYS B 1 157 ? -9.398 25.641 13.961 1 95.56 157 LYS B C 1
ATOM 3126 O O . LYS B 1 157 ? -9.062 26.719 13.461 1 95.56 157 LYS B O 1
ATOM 3131 N N . ILE B 1 158 ? -8.984 25.234 15.078 1 94.38 158 ILE B N 1
ATOM 3132 C CA . ILE B 1 158 ? -8.031 26.016 15.859 1 94.38 158 ILE B CA 1
ATOM 3133 C C . ILE B 1 158 ? -6.727 26.172 15.094 1 94.38 158 ILE B C 1
ATOM 3135 O O . ILE B 1 158 ? -6.156 27.266 15.031 1 94.38 158 ILE B O 1
ATOM 3139 N N . LYS B 1 159 ? -6.262 25.078 14.469 1 93.06 159 LYS B N 1
ATOM 3140 C CA . LYS B 1 159 ? -5.039 25.109 13.68 1 93.06 159 LYS B CA 1
ATOM 3141 C C . LYS B 1 159 ? -5.18 26.062 12.492 1 93.06 159 LYS B C 1
ATOM 3143 O O . LYS B 1 159 ? -4.25 26.812 12.172 1 93.06 159 LYS B O 1
ATOM 3148 N N . ALA B 1 160 ? -6.305 26 11.883 1 94.44 160 ALA B N 1
ATOM 3149 C CA . ALA B 1 160 ? -6.559 26.875 10.734 1 94.44 160 ALA B CA 1
ATOM 3150 C C . ALA B 1 160 ? -6.586 28.344 11.156 1 94.44 160 ALA B C 1
ATOM 3152 O O . ALA B 1 160 ? -6.07 29.203 10.445 1 94.44 160 ALA B O 1
ATOM 3153 N N . ASP B 1 161 ? -7.164 28.656 12.297 1 94.75 161 ASP B N 1
ATOM 3154 C CA . ASP B 1 161 ? -7.219 30.016 12.812 1 94.75 161 ASP B CA 1
ATOM 3155 C C . ASP B 1 161 ? -5.824 30.531 13.164 1 94.75 161 ASP B C 1
ATOM 3157 O O . ASP B 1 161 ? -5.484 31.672 12.867 1 94.75 161 ASP B O 1
ATOM 3161 N N . ARG B 1 162 ? -5.074 29.688 13.727 1 91.94 162 ARG B N 1
ATOM 3162 C CA . ARG B 1 162 ? -3.707 30.062 14.078 1 91.94 162 ARG B CA 1
ATOM 3163 C C . ARG B 1 162 ? -2.875 30.328 12.828 1 91.94 162 ARG B C 1
ATOM 3165 O O . ARG B 1 162 ? -2.068 31.25 12.797 1 91.94 162 ARG B O 1
ATOM 3172 N N . ALA B 1 163 ? -3.062 29.484 11.844 1 92.38 163 ALA B N 1
ATOM 3173 C CA . ALA B 1 163 ? -2.338 29.656 10.586 1 92.38 163 ALA B CA 1
ATOM 3174 C C . ALA B 1 163 ? -2.758 30.953 9.883 1 92.38 163 ALA B C 1
ATOM 3176 O O . ALA B 1 163 ? -1.93 31.625 9.281 1 92.38 163 ALA B O 1
ATOM 3177 N N . SER B 1 164 ? -4.004 31.297 9.953 1 93.19 164 SER B N 1
ATOM 3178 C CA . SER B 1 164 ? -4.512 32.531 9.352 1 93.19 164 SER B CA 1
ATOM 3179 C C . SER B 1 164 ? -3.947 33.75 10.039 1 93.19 164 SER B C 1
ATOM 3181 O O . SER B 1 164 ? -3.65 34.75 9.391 1 93.19 164 SER B O 1
ATOM 3183 N N . GLU B 1 165 ? -3.818 33.688 11.297 1 93.06 165 GLU B N 1
ATOM 3184 C CA . GLU B 1 165 ? -3.25 34.781 12.055 1 93.06 165 GLU B CA 1
ATOM 3185 C C . GLU B 1 165 ? -1.789 35.031 11.68 1 93.06 165 GLU B C 1
ATOM 3187 O O . GLU B 1 165 ? -1.354 36.156 11.547 1 93.06 165 GLU B O 1
ATOM 3192 N N . LYS B 1 166 ? -1.079 33.938 11.523 1 90.94 166 LYS B N 1
ATOM 3193 C CA . LYS B 1 166 ? 0.324 34.062 11.141 1 90.94 166 LYS B CA 1
ATOM 3194 C C . LYS B 1 166 ? 0.462 34.594 9.719 1 90.94 166 LYS B C 1
ATOM 3196 O O . LYS B 1 166 ? 1.41 35.344 9.422 1 90.94 166 LYS B O 1
ATOM 3201 N N . ALA B 1 167 ? -0.447 34.25 8.867 1 92.31 167 ALA B N 1
ATOM 3202 C CA . ALA B 1 167 ? -0.395 34.656 7.461 1 92.31 167 ALA B CA 1
ATOM 3203 C C . ALA B 1 167 ? -0.844 36.094 7.285 1 92.31 167 ALA B C 1
ATOM 3205 O O . ALA B 1 167 ? -0.553 36.719 6.262 1 92.31 167 ALA B O 1
ATOM 3206 N N . SER B 1 168 ? -1.604 36.688 8.133 1 90.75 168 SER B N 1
ATOM 3207 C CA . SER B 1 168 ? -2.121 38.062 8.055 1 90.75 168 SER B CA 1
ATOM 3208 C C . SER B 1 168 ? -1.029 39.094 8.352 1 90.75 168 SER B C 1
ATOM 3210 O O . SER B 1 168 ? -1.207 40.281 8.102 1 90.75 168 SER B O 1
ATOM 3212 N N . LYS B 1 169 ? 0.129 38.656 8.656 1 90.81 169 LYS B N 1
ATOM 3213 C CA . LYS B 1 169 ? 1.231 39.594 8.883 1 90.81 169 LYS B CA 1
ATOM 3214 C C . LYS B 1 169 ? 1.77 40.125 7.562 1 90.81 169 LYS B C 1
ATOM 3216 O O . LYS B 1 169 ? 1.8 39.438 6.555 1 90.81 169 LYS B O 1
ATOM 3221 N N . PRO B 1 170 ? 2.006 41.438 7.312 1 86.25 170 PRO B N 1
ATOM 3222 C CA . PRO B 1 170 ? 2.324 42.125 6.059 1 86.25 170 PRO B CA 1
ATOM 3223 C C . PRO B 1 170 ? 3.467 41.469 5.297 1 86.25 170 PRO B C 1
ATOM 3225 O O . PRO B 1 170 ? 3.416 41.344 4.066 1 86.25 170 PRO B O 1
ATOM 3228 N N . ASP B 1 171 ? 4.441 40.812 5.781 1 87.88 171 ASP B N 1
ATOM 3229 C CA . ASP B 1 171 ? 5.582 40.219 5.078 1 87.88 171 ASP B CA 1
ATOM 3230 C C . ASP B 1 171 ? 5.602 38.719 5.219 1 87.88 171 ASP B C 1
ATOM 3232 O O . ASP B 1 171 ? 6.668 38.094 5.301 1 87.88 171 ASP B O 1
ATOM 3236 N N . ALA B 1 172 ? 4.398 38.219 5.031 1 87.81 172 ALA B N 1
ATOM 3237 C CA . ALA B 1 172 ? 4.406 36.75 5.215 1 87.81 172 ALA B CA 1
ATOM 3238 C C . ALA B 1 172 ? 4.93 36.062 3.969 1 87.81 172 ALA B C 1
ATOM 3240 O O . ALA B 1 172 ? 4.488 36.344 2.854 1 87.81 172 ALA B O 1
ATOM 3241 N N . PRO B 1 173 ? 5.914 35.219 4.086 1 91.38 173 PRO B N 1
ATOM 3242 C CA . PRO B 1 173 ? 6.465 34.469 2.957 1 91.38 173 PRO B CA 1
ATOM 3243 C C . PRO B 1 173 ? 5.434 33.562 2.299 1 91.38 173 PRO B C 1
ATOM 3245 O O . PRO B 1 173 ? 4.395 33.281 2.896 1 91.38 173 PRO B O 1
ATOM 3248 N N . VAL B 1 174 ? 5.598 33.25 1.083 1 89.56 174 VAL B N 1
ATOM 3249 C CA . VAL B 1 174 ? 4.711 32.406 0.281 1 89.56 174 VAL B CA 1
ATOM 3250 C C . VAL B 1 174 ? 4.488 31.062 0.98 1 89.56 174 VAL B C 1
ATOM 3252 O O . VAL B 1 174 ? 3.395 30.5 0.921 1 89.56 174 VAL B O 1
ATOM 3255 N N . GLU B 1 175 ? 5.457 30.656 1.636 1 88.5 175 GLU B N 1
ATOM 3256 C CA . GLU B 1 175 ? 5.363 29.375 2.33 1 88.5 175 GLU B CA 1
ATOM 3257 C C . GLU B 1 175 ? 4.309 29.422 3.432 1 88.5 175 GLU B C 1
ATOM 3259 O O . GLU B 1 175 ? 3.58 28.438 3.643 1 88.5 175 GLU B O 1
ATOM 3264 N N . VAL B 1 176 ? 4.219 30.531 4.047 1 91.25 176 VAL B N 1
ATOM 3265 C CA . VAL B 1 176 ? 3.25 30.688 5.125 1 91.25 176 VAL B CA 1
ATOM 3266 C C . VAL B 1 176 ? 1.839 30.766 4.547 1 91.25 176 VAL B C 1
ATOM 3268 O O . VAL B 1 176 ? 0.892 30.234 5.129 1 91.25 176 VAL B O 1
ATOM 3271 N N . GLN B 1 177 ? 1.693 31.359 3.438 1 90.75 177 GLN B N 1
ATOM 3272 C CA . GLN B 1 177 ? 0.399 31.438 2.768 1 90.75 177 GLN B CA 1
ATOM 3273 C C . GLN B 1 177 ? -0.056 30.047 2.307 1 90.75 177 GLN B C 1
ATOM 3275 O O . GLN B 1 177 ? -1.245 29.734 2.367 1 90.75 177 GLN B O 1
ATOM 3280 N N . ARG B 1 178 ? 0.899 29.297 1.813 1 90.56 178 ARG B N 1
ATOM 3281 C CA . ARG B 1 178 ? 0.58 27.938 1.389 1 90.56 178 ARG B CA 1
ATOM 3282 C C . ARG B 1 178 ? 0.146 27.078 2.572 1 90.56 178 ARG B C 1
ATOM 3284 O O . ARG B 1 178 ? -0.75 26.25 2.445 1 90.56 178 ARG B O 1
ATOM 3291 N N . LYS B 1 179 ? 0.747 27.344 3.623 1 90.19 179 LYS B N 1
ATOM 3292 C CA . LYS B 1 179 ? 0.379 26.609 4.824 1 90.19 179 LYS B CA 1
ATOM 3293 C C . LYS B 1 179 ? -1.034 26.953 5.277 1 90.19 179 LYS B C 1
ATOM 3295 O O . LYS B 1 179 ? -1.774 26.094 5.75 1 90.19 179 LYS B O 1
ATOM 3300 N N . LYS B 1 180 ? -1.35 28.203 5.172 1 93.12 180 LYS B N 1
ATOM 3301 C CA . LYS B 1 180 ? -2.705 28.641 5.496 1 93.12 180 LYS B CA 1
ATOM 3302 C C . LYS B 1 180 ? -3.73 27.969 4.582 1 93.12 180 LYS B C 1
ATOM 3304 O O . LYS B 1 180 ? -4.738 27.438 5.055 1 93.12 180 LYS B O 1
ATOM 3309 N N . THR B 1 181 ? -3.496 27.938 3.309 1 93.62 181 THR B N 1
ATOM 3310 C CA . THR B 1 181 ? -4.41 27.328 2.346 1 93.62 181 THR B CA 1
ATOM 3311 C C . THR B 1 181 ? -4.566 25.828 2.621 1 93.62 181 THR B C 1
ATOM 3313 O O . THR B 1 181 ? -5.68 25.297 2.574 1 93.62 181 THR B O 1
ATOM 3316 N N . MET B 1 182 ? -3.457 25.266 2.93 1 93.12 182 MET B N 1
ATOM 3317 C CA . MET B 1 182 ? -3.518 23.828 3.221 1 93.12 182 MET B CA 1
ATOM 3318 C C . MET B 1 182 ? -4.316 23.578 4.496 1 93.12 182 MET B C 1
ATOM 3320 O O . MET B 1 182 ? -5.051 22.594 4.582 1 93.12 182 MET B O 1
ATOM 3324 N N . ALA B 1 183 ? -4.172 24.375 5.43 1 93.62 183 ALA B N 1
ATOM 3325 C CA . ALA B 1 183 ? -4.918 24.219 6.676 1 93.62 183 ALA B CA 1
ATOM 3326 C C . ALA B 1 183 ? -6.418 24.406 6.441 1 93.62 183 ALA B C 1
ATOM 3328 O O . ALA B 1 183 ? -7.23 23.703 7.043 1 93.62 183 ALA B O 1
ATOM 3329 N N . GLN B 1 184 ? -6.812 25.281 5.602 1 94.75 184 GLN B N 1
ATOM 3330 C CA . GLN B 1 184 ? -8.219 25.5 5.266 1 94.75 184 GLN B CA 1
ATOM 3331 C C . GLN B 1 184 ? -8.789 24.312 4.5 1 94.75 184 GLN B C 1
ATOM 3333 O O . GLN B 1 184 ? -9.93 23.906 4.73 1 94.75 184 GLN B O 1
ATOM 3338 N N . LEU B 1 185 ? -7.996 23.844 3.648 1 94.75 185 LEU B N 1
ATOM 3339 C CA . LEU B 1 185 ? -8.43 22.672 2.906 1 94.75 185 LEU B CA 1
ATOM 3340 C C . LEU B 1 185 ? -8.594 21.469 3.836 1 94.75 185 LEU B C 1
ATOM 3342 O O . LEU B 1 185 ? -9.523 20.672 3.676 1 94.75 185 LEU B O 1
ATOM 3346 N N . GLU B 1 186 ? -7.75 21.391 4.746 1 94.62 186 GLU B N 1
ATOM 3347 C CA . GLU B 1 186 ? -7.852 20.297 5.719 1 94.62 186 GLU B CA 1
ATOM 3348 C C . GLU B 1 186 ? -9.109 20.438 6.57 1 94.62 186 GLU B C 1
ATOM 3350 O O . GLU B 1 186 ? -9.742 19.438 6.922 1 94.62 186 GLU B O 1
ATOM 3355 N N . PHE B 1 187 ? -9.391 21.703 6.93 1 95.81 187 PHE B N 1
ATOM 3356 C CA . PHE B 1 187 ? -10.617 21.938 7.68 1 95.81 187 PHE B CA 1
ATOM 3357 C C . PHE B 1 187 ? -11.836 21.469 6.891 1 95.81 187 PHE B C 1
ATOM 3359 O O . PHE B 1 187 ? -12.703 20.781 7.43 1 95.81 187 PHE B O 1
ATOM 3366 N N . SER B 1 188 ? -11.867 21.797 5.68 1 96.06 188 SER B N 1
ATOM 3367 C CA . SER B 1 188 ? -12.977 21.375 4.828 1 96.06 188 SER B CA 1
ATOM 3368 C C . SER B 1 188 ? -13.039 19.844 4.711 1 96.06 188 SER B C 1
ATOM 3370 O O . SER B 1 188 ? -14.125 19.281 4.645 1 96.06 188 SER B O 1
ATOM 3372 N N . LYS B 1 189 ? -11.914 19.281 4.672 1 95.88 189 LYS B N 1
ATOM 3373 C CA . LYS B 1 189 ? -11.844 17.812 4.605 1 95.88 189 LYS B CA 1
ATOM 3374 C C . LYS B 1 189 ? -12.469 17.188 5.848 1 95.88 189 LYS B C 1
ATOM 3376 O O . LYS B 1 189 ? -13.227 16.219 5.746 1 95.88 189 LYS B O 1
ATOM 3381 N N . PHE B 1 190 ? -12.156 17.703 6.98 1 96.12 190 PHE B N 1
ATOM 3382 C CA . PHE B 1 190 ? -12.641 17.109 8.227 1 96.12 190 PHE B CA 1
ATOM 3383 C C . PHE B 1 190 ? -14.125 17.391 8.414 1 96.12 190 PHE B C 1
ATOM 3385 O O . PHE B 1 190 ? -14.844 16.578 9.008 1 96.12 190 PHE B O 1
ATOM 3392 N N . VAL B 1 191 ? -14.602 18.469 7.879 1 95.75 191 VAL B N 1
ATOM 3393 C CA . VAL B 1 191 ? -16.047 18.719 7.859 1 95.75 191 VAL B CA 1
ATOM 3394 C C . VAL B 1 191 ? -16.734 17.656 6.996 1 95.75 191 VAL B C 1
ATOM 3396 O O . VAL B 1 191 ? -17.781 17.141 7.371 1 95.75 191 VAL B O 1
ATOM 3399 N N . ALA B 1 192 ? -16.141 17.406 5.941 1 95.62 192 ALA B N 1
ATOM 3400 C CA . ALA B 1 192 ? -16.672 16.344 5.078 1 95.62 192 ALA B CA 1
ATOM 3401 C C . ALA B 1 192 ? -16.656 15 5.785 1 95.62 192 ALA B C 1
ATOM 3403 O O . ALA B 1 192 ? -17.594 14.203 5.629 1 95.62 192 ALA B O 1
ATOM 3404 N N . ASP B 1 193 ? -15.609 14.758 6.5 1 94.81 193 ASP B N 1
ATOM 3405 C CA . ASP B 1 193 ? -15.516 13.508 7.246 1 94.81 193 ASP B CA 1
ATOM 3406 C C . ASP B 1 193 ? -16.625 13.406 8.289 1 94.81 193 ASP B C 1
ATOM 3408 O O . ASP B 1 193 ? -17.125 12.312 8.578 1 94.81 193 ASP B O 1
ATOM 3412 N N . LEU B 1 194 ? -16.953 14.523 8.812 1 94.25 194 LEU B N 1
ATOM 3413 C CA . LEU B 1 194 ? -18.047 14.547 9.773 1 94.25 194 LEU B CA 1
ATOM 3414 C C . LEU B 1 194 ? -19.375 14.195 9.109 1 94.25 194 LEU B C 1
ATOM 3416 O O . LEU B 1 194 ? -20.156 13.414 9.648 1 94.25 194 LEU B O 1
ATOM 3420 N N . ILE B 1 195 ? -19.641 14.727 7.984 1 93.94 195 ILE B N 1
ATOM 3421 C CA . ILE B 1 195 ? -20.844 14.422 7.23 1 93.94 195 ILE B CA 1
ATOM 3422 C C . ILE B 1 195 ? -20.891 12.922 6.918 1 93.94 195 ILE B C 1
ATOM 3424 O O . ILE B 1 195 ? -21.922 12.281 7.07 1 93.94 195 ILE B O 1
ATOM 3428 N N . LYS B 1 196 ? -19.766 12.438 6.512 1 93.19 196 LYS B N 1
ATOM 3429 C CA . LYS B 1 196 ? -19.672 11.008 6.227 1 93.19 196 LYS B CA 1
ATOM 3430 C C . LYS B 1 196 ? -20 10.18 7.465 1 93.19 196 LYS B C 1
ATOM 3432 O O . LYS B 1 196 ? -20.672 9.148 7.367 1 93.19 196 LYS B O 1
ATOM 3437 N N . ALA B 1 197 ? -19.5 10.641 8.602 1 91.88 197 ALA B N 1
ATOM 3438 C CA . ALA B 1 197 ? -19.688 9.898 9.844 1 91.88 197 ALA B CA 1
ATOM 3439 C C . ALA B 1 197 ? -21.156 9.867 10.242 1 91.88 197 ALA B C 1
ATOM 3441 O O . ALA B 1 197 ? -21.625 8.891 10.844 1 91.88 197 ALA B O 1
ATOM 3442 N N . PHE B 1 198 ? -21.922 10.867 9.906 1 91.81 198 PHE B N 1
ATOM 3443 C CA . PHE B 1 198 ? -23.359 10.891 10.18 1 91.81 198 PHE B CA 1
ATOM 3444 C C . PHE B 1 198 ? -24.078 9.781 9.414 1 91.81 198 PHE B C 1
ATOM 3446 O O . PHE B 1 198 ? -24.984 9.133 9.945 1 91.81 198 PHE B O 1
ATOM 3453 N N . TRP B 1 199 ? -23.625 9.633 8.273 1 89.75 199 TRP B N 1
ATOM 3454 C CA . TRP B 1 199 ? -24.234 8.594 7.445 1 89.75 199 TRP B CA 1
ATOM 3455 C C . TRP B 1 199 ? -23.875 7.203 7.953 1 89.75 199 TRP B C 1
ATOM 3457 O O . TRP B 1 199 ? -24.719 6.316 8.023 1 89.75 199 TRP B O 1
ATOM 3467 N N . ASP B 1 200 ? -22.641 7.035 8.344 1 88.44 200 ASP B N 1
ATOM 3468 C CA . ASP B 1 200 ? -22.172 5.73 8.805 1 88.44 200 ASP B CA 1
ATOM 3469 C C . ASP B 1 200 ? -22.875 5.32 10.102 1 88.44 200 ASP B C 1
ATOM 3471 O O . ASP B 1 200 ? -23.078 4.133 10.344 1 88.44 200 ASP B O 1
ATOM 3475 N N . CYS B 1 201 ? -23.219 6.324 10.883 1 87.31 201 CYS B N 1
ATOM 3476 C CA . CYS B 1 201 ? -23.922 6.043 12.133 1 87.31 201 CYS B CA 1
ATOM 3477 C C . CYS B 1 201 ? -25.422 5.957 11.906 1 87.31 201 CYS B C 1
ATOM 3479 O O . CYS B 1 201 ? -26.203 5.883 12.859 1 87.31 201 CYS B O 1
ATOM 3481 N N . GLU B 1 202 ? -25.859 6.004 10.703 1 87.31 202 GLU B N 1
ATOM 3482 C CA . GLU B 1 202 ? -27.25 5.824 10.289 1 87.31 202 GLU B CA 1
ATOM 3483 C C . GLU B 1 202 ? -28.156 6.852 10.953 1 87.31 202 GLU B C 1
ATOM 3485 O O . GLU B 1 202 ? -29.219 6.5 11.484 1 87.31 202 GLU B O 1
ATOM 3490 N N . LEU B 1 203 ? -27.688 7.984 10.938 1 84.94 203 LEU B N 1
ATOM 3491 C CA . LEU B 1 203 ? -28.547 9.039 11.461 1 84.94 203 LEU B CA 1
ATOM 3492 C C . LEU B 1 203 ? -29.625 9.398 10.453 1 84.94 203 LEU B C 1
ATOM 3494 O O . LEU B 1 203 ? -29.406 9.352 9.242 1 84.94 203 LEU B O 1
ATOM 3498 N N . SER B 1 204 ? -30.781 9.703 10.891 1 86.06 204 SER B N 1
ATOM 3499 C CA . SER B 1 204 ? -32 9.82 10.086 1 86.06 204 SER B CA 1
ATOM 3500 C C . SER B 1 204 ? -31.875 10.945 9.062 1 86.06 204 SER B C 1
ATOM 3502 O O . SER B 1 204 ? -32.438 10.867 7.973 1 86.06 204 SER B O 1
ATOM 3504 N N . PHE B 1 205 ? -31.156 11.922 9.328 1 85.94 205 PHE B N 1
ATOM 3505 C CA . PHE B 1 205 ? -31.078 13.062 8.43 1 85.94 205 PHE B CA 1
ATOM 3506 C C . PHE B 1 205 ? -29.969 12.883 7.402 1 85.94 205 PHE B C 1
ATOM 3508 O O . PHE B 1 205 ? -29.828 13.695 6.48 1 85.94 205 PHE B O 1
ATOM 3515 N N . ALA B 1 206 ? -29.266 11.836 7.473 1 83.31 206 ALA B N 1
ATOM 3516 C CA . ALA B 1 206 ? -28.094 11.656 6.621 1 83.31 206 ALA B CA 1
ATOM 3517 C C . ALA B 1 206 ? -28.5 11.203 5.223 1 83.31 206 ALA B C 1
ATOM 3519 O O . ALA B 1 206 ? -29.422 10.398 5.062 1 83.31 206 ALA B O 1
ATOM 3520 N N . SER B 1 207 ? -27.891 11.805 4.188 1 90.19 207 SER B N 1
ATOM 3521 C CA . SER B 1 207 ? -28.125 11.492 2.783 1 90.19 207 SER B CA 1
ATOM 3522 C C . SER B 1 207 ? -26.984 10.68 2.191 1 90.19 207 SER B C 1
ATOM 3524 O O . SER B 1 207 ? -25.812 10.945 2.48 1 90.19 207 SER B O 1
ATOM 3526 N N . GLU B 1 208 ? -27.359 9.719 1.367 1 90.38 208 GLU B N 1
ATOM 3527 C CA . GLU B 1 208 ? -26.359 8.859 0.738 1 90.38 208 GLU B CA 1
ATOM 3528 C C . GLU B 1 208 ? -25.5 9.648 -0.249 1 90.38 208 GLU B C 1
ATOM 3530 O O . GLU B 1 208 ? -24.281 9.453 -0.313 1 90.38 208 GLU B O 1
ATOM 3535 N N . LEU B 1 209 ? -26.156 10.453 -0.978 1 92.12 209 LEU B N 1
ATOM 3536 C CA . LEU B 1 209 ? -25.422 11.258 -1.952 1 92.12 209 LEU B CA 1
ATOM 3537 C C . LEU B 1 209 ? -24.438 12.188 -1.257 1 92.12 209 LEU B C 1
ATOM 3539 O O . LEU B 1 209 ? -23.312 12.352 -1.711 1 92.12 209 LEU B O 1
ATOM 3543 N N . ALA B 1 210 ? -24.859 12.781 -0.162 1 92.75 210 ALA B N 1
ATOM 3544 C CA . ALA B 1 210 ? -23.969 13.641 0.612 1 92.75 210 ALA B CA 1
ATOM 3545 C C . ALA B 1 210 ? -22.781 12.859 1.151 1 92.75 210 ALA B C 1
ATOM 3547 O O . ALA B 1 210 ? -21.656 13.375 1.191 1 92.75 210 ALA B O 1
ATOM 3548 N N . PHE B 1 211 ? -23.047 11.688 1.535 1 93.38 211 PHE B N 1
ATOM 3549 C CA . PHE B 1 211 ? -22 10.797 2.01 1 93.38 211 PHE B CA 1
ATOM 3550 C C . PHE B 1 211 ? -20.969 10.555 0.919 1 93.38 211 PHE B C 1
ATOM 3552 O O . PHE B 1 211 ? -19.766 10.703 1.155 1 93.38 211 PHE B O 1
ATOM 3559 N N . ILE B 1 212 ? -21.391 10.25 -0.295 1 95.44 212 ILE B N 1
ATOM 3560 C CA . ILE B 1 212 ? -20.516 9.906 -1.402 1 95.44 212 ILE B CA 1
ATOM 3561 C C . ILE B 1 212 ? -19.703 11.141 -1.809 1 95.44 212 ILE B C 1
ATOM 3563 O O . ILE B 1 212 ? -18.484 11.055 -1.966 1 95.44 212 ILE B O 1
ATOM 3567 N N . LEU B 1 213 ? -20.328 12.227 -1.93 1 95.69 213 LEU B N 1
ATOM 3568 C CA . LEU B 1 213 ? -19.656 13.445 -2.369 1 95.69 213 LEU B CA 1
ATOM 3569 C C . LEU B 1 213 ? -18.672 13.938 -1.313 1 95.69 213 LEU B C 1
ATOM 3571 O O . LEU B 1 213 ? -17.594 14.438 -1.646 1 95.69 213 LEU B O 1
ATOM 3575 N N . SER B 1 214 ? -19.078 13.828 -0.072 1 96 214 SER B N 1
ATOM 3576 C CA . SER B 1 214 ? -18.172 14.195 1.004 1 96 214 SER B CA 1
ATOM 3577 C C . SER B 1 214 ? -16.953 13.273 1.026 1 96 214 SER B C 1
ATOM 3579 O O . SER B 1 214 ? -15.828 13.727 1.275 1 96 214 SER B O 1
ATOM 3581 N N . GLY B 1 215 ? -17.172 12 0.769 1 95.31 215 GLY B N 1
ATOM 3582 C CA . GLY B 1 215 ? -16.062 11.062 0.693 1 95.31 215 GLY B CA 1
ATOM 3583 C C . GLY B 1 215 ? -15.102 11.367 -0.44 1 95.31 215 GLY B C 1
ATOM 3584 O O . GLY B 1 215 ? -13.883 11.312 -0.26 1 95.31 215 GLY B O 1
ATOM 3585 N N . LEU B 1 216 ? -15.664 11.719 -1.53 1 96.38 216 LEU B N 1
ATOM 3586 C CA . LEU B 1 216 ? -14.844 12.062 -2.689 1 96.38 216 LEU B CA 1
ATOM 3587 C C . LEU B 1 216 ? -14.039 13.336 -2.432 1 96.38 216 LEU B C 1
ATOM 3589 O O . LEU B 1 216 ? -12.852 13.391 -2.74 1 96.38 216 LEU B O 1
ATOM 3593 N N . TRP B 1 217 ? -14.68 14.258 -1.88 1 96.62 217 TRP B N 1
ATOM 3594 C CA . TRP B 1 217 ? -14.016 15.516 -1.562 1 96.62 217 TRP B CA 1
ATOM 3595 C C . TRP B 1 217 ? -12.867 15.297 -0.581 1 96.62 217 TRP B C 1
ATOM 3597 O O . TRP B 1 217 ? -11.75 15.758 -0.81 1 96.62 217 TRP B O 1
ATOM 3607 N N . ALA B 1 218 ? -13.109 14.617 0.455 1 96.38 218 ALA B N 1
ATOM 3608 C CA . ALA B 1 218 ? -12.094 14.344 1.466 1 96.38 218 ALA B CA 1
ATOM 3609 C C . ALA B 1 218 ? -10.922 13.57 0.867 1 96.38 218 ALA B C 1
ATOM 3611 O O . ALA B 1 218 ? -9.766 13.836 1.198 1 96.38 218 ALA B O 1
ATOM 3612 N N . ALA B 1 219 ? -11.242 12.68 -0.017 1 96.19 219 ALA B N 1
ATOM 3613 C CA . ALA B 1 219 ? -10.203 11.867 -0.643 1 96.19 219 ALA B CA 1
ATOM 3614 C C . ALA B 1 219 ? -9.305 12.719 -1.537 1 96.19 219 ALA B C 1
ATOM 3616 O O . ALA B 1 219 ? -8.086 12.539 -1.56 1 96.19 219 ALA B O 1
ATOM 3617 N N . LEU B 1 220 ? -9.883 13.609 -2.217 1 95.88 220 LEU B N 1
ATOM 3618 C CA . LEU B 1 220 ? -9.125 14.477 -3.117 1 95.88 220 LEU B CA 1
ATOM 3619 C C . LEU B 1 220 ? -8.156 15.359 -2.338 1 95.88 220 LEU B C 1
ATOM 3621 O O . LEU B 1 220 ? -6.977 15.453 -2.689 1 95.88 220 LEU B O 1
ATOM 3625 N N . ILE B 1 221 ? -8.617 15.891 -1.327 1 95.5 221 ILE B N 1
ATOM 3626 C CA . ILE B 1 221 ? -7.793 16.781 -0.521 1 95.5 221 ILE B CA 1
ATOM 3627 C C . ILE B 1 221 ? -6.688 15.977 0.168 1 95.5 221 ILE B C 1
ATOM 3629 O O . ILE B 1 221 ? -5.531 16.406 0.2 1 95.5 221 ILE B O 1
ATOM 3633 N N . SER B 1 222 ? -7.066 14.875 0.682 1 94.38 222 SER B N 1
ATOM 3634 C CA . SER B 1 222 ? -6.09 14.055 1.39 1 94.38 222 SER B CA 1
ATOM 3635 C C . SER B 1 222 ? -5 13.562 0.447 1 94.38 222 SER B C 1
ATOM 3637 O O . SER B 1 222 ? -3.832 13.469 0.834 1 94.38 222 SER B O 1
ATOM 3639 N N . THR B 1 223 ? -5.379 13.203 -0.713 1 93.56 223 THR B N 1
ATOM 3640 C CA . THR B 1 223 ? -4.391 12.75 -1.684 1 93.56 223 THR B CA 1
ATOM 3641 C C . THR B 1 223 ? -3.393 13.859 -2 1 93.56 223 THR B C 1
ATOM 3643 O O . THR B 1 223 ? -2.186 13.617 -2.053 1 93.56 223 THR B O 1
ATOM 3646 N N . HIS B 1 224 ? -3.93 14.984 -2.195 1 92.5 224 HIS B N 1
ATOM 3647 C CA . HIS B 1 224 ? -3.062 16.125 -2.48 1 92.5 224 HIS B CA 1
ATOM 3648 C C . HIS B 1 224 ? -2.133 16.422 -1.307 1 92.5 224 HIS B C 1
ATOM 3650 O O . HIS B 1 224 ? -0.944 16.672 -1.501 1 92.5 224 HIS B O 1
ATOM 3656 N N . LYS B 1 225 ? -2.617 16.344 -0.191 1 92.69 225 LYS B N 1
ATOM 3657 C CA . LYS B 1 225 ? -1.833 16.609 1.012 1 92.69 225 LYS B CA 1
ATOM 3658 C C . LYS B 1 225 ? -0.684 15.617 1.149 1 92.69 225 LYS B C 1
ATOM 3660 O O . LYS B 1 225 ? 0.461 16.016 1.38 1 92.69 225 LYS B O 1
ATOM 3665 N N . TYR B 1 226 ? -0.977 14.359 0.962 1 91.69 226 TYR B N 1
ATOM 3666 C CA . TYR B 1 226 ? 0.048 13.344 1.146 1 91.69 226 TYR B CA 1
ATOM 3667 C C . TYR B 1 226 ? 1.055 13.367 0.002 1 91.69 226 TYR B C 1
ATOM 3669 O O . TYR B 1 226 ? 2.236 13.07 0.199 1 91.69 226 TYR B O 1
ATOM 3677 N N . ALA B 1 227 ? 0.557 13.742 -1.149 1 91.06 227 ALA B N 1
ATOM 3678 C CA . ALA B 1 227 ? 1.489 13.898 -2.264 1 91.06 227 ALA B CA 1
ATOM 3679 C C . ALA B 1 227 ? 2.5 15.008 -1.976 1 91.06 227 ALA B C 1
ATOM 3681 O O . ALA B 1 227 ? 3.693 14.852 -2.248 1 91.06 227 ALA B O 1
ATOM 3682 N N . LEU B 1 228 ? 2.033 16.062 -1.38 1 90.94 228 LEU B N 1
ATOM 3683 C CA . LEU B 1 228 ? 2.914 17.172 -1.032 1 90.94 228 LEU B CA 1
ATOM 3684 C C . LEU B 1 228 ? 3.889 16.766 0.069 1 90.94 228 LEU B C 1
ATOM 3686 O O . LEU B 1 228 ? 5.055 17.172 0.05 1 90.94 228 LEU B O 1
ATOM 3690 N N . ARG B 1 229 ? 3.42 15.977 0.935 1 89.06 229 ARG B N 1
ATOM 3691 C CA . ARG B 1 229 ? 4.254 15.555 2.059 1 89.06 229 ARG B CA 1
ATOM 3692 C C . ARG B 1 229 ? 5.383 14.641 1.592 1 89.06 229 ARG B C 1
ATOM 3694 O O . ARG B 1 229 ? 6.504 14.734 2.09 1 89.06 229 ARG B O 1
ATOM 3701 N N . VAL B 1 230 ? 5.129 13.836 0.671 1 88.38 230 VAL B N 1
ATOM 3702 C CA . VAL B 1 230 ? 6.121 12.883 0.178 1 88.38 230 VAL B CA 1
ATOM 3703 C C . VAL B 1 230 ? 7.188 13.617 -0.629 1 88.38 230 VAL B C 1
ATOM 3705 O O . VAL B 1 230 ? 8.352 13.195 -0.662 1 88.38 230 VAL B O 1
ATOM 3708 N N . LEU B 1 231 ? 6.812 14.734 -1.248 1 87.62 231 LEU B N 1
ATOM 3709 C CA . LEU B 1 231 ? 7.738 15.461 -2.107 1 87.62 231 LEU B CA 1
ATOM 3710 C C . LEU B 1 231 ? 8.602 16.422 -1.288 1 87.62 231 LEU B C 1
ATOM 3712 O O . LEU B 1 231 ? 9.539 17.016 -1.812 1 87.62 231 LEU B O 1
ATOM 3716 N N . LYS B 1 232 ? 8.312 16.641 -0.095 1 81.69 232 LYS B N 1
ATOM 3717 C CA . LYS B 1 232 ? 9.172 17.469 0.75 1 81.69 232 LYS B CA 1
ATOM 3718 C C . LYS B 1 232 ? 10.453 16.734 1.118 1 81.69 232 LYS B C 1
ATOM 3720 O O . LYS B 1 232 ? 10.445 15.523 1.333 1 81.69 232 LYS B O 1
#

Nearest PDB structures (foldseek):
  7vvl-assembly1_R  TM=3.379E-01  e=5.771E-01  Homo sapiens
  7vvm-assembly1_R  TM=3.437E-01  e=1.552E+00  Homo sapiens
  7vvk-assembly1_R  TM=3.935E-01  e=2.786E+00  Homo sapiens
  8qae-assembly1_A  TM=3.349E-01  e=3.817E+00  synthetic construct
  7vvl-assembly1_R  TM=3.340E-01  e=5.107E-01  Homo sapiens

Secondary structure (DSSP, 8-state):
--------BPTT---B--HHHHHHHHTBHHHHHHHHHHHHHHHHHHHHHHHTSS-HHHHHHHHHHHHHHHHHHHHHHTTGGGHHHHHHHHHHT-S-HHHHHHHHHHHHHHHHHHHHHHHHHHHHTTSS-TT-S-TTHHHHHHHHHHHHHHHHHHHHHHHHHHHHHHHTSTT--HHHHHHHHHHHHHHHHHHHHHHHHHHHTT-TT--HHHHHHHHHHHHHHHHHHHHHHHH-/--------BPTT---B--HHHHHHHHTBHHHHHHHHHHHHHHHHHHHHHHHTSS-HHHHHHHHHHHHHHHHHHHHHHTTGGGHHHHHHHHHHT-S-HHHHHHHHHHHHHHHHHHHHHHHHHHHHTTSS-TT-S-TTHHHHHHHHHHHHHHHHHHHHHHHHHHHHHHHTSTT--HHHHHHHHHHHHHHHHHHHHHHHHHHHTT-TT--HHHHHHHHHHHHHHHHHHHHHHHH-

Sequence (464 aa):
MASAASKRRLPLSDKDLDLKAANKILSSAQTREKCLKILQYASRLVGYILLRSSWKDWGKHFETLSKSLSTARRFFKFFRFIKHFEDLAEAGEEKDPTFQKMLYLDVAANVVADVSEDWTSLEKVGVLKKGSLHPRTEYYANWCQLVLAVVEVVVTKIKADRASEKASKPDAPVEVQRKKTMAQLEFSKFVADLIKAFWDCELSFASELAFILSGLWAALISTHKYALRVLKMASAASKRRLPLSDKDLDLKAANKILSSAQTREKCLKILQYASRLVGYILLRSSWKDWGKHFETLSKSLSTARRFFKFFRFIKHFEDLAEAGEEKDPTFQKMLYLDVAANVVADVSEDWTSLEKVGVLKKGSLHPRTEYYANWCQLVLAVVEVVVTKIKADRASEKASKPDAPVEVQRKKTMAQLEFSKFVADLIKAFWDCELSFASELAFILSGLWAALISTHKYALRVLK

Solvent-accessible surface area (backbone atoms only — not comparable to full-atom values): 23556 Å² total; per-residue (Å²): 130,82,80,75,72,78,69,52,53,46,88,94,51,93,50,62,62,43,72,68,51,49,45,51,42,66,40,24,27,62,32,45,37,27,50,45,42,33,51,20,31,50,28,38,48,52,13,58,55,25,54,76,48,92,48,40,70,60,9,53,46,26,41,50,28,18,50,45,40,54,52,40,39,47,71,61,48,60,74,53,44,61,54,44,58,58,50,49,59,54,33,69,67,47,81,52,66,70,59,25,53,50,41,50,50,44,43,52,34,46,36,51,28,41,52,40,45,50,57,54,41,35,40,76,62,39,79,35,59,84,78,75,62,65,86,57,52,57,55,54,33,34,50,38,42,35,54,31,26,52,47,47,36,54,54,34,48,52,52,28,51,53,34,45,59,60,39,67,43,94,82,49,53,69,67,44,47,46,49,28,52,50,32,48,50,48,36,55,28,32,49,23,46,34,52,31,28,38,36,69,59,64,39,88,86,47,47,70,67,56,25,38,52,22,48,31,51,29,22,53,52,50,27,51,51,43,45,52,57,65,72,100,130,82,79,76,72,76,69,54,51,48,87,94,50,93,50,60,63,43,71,67,49,50,43,53,40,65,40,24,28,62,34,47,39,26,50,45,43,33,52,20,29,50,27,37,48,52,12,57,54,24,54,75,48,92,48,40,69,60,9,54,45,26,41,51,28,19,52,47,39,54,52,40,40,47,73,63,48,60,73,52,45,60,54,43,56,58,49,50,59,53,32,69,69,47,81,54,63,70,60,25,54,49,42,48,49,44,42,51,34,45,38,51,28,42,50,39,45,51,58,57,42,35,40,76,62,38,79,35,58,83,79,74,62,64,87,57,51,58,56,54,32,32,50,37,42,36,56,32,26,53,48,47,38,55,54,34,46,52,51,29,52,53,33,45,59,60,37,67,42,93,82,48,52,68,68,44,48,45,50,28,52,50,32,48,50,49,38,53,27,34,50,23,46,36,53,30,30,39,37,68,59,64,40,87,85,48,48,70,67,58,25,39,53,22,46,32,50,29,20,51,50,50,26,51,51,43,44,53,58,65,71,99

Radius of gyration: 24.72 Å; Cα contacts (8 Å, |Δi|>4): 522; chains: 2; bounding box: 74×76×64 Å

Organism: NCBI:txid2562239